Protein AF-A0A076LL28-F1 (afdb_monomer)

Nearest PDB structures (foldseek):
  5x74-assembly1_A  TM=3.830E-01  e=8.415E-02  Homo sapiens
  5yaw-assembly1_B  TM=4.268E-01  e=1.462E-01  Homo sapiens
  4jv8-assembly1_B  TM=4.088E-01  e=2.785E-01  Homo sapiens
  8c50-assembly1_A  TM=2.098E-01  e=6.088E+00  Pontibacter korlensis

Secondary structure (DSSP, 8-state):
-----------HHHHHHHHHHHHHHHHHHHHHHHS--S---SSHHHHHHHHHHTT-TT------PPP-----------------------------EEEEEEEEEETTBSSS---EEE--B----S--TT--S---B---EE--SEEEEEEEEEEE-SSS-B-SEEEEEEETTEEEEEEEES-B-TT-EEEEEEEEEE-SSS-----------SS-------------PPPPEEEEEEESTT--S--S-TTSSEEEEEE--EEE---TT-----PPEEEEEEEEEEESS-EEEEESSPPTTPEEEEEEEEEEE-SSS-EEEEEEEEEEEEEEEEESS-EEEEESEEEEEEEEEEEESS-EEEEE-SEEEEEEE--B-TT-EEEEES-EEEEEEEEEEEEET-EEEEES-EEEEEEEEEEEET-EEEEES-EEEEEEEEEEESS-EEEEES-EEEEEEEEEEEESS-EEEEESS-EEEEEEES-EETT-EEEEES-EEEEEEEEEEE-TT-EEEEES-EEEEEEEEEE-TT-EEEEES-EEEEEEEEEPPPTT-EEEE-TT-EEEEEEEPPP-

InterPro domains:
  IPR007166 Class III signal peptide motif [PF04021] (6-28)
  IPR011635 CARDB domain [PF07705] (141-256)
  IPR013783 Immunoglobulin-like fold [G3DSA:2.60.40.10] (131-269)

Organism: NCBI:txid1301915

Radius of gyration: 33.59 Å; Cα contacts (8 Å, |Δi|>4): 1473; chains: 1; bounding box: 75×82×111 Å

Foldseek 3Di:
DDDDDDDDDPDPVNVVVVVVVVVVVVVLVVVVVVPPPPDPDPDPVSVCCVSVCVVDVDDDPDDPDDDDDDDDDDDDDDDDDDDPDPPPPPPPFFWDKFFPDKDKAQPVDNAQAQWEKEWDFDDDPCPPVPDPDDRPRDPIDIPFFGKIKMKIKMFTQTRAKWAKAKKFKDKVNHTDDIDIDGIHGHGGMDMDMDIDTHGQFPDPPDPDPDDDDDDDDPDPDDPPDPPTHRDKIKMKMFIRPVCPGPGPDPPRRMDIDIHDYDYDYDDPDDPPPQGQEEEAAEEEEAEALEEEEAELAQDVPADEDEEEDDAEADEDAEEHHHEYRYYYHYYYYHYHHYYYYYYSYAEYAYYEYEYYHQYEYEYYHAEYAEYEYAEFEANYHYEYENYEYAEYHHPAEQEDQGEYEYENYEYEEYEHAEYEAQGEYYYYAYEYAEYHHQYYEHQYEYEHELYEYAEYEHNHAQEHNYEHAHEHEYEYAEYEGQEYYHLYEYEHYLYEYEEYEHNDEHDNLYEYHYYNYEYAEYEHAEYEANYEYAHYLYEYAEYAYNEDYYPHYYYHHDPNYHYNYYHHHYDD

Sequence (572 aa):
MILTKRKGQLSLEFILLILGVMVAGTFVTLKLVEKSPKFLGNESSEIKKEVLGVFVTEAKFEPETGITTSENISEQDNSTENSDSQTNESEEKLPDLVPISLNVVDSNDTNKTIAYCYRKQIQNNGNEKGLKNQFRHQNGKCKNNTKVKIYAVIKNEGNAPAGQFVVVVYDNDELIYSKTIDSLNVNETADIAFDYIISTSKGCKNQYQYQNQGANSQQRHQHQGCGGGIYEHTIKIVVDEYNSVNESNENNNEKSVEINITKGHGHGNANKEINSGIASNLKIYIGGYAFGEITKDVISGGRYISGNIDEKINGGGIVGKYNVNGTISGKIKVNGNSKLYLGNLYSINALTLTPEGNAEVHIKIPEIGTLEIKAIKGYDWLELKGSKVSTIKVTQNIEGYGYFMCQEDIIGDMSISSIKGNAILDIIKNKIDNLYINRVEGNAYMYITSSDINKLEISDSLKGYSKLNIWDGCKISEIYIKGMQSDSTLSIGASEIETVTIDGDMGNNAVIYINNANITTLHVKRMNWGSRIEIANSNVENIIIDEKNKNGAKIIIDEDSKVENIEIKKEI

Structure (mmCIF, N/CA/C/O backbone):
data_AF-A0A076LL28-F1
#
_entry.id   AF-A0A076LL28-F1
#
loop_
_atom_site.group_PDB
_atom_site.id
_atom_site.type_symbol
_atom_site.label_atom_id
_atom_site.label_alt_id
_atom_site.label_comp_id
_atom_site.label_asym_id
_atom_site.label_entity_id
_atom_site.label_seq_id
_atom_site.pdbx_PDB_ins_code
_atom_site.Cartn_x
_atom_site.Cartn_y
_atom_site.Cartn_z
_atom_site.occupancy
_atom_site.B_iso_or_equiv
_atom_site.auth_seq_id
_atom_site.auth_comp_id
_atom_site.auth_asym_id
_atom_site.auth_atom_id
_atom_site.pdbx_PDB_model_num
ATOM 1 N N . MET A 1 1 ? -43.756 14.199 -58.872 1.00 39.72 1 MET A N 1
ATOM 2 C CA . MET A 1 1 ? -43.573 12.872 -58.246 1.00 39.72 1 MET A CA 1
ATOM 3 C C . MET A 1 1 ? -42.872 13.092 -56.912 1.00 39.72 1 MET A C 1
ATOM 5 O O . MET A 1 1 ? -41.677 13.341 -56.899 1.00 39.72 1 MET A O 1
ATOM 9 N N . ILE A 1 2 ? -43.631 13.160 -55.815 1.00 35.28 2 ILE A N 1
ATOM 10 C CA . ILE A 1 2 ? -43.111 13.446 -54.469 1.00 35.28 2 ILE A CA 1
ATOM 11 C C . ILE A 1 2 ? -43.182 12.138 -53.680 1.00 35.28 2 ILE A C 1
ATOM 13 O O . ILE A 1 2 ? -44.268 11.662 -53.363 1.00 35.28 2 ILE A O 1
ATOM 17 N N . LEU A 1 3 ? -42.020 11.536 -53.427 1.00 43.84 3 LEU A N 1
ATOM 18 C CA . LEU A 1 3 ? -41.854 10.348 -52.592 1.00 43.84 3 LEU A CA 1
ATOM 19 C C . LEU A 1 3 ? -41.657 10.800 -51.140 1.00 43.84 3 LEU A C 1
ATOM 21 O O . LEU A 1 3 ? -40.579 11.247 -50.752 1.00 43.84 3 LEU A O 1
ATOM 25 N N . THR A 1 4 ? -42.708 10.696 -50.332 1.00 42.28 4 THR A N 1
ATOM 26 C CA . THR A 1 4 ? -42.642 10.898 -48.883 1.00 42.28 4 THR A CA 1
ATOM 27 C C . THR A 1 4 ? -42.082 9.639 -48.212 1.00 42.28 4 THR A C 1
ATOM 29 O O . THR A 1 4 ? -42.730 8.598 -48.138 1.00 42.28 4 THR A O 1
ATOM 32 N N . LYS A 1 5 ? -40.842 9.727 -47.713 1.00 50.81 5 LYS A N 1
ATOM 33 C CA . LYS A 1 5 ? -40.214 8.700 -46.864 1.00 50.81 5 LYS A CA 1
ATOM 34 C C . LYS A 1 5 ? -40.986 8.579 -45.543 1.00 50.81 5 LYS A C 1
ATOM 36 O O . LYS A 1 5 ? -40.918 9.480 -44.709 1.00 50.81 5 LYS A O 1
ATOM 41 N N . ARG A 1 6 ? -41.666 7.449 -45.318 1.00 45.72 6 ARG A N 1
ATOM 42 C CA . ARG A 1 6 ? -42.133 7.052 -43.979 1.00 45.72 6 ARG A CA 1
ATOM 43 C C . ARG A 1 6 ? -40.917 6.658 -43.139 1.00 45.72 6 ARG A C 1
ATOM 45 O O . ARG A 1 6 ? -40.249 5.674 -43.440 1.00 45.72 6 ARG A O 1
ATOM 52 N N . LYS A 1 7 ? -40.614 7.444 -42.104 1.00 49.41 7 LYS A N 1
ATOM 53 C CA . LYS A 1 7 ? -39.679 7.045 -41.046 1.00 49.41 7 LYS A CA 1
ATOM 54 C C . LYS A 1 7 ? -40.330 5.897 -40.270 1.00 49.41 7 LYS A C 1
ATOM 56 O O . LYS A 1 7 ? -41.431 6.072 -39.756 1.00 49.41 7 LYS A O 1
ATOM 61 N N . GLY A 1 8 ? -39.678 4.737 -40.227 1.00 53.69 8 GLY A N 1
ATOM 62 C CA . GLY A 1 8 ? -40.110 3.621 -39.391 1.00 53.69 8 GLY A CA 1
ATOM 63 C C . GLY A 1 8 ? -39.944 4.000 -37.925 1.00 53.69 8 GLY A C 1
ATOM 64 O O . GLY A 1 8 ? -38.819 4.094 -37.441 1.00 53.69 8 GLY A O 1
ATOM 65 N N . GLN A 1 9 ? -41.050 4.269 -37.235 1.00 60.59 9 GLN A N 1
ATOM 66 C CA . GLN A 1 9 ? -41.062 4.248 -35.778 1.00 60.59 9 GLN A CA 1
ATOM 67 C C . GLN A 1 9 ? -40.935 2.784 -35.361 1.00 60.59 9 GLN A C 1
ATOM 69 O O . GLN A 1 9 ? -41.822 1.982 -35.648 1.00 60.59 9 GLN A O 1
ATOM 74 N N . LEU A 1 10 ? -39.816 2.437 -34.724 1.00 62.78 10 LEU A N 1
ATOM 75 C CA . LEU A 1 10 ? -39.740 1.238 -33.896 1.00 62.78 10 LEU A CA 1
ATOM 76 C C . LEU A 1 10 ? -40.868 1.342 -32.870 1.00 62.78 10 LEU A C 1
ATOM 78 O O . LEU A 1 10 ? -40.941 2.334 -32.140 1.00 62.78 10 LEU A O 1
ATOM 82 N N . SER A 1 11 ? -41.793 0.382 -32.884 1.00 82.88 11 SER A N 1
ATOM 83 C CA . SER A 1 11 ? -42.899 0.383 -31.935 1.00 82.88 11 SER A CA 1
ATOM 84 C C . SER A 1 11 ? -42.331 0.263 -30.524 1.00 82.88 11 SER A C 1
ATOM 86 O O . SER A 1 11 ? -41.364 -0.461 -30.280 1.00 82.88 11 SER A O 1
ATOM 88 N N . LEU A 1 12 ? -42.9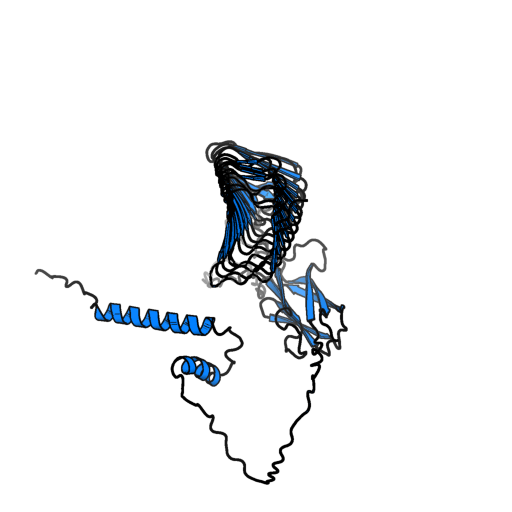32 0.993 -29.587 1.00 73.69 12 LEU A N 1
ATOM 89 C CA . LEU A 1 12 ? -42.597 0.931 -28.164 1.00 73.69 12 LEU A CA 1
ATOM 90 C C . LEU A 1 12 ? -42.577 -0.522 -27.654 1.00 73.69 12 LEU A C 1
ATOM 92 O O . LEU A 1 12 ? -41.734 -0.885 -26.843 1.00 73.69 12 LEU A O 1
ATOM 96 N N . GLU A 1 13 ? -43.452 -1.364 -28.201 1.00 74.44 13 GLU A N 1
ATOM 97 C CA . GLU A 1 13 ? -43.532 -2.802 -27.936 1.00 74.44 13 GLU A CA 1
ATOM 98 C C . GLU A 1 13 ? -42.225 -3.539 -28.260 1.00 74.44 13 GLU A C 1
ATOM 100 O O . GLU A 1 13 ? -41.788 -4.379 -27.480 1.00 74.44 13 GLU A O 1
ATOM 105 N N . PHE A 1 14 ? -41.551 -3.196 -29.361 1.00 82.69 14 PHE A N 1
ATOM 106 C CA . PHE A 1 14 ? -40.277 -3.818 -29.725 1.00 82.69 14 PHE A CA 1
ATOM 107 C C . PHE A 1 14 ? -39.139 -3.381 -28.794 1.00 82.69 14 PHE A C 1
ATOM 109 O O . PHE A 1 14 ? -38.276 -4.183 -28.444 1.00 82.69 14 PHE A O 1
ATOM 116 N N . ILE A 1 15 ? -39.162 -2.124 -28.340 1.00 82.06 15 ILE A N 1
ATOM 117 C CA . ILE A 1 15 ? -38.195 -1.612 -27.358 1.00 82.06 15 ILE A CA 1
ATOM 118 C C . ILE A 1 15 ? -38.400 -2.303 -26.001 1.00 82.06 15 ILE A C 1
ATOM 120 O O . ILE A 1 15 ? -37.426 -2.734 -25.385 1.00 82.06 15 ILE A O 1
ATOM 124 N N . LEU A 1 16 ? -39.652 -2.466 -25.562 1.00 83.69 16 LEU A N 1
ATOM 125 C CA . LEU A 1 16 ? -39.987 -3.171 -24.322 1.00 83.69 16 LEU A CA 1
ATOM 126 C C . LEU A 1 16 ? -39.618 -4.658 -24.384 1.00 83.69 16 LEU A C 1
ATOM 128 O O . LEU A 1 16 ? -39.122 -5.199 -23.399 1.00 83.69 16 LEU A O 1
ATOM 132 N N . LEU A 1 17 ? -39.784 -5.304 -25.541 1.00 89.62 17 LEU A N 1
ATOM 133 C CA . LEU A 1 17 ? -39.374 -6.694 -25.745 1.00 89.62 17 LEU A CA 1
ATOM 134 C C . LEU A 1 17 ? -37.850 -6.861 -25.629 1.00 89.62 17 LEU A C 1
ATOM 136 O O . LEU A 1 17 ? -37.386 -7.766 -24.939 1.00 89.62 17 LEU A O 1
ATOM 140 N N . ILE A 1 18 ? -37.068 -5.965 -26.241 1.00 86.75 18 ILE A N 1
ATOM 141 C CA . ILE A 1 18 ? -35.600 -5.979 -26.127 1.00 86.75 18 ILE A CA 1
ATOM 142 C C . ILE A 1 18 ? -35.162 -5.776 -24.670 1.00 86.75 18 ILE A C 1
ATOM 144 O O . ILE A 1 18 ? -34.298 -6.506 -24.186 1.00 86.75 18 ILE A O 1
ATOM 148 N N . LEU A 1 19 ? -35.779 -4.827 -23.960 1.00 84.81 19 LEU A N 1
ATOM 149 C CA . LEU A 1 19 ? -35.509 -4.582 -22.539 1.00 84.81 19 LEU A CA 1
ATOM 150 C C . LEU A 1 19 ? -35.833 -5.807 -21.677 1.00 84.81 19 LEU A C 1
ATOM 152 O O . LEU A 1 19 ? -35.025 -6.180 -20.830 1.00 84.81 19 LEU A O 1
ATOM 156 N N . GLY A 1 20 ? -36.960 -6.478 -21.930 1.00 91.75 20 GLY A N 1
ATOM 157 C CA . GLY A 1 20 ? -37.324 -7.713 -21.233 1.00 91.75 20 GLY A CA 1
ATOM 158 C C . GLY A 1 20 ? -36.297 -8.832 -21.430 1.00 91.75 20 GLY A C 1
ATOM 159 O O . GLY A 1 20 ? -35.898 -9.478 -20.463 1.00 91.75 20 GLY A O 1
ATOM 160 N N . VAL A 1 21 ? -35.802 -9.014 -22.660 1.00 86.12 21 VAL A N 1
ATOM 161 C CA . VAL A 1 21 ? -34.764 -10.014 -22.967 1.00 86.12 21 VAL A CA 1
ATOM 162 C C . VAL A 1 21 ? -33.435 -9.676 -22.281 1.00 86.12 21 VAL A C 1
ATOM 164 O O . VAL A 1 21 ? -32.791 -10.570 -21.734 1.00 86.12 21 VAL A O 1
ATOM 167 N N . MET A 1 22 ? -33.033 -8.399 -22.250 1.00 84.31 22 MET A N 1
ATOM 168 C CA . MET A 1 22 ? -31.803 -7.972 -21.567 1.00 84.31 22 MET A CA 1
ATOM 169 C C . MET A 1 22 ? -31.873 -8.183 -20.051 1.00 84.31 22 MET A C 1
ATOM 171 O O . MET A 1 22 ? -30.911 -8.674 -19.459 1.00 84.31 22 MET A O 1
ATOM 175 N N . VAL A 1 23 ? -33.005 -7.857 -19.419 1.00 83.62 23 VAL A N 1
ATOM 176 C CA . VAL A 1 23 ? -33.191 -8.049 -17.971 1.00 83.62 23 VAL A CA 1
ATOM 177 C C . VAL A 1 23 ? -33.182 -9.538 -17.622 1.00 83.62 23 VAL A C 1
ATOM 179 O O . VAL A 1 23 ? -32.480 -9.939 -16.695 1.00 83.62 23 VAL A O 1
ATOM 182 N N . ALA A 1 24 ? -33.875 -10.370 -18.405 1.00 81.00 24 ALA A N 1
ATOM 183 C CA . ALA A 1 24 ? -33.874 -11.819 -18.211 1.00 81.00 24 ALA A CA 1
ATOM 184 C C . ALA A 1 24 ? -32.465 -12.421 -18.370 1.00 81.00 24 ALA A C 1
ATOM 186 O O . ALA A 1 24 ? -32.033 -13.200 -17.522 1.00 81.00 24 ALA A O 1
ATOM 187 N N . GLY A 1 25 ? -31.713 -12.018 -19.403 1.00 84.00 25 GLY A N 1
ATOM 188 C CA . GLY A 1 25 ? -30.332 -12.473 -19.599 1.00 84.00 25 GLY A CA 1
ATOM 189 C C . GLY A 1 25 ? -29.395 -12.052 -18.462 1.00 84.00 25 GLY A C 1
ATOM 190 O O . GLY A 1 25 ? -28.571 -12.847 -18.009 1.00 84.00 25 GLY A O 1
ATOM 191 N N . THR A 1 26 ? -29.561 -10.831 -17.945 1.00 79.88 26 THR A N 1
ATOM 192 C CA . THR A 1 26 ? -28.763 -10.322 -16.816 1.00 79.88 26 THR A CA 1
ATOM 193 C C . THR A 1 26 ? -29.045 -11.113 -15.537 1.00 79.88 26 THR A C 1
ATOM 195 O O . THR A 1 26 ? -28.111 -11.495 -14.838 1.00 79.88 26 THR A O 1
ATOM 198 N N . PHE A 1 27 ? -30.315 -11.427 -15.259 1.00 76.00 27 PHE A N 1
ATOM 199 C CA . PHE A 1 27 ? -30.705 -12.203 -14.078 1.00 76.00 27 PHE A CA 1
ATOM 200 C C . PHE A 1 27 ? -30.150 -13.634 -14.111 1.00 76.00 27 PHE A C 1
ATOM 202 O O . PHE A 1 27 ? -29.602 -14.106 -13.117 1.00 76.00 27 PHE A O 1
ATOM 209 N N . VAL A 1 28 ? -30.221 -14.302 -15.269 1.00 72.44 28 VAL A N 1
ATOM 210 C CA . VAL A 1 28 ? -29.639 -15.643 -15.466 1.00 72.44 28 VAL A CA 1
ATOM 211 C C . VAL A 1 28 ? -28.127 -15.615 -15.256 1.00 72.44 28 VAL A C 1
ATOM 213 O O . VAL A 1 28 ? -27.590 -16.467 -14.554 1.00 72.44 28 VAL A O 1
ATOM 216 N N . THR A 1 29 ? -27.447 -14.610 -15.811 1.00 71.44 29 THR A N 1
ATOM 217 C CA . THR A 1 29 ? -25.992 -14.462 -15.665 1.00 71.44 29 THR A CA 1
ATOM 218 C C . THR A 1 29 ? -25.602 -14.234 -14.204 1.00 71.44 29 THR A C 1
ATOM 220 O O . THR A 1 29 ? -24.694 -14.895 -13.717 1.00 71.44 29 THR A O 1
ATOM 223 N N . LEU A 1 30 ? -26.318 -13.373 -13.470 1.00 71.75 30 LEU A N 1
ATOM 224 C CA . LEU A 1 30 ? -26.067 -13.146 -12.041 1.00 71.75 30 LEU A CA 1
ATOM 225 C C . LEU A 1 30 ? -26.267 -14.422 -11.215 1.00 71.75 30 LEU A C 1
ATOM 227 O O . LEU A 1 30 ? -25.425 -14.738 -10.382 1.00 71.75 30 LEU A O 1
ATOM 231 N N . LYS A 1 31 ? -27.322 -15.201 -11.487 1.00 71.00 31 LYS A N 1
ATOM 232 C CA . LYS A 1 31 ? -27.568 -16.468 -10.779 1.00 71.00 31 LYS A CA 1
ATOM 233 C C . LYS A 1 31 ? -26.524 -17.545 -11.081 1.00 71.00 31 LYS A C 1
ATOM 235 O O . LYS A 1 31 ? -26.172 -18.302 -10.180 1.00 71.00 31 LYS A O 1
ATOM 240 N N . LEU A 1 32 ? -26.012 -17.589 -12.311 1.00 65.94 32 LEU A N 1
ATOM 241 C CA . LEU A 1 32 ? -24.909 -18.474 -12.703 1.00 65.94 32 LEU A CA 1
ATOM 242 C C . LEU A 1 32 ? -23.549 -18.027 -12.146 1.00 65.94 32 LEU A C 1
ATOM 244 O O . LEU A 1 32 ? -22.657 -18.853 -12.038 1.00 65.94 32 LEU A O 1
ATOM 248 N N . VAL A 1 33 ? -23.376 -16.745 -11.810 1.00 69.75 33 VAL A N 1
ATOM 249 C CA . VAL A 1 33 ? -22.148 -16.221 -11.185 1.00 69.75 33 VAL A CA 1
ATOM 250 C C . VAL A 1 33 ? -22.184 -16.376 -9.659 1.00 69.75 33 VAL A C 1
ATOM 252 O O . VAL A 1 33 ? -21.158 -16.684 -9.060 1.00 69.75 33 VAL A O 1
ATOM 255 N N . GLU A 1 34 ? -23.351 -16.206 -9.025 1.00 64.38 34 GLU A N 1
ATOM 256 C CA . GLU A 1 34 ? -23.544 -16.424 -7.579 1.00 64.38 34 GLU A CA 1
ATOM 257 C C . GLU A 1 34 ? -23.313 -17.887 -7.178 1.00 64.38 34 GLU A C 1
ATOM 259 O O . GLU A 1 34 ? -22.724 -18.166 -6.133 1.00 64.38 34 GLU A O 1
ATOM 264 N N . LYS A 1 35 ? -23.733 -18.836 -8.021 1.00 55.16 35 LYS A N 1
ATOM 265 C CA . LYS A 1 35 ? -23.306 -20.231 -7.909 1.00 55.16 35 LYS A CA 1
ATOM 266 C C . LYS A 1 35 ? -21.927 -20.359 -8.562 1.00 55.16 35 LYS A C 1
ATOM 268 O O . LYS A 1 35 ? -21.842 -20.502 -9.772 1.00 55.16 35 LYS A O 1
ATOM 273 N N . SER A 1 36 ? -20.859 -20.265 -7.767 1.00 45.50 36 SER A N 1
ATOM 274 C CA . SER A 1 36 ? -19.458 -20.459 -8.191 1.00 45.50 36 SER A CA 1
ATOM 275 C C . SER A 1 36 ? -19.313 -21.530 -9.295 1.00 45.50 36 SER A C 1
ATOM 277 O O . SER A 1 36 ? -19.950 -22.580 -9.174 1.00 45.50 36 SER A O 1
ATOM 279 N N . PRO A 1 37 ? -18.484 -21.331 -10.343 1.00 47.78 37 PRO A N 1
ATOM 280 C CA . PRO A 1 37 ? -18.325 -22.275 -11.447 1.00 47.78 37 PRO A CA 1
ATOM 281 C C . PRO A 1 37 ? -17.488 -23.491 -11.017 1.00 47.78 37 PRO A C 1
ATOM 283 O O . PRO A 1 37 ? -16.446 -23.788 -11.591 1.00 47.78 37 PRO A O 1
ATOM 286 N N . LYS A 1 38 ? -17.938 -24.221 -9.997 1.00 50.53 38 LYS A N 1
ATOM 287 C CA . LYS A 1 38 ? -17.508 -25.595 -9.765 1.00 50.53 38 LYS A CA 1
ATOM 288 C C . LYS A 1 38 ? -18.351 -26.481 -10.678 1.00 50.53 38 LYS A C 1
ATOM 290 O O . LYS A 1 38 ? -19.478 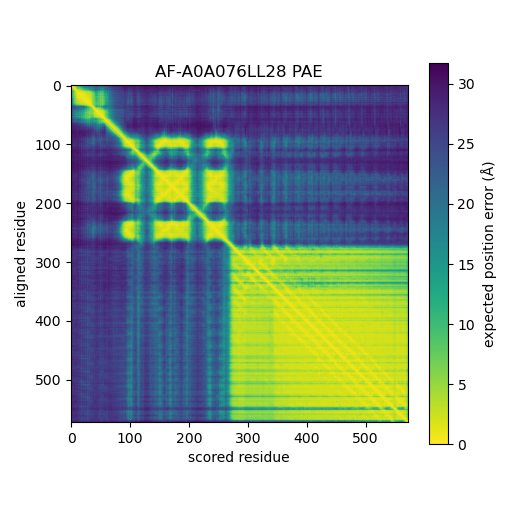-26.824 -10.351 1.00 50.53 38 LYS A O 1
ATOM 295 N N . PHE A 1 39 ? -17.778 -26.778 -11.845 1.00 56.66 39 PHE A N 1
ATOM 296 C CA . PHE A 1 39 ? -18.174 -27.841 -12.772 1.00 56.66 39 PHE A CA 1
ATOM 297 C C . PHE A 1 39 ? -19.654 -27.855 -13.205 1.00 56.66 39 PHE A C 1
ATOM 299 O O . PHE A 1 39 ? -20.485 -28.602 -12.696 1.00 56.66 39 PHE A O 1
ATOM 306 N N . LEU A 1 40 ? -19.961 -27.117 -14.276 1.00 56.41 40 LEU A N 1
ATOM 307 C CA . LEU A 1 40 ? -20.965 -27.594 -15.228 1.00 56.41 40 LEU A CA 1
ATOM 308 C C . LEU A 1 40 ? -20.323 -28.799 -15.924 1.00 56.41 40 LEU A C 1
ATOM 310 O O . LEU A 1 40 ? -19.439 -28.605 -16.755 1.00 56.41 40 LEU A O 1
ATOM 314 N N . GLY A 1 41 ? -20.662 -30.018 -15.504 1.00 59.03 41 GLY A N 1
ATOM 315 C CA . GLY A 1 41 ? -20.023 -31.229 -16.017 1.00 59.03 41 GLY A CA 1
ATOM 316 C C . GLY A 1 41 ? -20.083 -31.356 -17.544 1.00 59.03 41 GLY A C 1
ATOM 317 O O . GLY A 1 41 ? -20.823 -30.658 -18.240 1.00 59.03 41 GLY A O 1
ATOM 318 N N . ASN A 1 42 ? -19.241 -32.234 -18.088 1.00 63.69 42 ASN A N 1
ATOM 319 C CA . ASN A 1 42 ? -18.910 -32.259 -19.519 1.00 63.69 42 ASN A CA 1
ATOM 320 C C . ASN A 1 42 ? -20.045 -32.818 -20.398 1.00 63.69 42 ASN A C 1
ATOM 322 O O . ASN A 1 42 ? -19.934 -32.831 -21.627 1.00 63.69 42 ASN A O 1
ATOM 326 N N . GLU A 1 43 ? -21.130 -33.300 -19.790 1.00 71.31 43 GLU A N 1
ATOM 327 C CA . GLU A 1 43 ? -22.263 -33.876 -20.495 1.00 71.31 43 GLU A CA 1
ATOM 328 C C . GLU A 1 43 ? -23.396 -32.864 -20.712 1.00 71.31 43 GLU A C 1
ATOM 330 O O . GLU A 1 43 ? -23.835 -32.137 -19.819 1.00 71.31 43 GLU A O 1
ATOM 335 N N . SER A 1 44 ? -23.951 -32.868 -21.928 1.00 62.53 44 SER A N 1
ATOM 336 C CA . SER A 1 44 ? -25.086 -32.019 -22.317 1.00 62.53 44 SER A CA 1
ATOM 337 C C . SER A 1 44 ? -26.312 -32.170 -21.402 1.00 62.53 44 SER A C 1
ATOM 339 O O . SER A 1 44 ? -27.142 -31.261 -21.361 1.00 62.53 44 SER A O 1
ATOM 341 N N . SER A 1 45 ? -26.472 -33.311 -20.733 1.00 64.50 45 SER A N 1
ATOM 342 C CA . SER A 1 45 ? -27.562 -33.618 -19.801 1.00 64.50 45 SER A CA 1
ATOM 343 C C . SER A 1 45 ? -27.442 -32.822 -18.495 1.00 64.50 45 SER A C 1
ATOM 345 O O . SER A 1 45 ? -28.439 -32.273 -18.023 1.00 64.50 45 SER A O 1
ATOM 347 N N . GLU A 1 46 ? -26.232 -32.693 -17.952 1.00 67.81 46 GLU A N 1
ATOM 348 C CA . GLU A 1 46 ? -25.943 -32.008 -16.687 1.00 67.81 46 GLU A CA 1
ATOM 349 C C . GLU A 1 46 ? -26.037 -30.489 -16.836 1.00 67.81 46 GLU A C 1
ATOM 351 O O . GLU A 1 46 ? -26.720 -29.828 -16.049 1.00 67.81 46 GLU A O 1
ATOM 356 N N . ILE A 1 47 ? -25.481 -29.948 -17.928 1.00 67.25 47 ILE A N 1
ATOM 357 C CA . ILE A 1 47 ? -25.617 -28.528 -18.292 1.00 67.25 47 ILE A CA 1
ATOM 358 C C . ILE A 1 47 ? -27.098 -28.165 -18.441 1.00 67.25 47 ILE A C 1
ATOM 360 O O . ILE A 1 47 ? -27.559 -27.136 -17.949 1.00 67.25 47 ILE A O 1
ATOM 364 N N . LYS A 1 48 ? -27.878 -29.032 -19.096 1.00 67.75 48 LYS A N 1
ATOM 365 C CA . LYS A 1 48 ? -29.310 -28.806 -19.307 1.00 67.75 48 LYS A CA 1
ATOM 366 C C . LYS A 1 48 ? -30.100 -28.848 -17.995 1.00 67.75 48 LYS A C 1
ATOM 368 O O . LYS A 1 48 ? -31.060 -28.091 -17.865 1.00 67.75 48 LYS A O 1
ATOM 373 N N . LYS A 1 49 ? -29.699 -29.680 -17.028 1.00 69.94 49 LYS A N 1
ATOM 374 C CA . LYS A 1 49 ? -30.334 -29.787 -15.705 1.00 69.94 49 LYS A CA 1
ATOM 375 C C . LYS A 1 49 ? -30.091 -28.544 -14.844 1.00 69.94 49 LYS A C 1
ATOM 377 O O . LYS A 1 49 ? -31.055 -28.019 -14.295 1.00 69.94 49 LYS A O 1
ATOM 382 N N . GLU A 1 50 ? -28.857 -28.041 -14.768 1.00 70.25 50 GLU A N 1
ATOM 383 C CA . GLU A 1 50 ? -28.553 -26.802 -14.023 1.00 70.25 50 GLU A CA 1
ATOM 384 C C . GLU A 1 50 ? -29.210 -25.579 -14.683 1.00 70.25 50 GLU A C 1
ATOM 386 O O . GLU A 1 50 ? -29.919 -24.824 -14.021 1.00 70.25 50 GLU A O 1
ATOM 391 N N . VAL A 1 51 ? -29.100 -25.436 -16.012 1.00 66.19 51 VAL A N 1
ATOM 392 C CA . VAL A 1 51 ? -29.683 -24.289 -16.732 1.00 66.19 51 VAL A CA 1
ATOM 393 C C . VAL A 1 51 ? -31.212 -24.263 -16.637 1.00 66.19 51 VAL A C 1
ATOM 395 O O . VAL A 1 51 ? -31.786 -23.192 -16.459 1.00 66.19 51 VAL A O 1
ATOM 398 N N . LEU A 1 52 ? -31.896 -25.412 -16.728 1.00 65.62 52 LEU A N 1
ATOM 399 C CA . LEU A 1 52 ? -33.359 -25.466 -16.580 1.00 65.62 52 LEU A CA 1
ATOM 400 C C . LEU A 1 52 ? -33.817 -25.381 -15.118 1.00 65.62 52 LEU A C 1
ATOM 402 O O . LEU A 1 52 ? -34.903 -24.858 -14.864 1.00 65.62 52 LEU A O 1
ATOM 406 N N . GLY A 1 53 ? -32.998 -25.833 -14.164 1.00 63.44 53 GLY A N 1
ATOM 407 C CA . GLY A 1 53 ? -33.282 -25.744 -12.729 1.00 63.44 53 GLY A CA 1
ATOM 408 C C . GLY A 1 53 ? -33.410 -24.305 -12.219 1.00 63.44 53 GLY A C 1
ATOM 409 O O . GLY A 1 53 ? -34.153 -24.056 -11.275 1.00 63.44 53 GLY A O 1
ATOM 410 N N . VAL A 1 54 ? -32.775 -23.336 -12.891 1.00 62.78 54 VAL A N 1
ATOM 411 C CA . VAL A 1 54 ? -32.941 -21.898 -12.601 1.00 62.78 54 VAL A CA 1
ATOM 412 C C . VAL A 1 54 ? -34.356 -21.395 -12.929 1.00 62.78 54 VAL A C 1
ATOM 414 O O . VAL A 1 54 ? -34.827 -20.445 -12.306 1.00 62.78 54 VAL A O 1
ATOM 417 N N . PHE A 1 55 ? -35.055 -22.023 -13.880 1.00 58.38 55 PHE A N 1
ATOM 418 C CA . PHE A 1 55 ? -36.380 -21.579 -14.335 1.00 58.38 55 PHE A CA 1
ATOM 419 C C . PHE A 1 55 ? -37.545 -22.359 -13.724 1.00 58.38 55 PHE A C 1
ATOM 421 O O . PHE A 1 55 ? -38.679 -21.884 -13.770 1.00 58.38 55 PHE A O 1
ATOM 428 N N . VAL A 1 56 ? -37.294 -23.553 -13.182 1.00 64.06 56 VAL A N 1
ATOM 429 C CA . VAL A 1 56 ? -38.342 -24.447 -12.681 1.00 64.06 56 VAL A CA 1
ATOM 430 C C . VAL A 1 56 ? -37.969 -24.913 -11.279 1.00 64.06 56 VAL A C 1
ATOM 432 O O . VAL A 1 56 ? -37.303 -25.927 -11.103 1.00 64.06 56 VAL A O 1
ATOM 435 N N . THR A 1 57 ? -38.413 -24.168 -10.270 1.00 47.94 57 THR A N 1
ATOM 436 C CA . THR A 1 57 ? -38.052 -24.380 -8.860 1.00 47.94 57 THR A CA 1
ATOM 437 C C . THR A 1 57 ? -38.614 -25.662 -8.227 1.00 47.94 57 THR A C 1
ATOM 439 O O . THR A 1 57 ? -38.259 -25.955 -7.092 1.00 47.94 57 THR A O 1
ATOM 442 N N . GLU A 1 58 ? -39.436 -26.461 -8.924 1.00 45.12 58 GLU A N 1
ATOM 443 C CA . GLU A 1 58 ? -40.103 -27.636 -8.322 1.00 45.12 58 GLU A CA 1
ATOM 444 C C . GLU A 1 58 ? -40.231 -28.885 -9.223 1.00 45.12 58 GLU A C 1
ATOM 446 O O . GLU A 1 58 ? -40.890 -29.855 -8.846 1.00 45.12 58 GLU A O 1
ATOM 451 N N . ALA A 1 59 ? -39.593 -28.943 -10.398 1.00 42.38 59 ALA A N 1
ATOM 452 C CA . ALA A 1 59 ? -39.676 -30.146 -11.237 1.00 42.38 59 ALA A CA 1
ATOM 453 C C . ALA A 1 59 ? -38.601 -31.178 -10.853 1.00 42.38 59 ALA A C 1
ATOM 455 O O . ALA A 1 59 ? -37.429 -31.043 -11.209 1.00 42.38 59 ALA A O 1
ATOM 456 N N . LYS A 1 60 ? -39.009 -32.247 -10.157 1.00 41.66 60 LYS A N 1
ATOM 457 C CA . LYS A 1 60 ? -38.183 -33.449 -9.969 1.00 41.66 60 LYS A CA 1
ATOM 458 C C . LYS A 1 60 ? -37.966 -34.136 -11.320 1.00 41.66 60 LYS A C 1
ATOM 460 O O . LYS A 1 60 ? -38.850 -34.821 -11.824 1.00 41.66 60 LYS A O 1
ATOM 465 N N . PHE A 1 61 ? -36.785 -33.956 -11.902 1.00 44.66 61 PHE A N 1
ATOM 466 C CA . PHE A 1 61 ? -36.314 -34.786 -13.008 1.00 44.66 61 PHE A CA 1
ATOM 467 C C . PHE A 1 61 ? -35.680 -36.049 -12.421 1.00 44.66 61 PHE A C 1
ATOM 469 O O . PHE A 1 61 ? -34.495 -36.049 -12.084 1.00 44.66 61 PHE A O 1
ATOM 476 N N . GLU A 1 62 ? -36.479 -37.102 -12.248 1.00 45.28 62 GLU A N 1
ATOM 477 C CA . GLU A 1 62 ? -35.938 -38.430 -11.959 1.00 45.28 62 GLU A CA 1
ATOM 478 C C . GLU A 1 62 ? -35.425 -39.062 -13.262 1.00 45.28 62 GLU A C 1
ATOM 480 O O . GLU A 1 62 ? -36.151 -39.076 -14.261 1.00 45.28 62 GLU A O 1
ATOM 485 N N . PRO A 1 63 ? -34.172 -39.544 -13.299 1.00 42.12 63 PRO A N 1
ATOM 486 C CA . PRO A 1 63 ? -33.695 -40.338 -14.419 1.00 42.12 63 PRO A CA 1
ATOM 487 C C . PRO A 1 63 ? -34.408 -41.696 -14.400 1.00 42.12 63 PRO A C 1
ATOM 489 O O . PRO A 1 63 ? -34.442 -42.357 -13.365 1.00 42.12 63 PRO A O 1
ATOM 492 N N . GLU A 1 64 ? -34.962 -42.122 -15.540 1.00 38.28 64 GLU A N 1
ATOM 493 C CA . GLU A 1 64 ? -35.468 -43.488 -15.720 1.00 38.28 64 GLU A CA 1
ATOM 494 C C . GLU A 1 64 ? -34.321 -44.484 -15.495 1.00 38.28 64 GLU A C 1
ATOM 496 O O . GLU A 1 64 ? -33.482 -44.707 -16.370 1.00 38.28 64 GLU A O 1
ATOM 501 N N . THR A 1 65 ? -34.264 -45.081 -14.306 1.00 38.22 65 THR A N 1
ATOM 502 C CA . THR A 1 65 ? -33.387 -46.211 -14.020 1.00 38.22 65 THR A CA 1
ATOM 503 C C . THR A 1 65 ? -34.077 -47.500 -14.439 1.00 38.22 65 THR A C 1
ATOM 505 O O . THR A 1 65 ? -35.179 -47.843 -14.010 1.00 38.22 65 THR A O 1
ATOM 508 N N . GLY A 1 66 ? -33.400 -48.212 -15.337 1.00 35.78 66 GLY A N 1
ATOM 509 C CA . GLY A 1 66 ? -33.784 -49.532 -15.796 1.00 35.78 66 GLY A CA 1
ATOM 510 C C . GLY A 1 66 ? -33.890 -50.534 -14.648 1.00 35.78 66 GLY A C 1
ATOM 511 O O . GLY A 1 66 ? -33.060 -50.600 -13.745 1.00 35.78 66 GLY A O 1
ATOM 512 N N . ILE A 1 67 ? -34.943 -51.332 -14.754 1.00 39.59 67 ILE A N 1
ATOM 513 C CA . ILE A 1 67 ? -35.329 -52.472 -13.932 1.00 39.59 67 ILE A CA 1
ATOM 514 C C . ILE A 1 67 ? -34.143 -53.417 -13.681 1.00 39.59 67 ILE A C 1
ATOM 516 O O . ILE A 1 67 ? -33.603 -54.000 -14.618 1.00 39.59 67 ILE A O 1
ATOM 520 N N . THR A 1 68 ? -33.819 -53.670 -12.410 1.00 31.86 68 THR A N 1
ATOM 521 C CA . THR A 1 68 ? -33.325 -54.988 -11.980 1.00 31.86 68 THR A CA 1
ATOM 522 C C . THR A 1 68 ? -33.917 -55.370 -10.621 1.00 31.86 68 THR A C 1
ATOM 524 O O . THR A 1 68 ? -33.968 -54.582 -9.684 1.00 31.86 68 THR A O 1
ATOM 527 N N . THR A 1 69 ? -34.452 -56.582 -10.598 1.00 32.62 69 THR A N 1
ATOM 528 C CA . THR A 1 69 ? -35.291 -57.258 -9.603 1.00 32.62 69 THR A CA 1
ATOM 529 C C . THR A 1 69 ? -34.554 -57.763 -8.355 1.00 32.62 69 THR A C 1
ATOM 531 O O . THR A 1 69 ? -33.444 -58.268 -8.493 1.00 32.62 69 THR A O 1
ATOM 534 N N . SER A 1 70 ? -35.298 -57.776 -7.227 1.00 34.41 70 SER A N 1
ATOM 535 C CA . SER A 1 70 ? -35.323 -58.755 -6.098 1.00 34.41 70 SER A CA 1
ATOM 536 C C . SER A 1 70 ? -34.039 -58.938 -5.261 1.00 34.41 70 SER A C 1
ATOM 538 O O . SER A 1 70 ? -32.966 -59.064 -5.824 1.00 34.41 70 SER A O 1
ATOM 540 N N . GLU A 1 71 ? -34.021 -59.069 -3.929 1.00 33.97 71 GLU A N 1
ATOM 541 C CA . GLU A 1 71 ? -35.035 -59.359 -2.902 1.00 33.97 71 GLU A CA 1
ATOM 542 C C . GLU A 1 71 ? -34.392 -59.224 -1.491 1.00 33.97 71 GLU A C 1
ATOM 544 O O . GLU A 1 71 ? -33.172 -59.308 -1.366 1.00 33.97 71 GLU A O 1
ATOM 549 N N . ASN A 1 72 ? -35.247 -59.163 -0.456 1.00 34.16 72 ASN A N 1
ATOM 550 C CA . ASN A 1 72 ? -35.036 -59.487 0.976 1.00 34.16 72 ASN A CA 1
ATOM 551 C C . ASN A 1 72 ? -34.648 -58.397 2.000 1.00 34.16 72 ASN A C 1
ATOM 553 O O . ASN A 1 72 ? -33.494 -58.219 2.371 1.00 34.16 72 ASN A O 1
ATOM 557 N N . ILE A 1 73 ? -35.699 -57.746 2.523 1.00 39.91 73 ILE A N 1
ATOM 558 C CA . ILE A 1 73 ? -36.236 -57.869 3.903 1.00 39.91 73 ILE A CA 1
ATOM 559 C C . ILE A 1 73 ? -35.215 -58.077 5.042 1.00 39.91 73 ILE A C 1
ATOM 561 O O . ILE A 1 73 ? -34.726 -59.187 5.231 1.00 39.91 73 ILE A O 1
ATOM 565 N N . SER A 1 74 ? -35.097 -57.077 5.925 1.00 33.19 74 SER A N 1
ATOM 566 C CA . SER A 1 74 ? -35.538 -57.204 7.329 1.00 33.19 74 SER A CA 1
ATOM 567 C C . SER A 1 74 ? -35.574 -55.842 8.028 1.00 33.19 74 SER A C 1
ATOM 569 O O . SER A 1 74 ? -34.539 -55.209 8.233 1.00 33.19 74 SER A O 1
ATOM 571 N N . GLU A 1 75 ? -36.780 -55.428 8.411 1.00 43.38 75 GLU A N 1
ATOM 572 C CA . GLU A 1 75 ? -37.039 -54.417 9.433 1.00 43.38 75 GLU A CA 1
ATOM 573 C C . GLU A 1 75 ? -36.515 -54.903 10.788 1.00 43.38 75 GLU A C 1
ATOM 575 O O . GLU A 1 75 ? -36.791 -56.037 11.189 1.00 43.38 75 GLU A O 1
ATOM 580 N N . GLN A 1 76 ? -35.839 -54.027 11.530 1.00 33.88 76 GLN A N 1
ATOM 581 C CA . GLN A 1 76 ? -35.890 -54.090 12.984 1.00 33.88 76 GLN A CA 1
ATOM 582 C C . GLN A 1 76 ? -35.712 -52.693 13.581 1.00 33.88 76 GLN A C 1
ATOM 584 O O . GLN A 1 76 ? -34.606 -52.164 13.675 1.00 33.88 76 GLN A O 1
ATOM 589 N N . ASP A 1 77 ? -36.846 -52.119 13.982 1.00 45.44 77 ASP A N 1
ATOM 590 C CA . ASP A 1 77 ? -36.936 -51.052 14.971 1.00 45.44 77 ASP A CA 1
ATOM 591 C C . ASP A 1 77 ? -36.247 -51.478 16.273 1.00 45.44 77 ASP A C 1
ATOM 593 O O . ASP A 1 77 ? -36.509 -52.563 16.799 1.00 45.44 77 ASP A O 1
ATOM 597 N N . ASN A 1 78 ? -35.422 -50.590 16.831 1.00 35.06 78 ASN A N 1
ATOM 598 C CA . ASN A 1 78 ? -35.306 -50.440 18.277 1.00 35.06 78 ASN A CA 1
ATOM 599 C C . ASN A 1 78 ? -34.716 -49.073 18.641 1.00 35.06 78 ASN A C 1
ATOM 601 O O . ASN A 1 78 ? -33.540 -48.782 18.436 1.00 35.06 78 ASN A O 1
ATOM 605 N N . SER A 1 79 ? -35.578 -48.264 19.246 1.00 48.31 79 SER A N 1
ATOM 606 C CA . SER A 1 79 ? -35.266 -47.131 20.108 1.00 48.31 79 SER A CA 1
ATOM 607 C C . SER A 1 79 ? -34.272 -47.500 21.211 1.00 48.31 79 SER A C 1
ATOM 609 O O . SER A 1 79 ? -34.504 -48.498 21.890 1.00 48.31 79 SER A O 1
ATOM 611 N N . THR A 1 80 ? -33.272 -46.659 21.499 1.00 36.56 80 THR A N 1
ATOM 612 C CA . THR A 1 80 ? -32.840 -46.344 22.879 1.00 36.56 80 THR A CA 1
ATOM 613 C C . THR A 1 80 ? -32.072 -45.018 22.905 1.00 36.56 80 THR A C 1
ATOM 615 O O . THR A 1 80 ? -31.256 -44.731 22.036 1.00 36.56 80 THR A O 1
ATOM 618 N N . GLU A 1 81 ? -32.400 -44.224 23.918 1.00 37.25 81 GLU A N 1
ATOM 619 C CA . GLU A 1 81 ? -31.827 -42.948 24.331 1.00 37.25 81 GLU A CA 1
ATOM 620 C C . GLU A 1 81 ? -30.327 -43.005 24.684 1.00 37.25 81 GLU A C 1
ATOM 622 O O . GLU A 1 81 ? -29.809 -44.034 25.111 1.00 37.25 81 GLU A O 1
ATOM 627 N N . ASN A 1 82 ? -29.710 -41.818 24.660 1.00 41.19 82 ASN A N 1
ATOM 628 C CA . ASN A 1 82 ? -28.526 -41.405 25.424 1.00 41.19 82 ASN A CA 1
ATOM 629 C C . ASN A 1 82 ? -27.170 -42.070 25.119 1.00 41.19 82 ASN A C 1
ATOM 631 O O . ASN A 1 82 ? -26.778 -43.056 25.737 1.00 41.19 82 ASN A O 1
ATOM 635 N N . SER A 1 83 ? -26.342 -41.352 24.352 1.00 37.47 83 SER A N 1
ATOM 636 C CA . SER A 1 83 ? -24.982 -41.039 24.807 1.00 37.47 83 SER A CA 1
ATOM 637 C C . SER A 1 83 ? -24.480 -39.761 24.137 1.00 37.47 83 SER A C 1
ATOM 639 O O . SER A 1 83 ? -24.377 -39.718 22.911 1.00 37.47 83 SER A O 1
ATOM 641 N N . ASP A 1 84 ? -24.120 -38.760 24.941 1.00 48.16 84 ASP A N 1
ATOM 642 C CA . ASP A 1 84 ? -23.180 -37.707 24.558 1.00 48.16 84 ASP A CA 1
ATOM 643 C C . ASP A 1 84 ? -21.857 -38.366 24.147 1.00 48.16 84 ASP A C 1
ATOM 645 O O . ASP A 1 84 ? -20.987 -38.659 24.967 1.00 48.16 84 ASP A O 1
ATOM 649 N N . SER A 1 85 ? -21.724 -38.651 22.857 1.00 40.16 85 SER A N 1
ATOM 650 C CA . SER A 1 85 ? -20.444 -38.911 22.226 1.00 40.16 85 SER A CA 1
ATOM 651 C C . SER A 1 85 ? -20.036 -37.601 21.575 1.00 40.16 85 SER A C 1
ATOM 653 O O . SER A 1 85 ? -20.484 -37.273 20.481 1.00 40.16 85 SER A O 1
ATOM 655 N N . GLN A 1 86 ? -19.200 -36.827 22.270 1.00 47.53 86 GLN A N 1
ATOM 656 C CA . GLN A 1 86 ? -18.297 -35.911 21.585 1.00 47.53 86 GLN A CA 1
ATOM 657 C C . GLN A 1 86 ? -17.397 -36.780 20.705 1.00 47.53 86 GLN A C 1
ATOM 659 O O . GLN A 1 86 ? -16.341 -37.255 21.128 1.00 47.53 86 GLN A O 1
ATOM 664 N N . THR A 1 87 ? -17.856 -37.044 19.486 1.00 44.22 87 THR A N 1
ATOM 665 C CA . THR A 1 87 ? -16.994 -37.420 18.382 1.00 44.22 87 THR A CA 1
ATOM 666 C C . THR A 1 87 ? -16.047 -36.248 18.201 1.00 44.22 87 THR A C 1
ATOM 668 O O . THR A 1 87 ? -16.391 -35.241 17.590 1.00 44.22 87 THR A O 1
ATOM 671 N N . ASN A 1 88 ? -14.866 -36.357 18.809 1.00 49.69 88 ASN A N 1
ATOM 672 C CA . ASN A 1 88 ? -13.685 -35.658 18.335 1.00 49.69 88 ASN A CA 1
ATOM 673 C C . ASN A 1 88 ? -13.515 -36.108 16.883 1.00 49.69 88 ASN A C 1
ATOM 675 O O . ASN A 1 88 ? -12.886 -37.138 16.632 1.00 49.69 88 ASN A O 1
ATOM 679 N N . GLU A 1 89 ? -14.164 -35.404 15.955 1.00 51.47 89 GLU A N 1
ATOM 680 C CA . GLU A 1 89 ? -13.854 -35.473 14.537 1.00 51.47 89 GLU A CA 1
ATOM 681 C C . GLU A 1 89 ? -12.377 -35.116 14.454 1.00 51.47 89 GLU A C 1
ATOM 683 O O . GLU A 1 89 ? -11.974 -33.965 14.611 1.00 51.47 89 GLU A O 1
ATOM 688 N N . SER A 1 90 ? -11.540 -36.150 14.377 1.00 69.44 90 SER A N 1
ATOM 689 C CA . SER A 1 90 ? -10.126 -35.973 14.132 1.00 69.44 90 SER A CA 1
ATOM 690 C C . SER A 1 90 ? -10.045 -35.292 12.780 1.00 69.44 90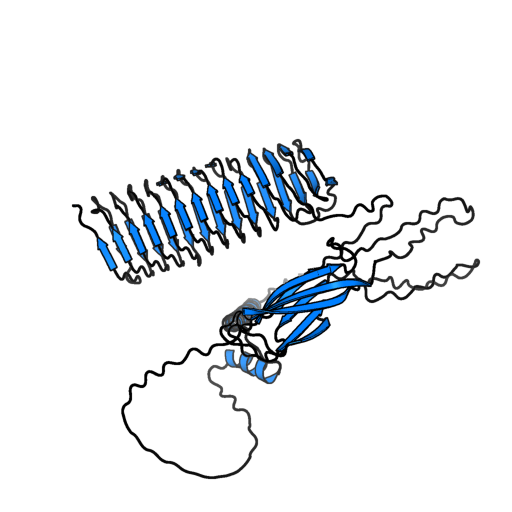 SER A C 1
ATOM 692 O O . SER A 1 90 ? -10.337 -35.947 11.779 1.00 69.44 90 SER A O 1
ATOM 694 N N . GLU A 1 91 ? -9.728 -33.997 12.773 1.00 82.81 91 GLU A N 1
ATOM 695 C CA . GLU A 1 91 ? -9.497 -33.231 11.553 1.00 82.81 91 GLU A CA 1
ATOM 696 C C . GLU A 1 91 ? -8.641 -34.083 10.619 1.00 82.81 91 GLU A C 1
ATOM 698 O O . GLU A 1 91 ? -7.513 -34.470 10.956 1.00 82.81 91 GLU A O 1
ATOM 703 N N . GLU A 1 92 ? -9.238 -34.477 9.497 1.00 88.50 92 GLU A N 1
ATOM 704 C CA . GLU A 1 92 ? -8.589 -35.331 8.523 1.00 88.50 92 GLU A CA 1
ATOM 705 C C . GLU A 1 92 ? -7.361 -34.580 8.011 1.00 88.50 92 GLU A C 1
ATOM 707 O O . GLU A 1 92 ? -7.456 -33.510 7.409 1.00 88.50 92 GLU A O 1
ATOM 712 N N . LYS A 1 93 ? -6.175 -35.098 8.331 1.00 95.31 93 LYS A N 1
ATOM 713 C CA . LYS A 1 93 ? -4.929 -34.508 7.856 1.00 95.31 93 LYS A CA 1
ATOM 714 C C . LYS A 1 93 ? -4.784 -34.871 6.388 1.00 95.31 93 LYS A C 1
ATOM 716 O O . LYS A 1 93 ? -4.597 -36.043 6.074 1.00 95.31 93 LYS A O 1
ATOM 721 N N . LEU A 1 94 ? -4.841 -33.865 5.525 1.00 97.00 94 LEU A N 1
ATOM 722 C CA . LEU A 1 94 ? -4.655 -34.012 4.086 1.00 97.00 94 LEU A CA 1
ATOM 723 C C . LEU A 1 94 ? -3.277 -33.460 3.654 1.00 97.00 94 LEU A C 1
ATOM 725 O O . LEU A 1 94 ? -2.724 -32.586 4.340 1.00 97.00 94 LEU A O 1
ATOM 729 N N . PRO A 1 95 ? -2.672 -34.005 2.583 1.00 97.62 95 PRO A N 1
ATOM 730 C CA . PRO A 1 95 ? -1.523 -33.400 1.900 1.00 97.62 95 PRO A CA 1
ATOM 731 C C . PRO A 1 95 ? -1.900 -32.079 1.195 1.00 97.62 95 PRO A C 1
ATOM 733 O O . PRO A 1 95 ? -3.079 -31.757 1.082 1.00 97.62 95 PRO A O 1
ATOM 736 N N . ASP A 1 96 ? -0.894 -31.311 0.761 1.00 97.94 96 ASP A N 1
ATOM 737 C CA . ASP A 1 96 ? -1.053 -30.071 -0.029 1.00 97.94 96 ASP A CA 1
ATOM 738 C C . ASP A 1 96 ? 0.156 -29.881 -0.966 1.00 97.94 96 ASP A C 1
ATOM 740 O O . ASP A 1 96 ? 1.242 -29.500 -0.527 1.00 97.94 96 ASP A O 1
ATOM 744 N N . LEU A 1 97 ? 0.023 -30.224 -2.239 1.00 97.69 97 LEU A N 1
ATOM 745 C CA . LEU A 1 97 ? 1.085 -30.376 -3.222 1.00 97.69 97 LEU A CA 1
ATOM 746 C C . LEU A 1 97 ? 1.226 -29.117 -4.075 1.00 97.69 97 LEU A C 1
ATOM 748 O O . LEU A 1 97 ? 0.551 -28.906 -5.078 1.00 97.69 97 LEU A O 1
ATOM 752 N N . VAL A 1 98 ? 2.232 -28.311 -3.748 1.00 95.62 98 VAL A N 1
ATOM 753 C CA . VAL A 1 98 ? 2.422 -26.997 -4.365 1.00 95.62 98 VAL A CA 1
ATOM 754 C C . VAL A 1 98 ? 3.703 -26.951 -5.203 1.00 95.62 98 VAL A C 1
ATOM 756 O O . VAL A 1 98 ? 4.797 -27.228 -4.691 1.00 95.62 98 VAL A O 1
ATOM 759 N N . PRO A 1 99 ? 3.650 -26.528 -6.481 1.00 96.00 99 PRO A N 1
ATOM 760 C CA . PRO A 1 99 ? 4.837 -26.166 -7.245 1.00 96.00 99 PRO A CA 1
ATOM 761 C C . PRO A 1 99 ? 5.429 -24.844 -6.723 1.00 96.00 99 PRO A C 1
ATOM 763 O O . PRO A 1 99 ? 5.123 -23.744 -7.191 1.00 96.00 99 PRO A O 1
ATOM 766 N N . ILE A 1 100 ? 6.347 -24.922 -5.761 1.00 91.81 100 ILE A N 1
ATOM 767 C CA . ILE A 1 100 ? 6.963 -23.733 -5.155 1.00 91.81 100 ILE A CA 1
ATOM 768 C C . ILE A 1 100 ? 7.925 -23.006 -6.109 1.00 91.81 100 ILE A C 1
ATOM 770 O O . ILE A 1 100 ? 8.090 -21.786 -6.010 1.00 91.81 100 ILE A O 1
ATOM 774 N N . SER A 1 101 ? 8.494 -23.682 -7.116 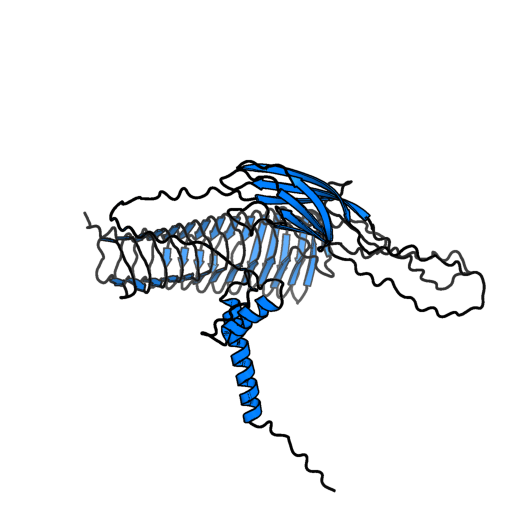1.00 87.88 101 SER A N 1
ATOM 775 C CA . SER A 1 101 ? 9.289 -23.022 -8.166 1.00 87.88 101 SER A CA 1
ATOM 776 C C . SER A 1 101 ? 9.127 -23.658 -9.548 1.00 87.88 101 SER A C 1
ATOM 778 O O . SER A 1 101 ? 8.943 -24.865 -9.663 1.00 87.88 101 SER A O 1
ATOM 780 N N . LEU A 1 102 ? 9.227 -22.825 -10.589 1.00 92.94 102 LEU A N 1
ATOM 781 C CA . LEU A 1 102 ? 9.300 -23.219 -11.996 1.00 92.94 102 LEU A CA 1
ATOM 782 C C . LEU A 1 102 ? 10.252 -22.253 -12.708 1.00 92.94 102 LEU A C 1
ATOM 784 O O . LEU A 1 102 ? 10.011 -21.048 -12.737 1.00 92.94 102 LEU A O 1
ATOM 788 N N . ASN A 1 103 ? 11.345 -22.775 -13.255 1.00 83.12 103 ASN A N 1
ATOM 789 C CA . ASN A 1 103 ? 12.393 -22.008 -13.915 1.00 83.12 103 ASN A CA 1
ATOM 790 C C . ASN A 1 103 ? 12.724 -22.622 -15.275 1.00 83.12 103 ASN A C 1
ATOM 792 O O . ASN A 1 103 ? 12.856 -23.838 -15.404 1.00 83.12 103 ASN A O 1
ATOM 796 N N . VAL A 1 104 ? 12.940 -21.770 -16.275 1.00 84.62 104 VAL A N 1
ATOM 797 C CA . VAL A 1 104 ? 13.408 -22.172 -17.606 1.00 84.62 104 VAL A CA 1
ATOM 798 C C . VAL A 1 104 ? 14.721 -21.452 -17.873 1.00 84.62 104 VAL A C 1
ATOM 800 O O . VAL A 1 104 ? 14.780 -20.226 -17.801 1.00 84.62 104 VAL A O 1
ATOM 803 N N . VAL A 1 105 ? 15.786 -22.203 -18.146 1.00 79.75 105 VAL A N 1
ATOM 804 C CA . VAL A 1 105 ? 17.128 -21.652 -18.403 1.00 79.75 105 VAL A CA 1
ATOM 805 C C . VAL A 1 105 ? 17.684 -22.194 -19.717 1.00 79.75 105 VAL A C 1
ATOM 807 O O . VAL A 1 105 ? 17.352 -23.311 -20.107 1.00 79.75 105 VAL A O 1
ATOM 810 N N . ASP A 1 106 ? 18.525 -21.428 -20.414 1.00 77.88 106 ASP A N 1
ATOM 811 C CA . ASP A 1 106 ? 19.215 -21.929 -21.611 1.00 77.88 106 ASP A CA 1
ATOM 812 C C . ASP A 1 106 ? 20.193 -23.043 -21.197 1.00 77.88 106 ASP A C 1
ATOM 814 O O . ASP A 1 106 ? 20.962 -22.900 -20.246 1.00 77.88 106 ASP A O 1
ATOM 818 N N . SER A 1 107 ? 20.160 -24.181 -21.896 1.00 70.25 107 SER A N 1
ATOM 819 C CA . SER A 1 107 ? 21.032 -25.322 -21.589 1.00 70.25 107 SER A CA 1
ATOM 820 C C . SER A 1 107 ? 22.524 -25.012 -21.797 1.00 70.25 107 SER A C 1
ATOM 822 O O . SER A 1 107 ? 23.364 -25.777 -21.329 1.00 70.25 107 SER A O 1
ATOM 824 N N . ASN A 1 108 ? 22.869 -23.936 -22.518 1.00 65.44 108 ASN A N 1
ATOM 825 C CA . ASN A 1 108 ? 24.248 -23.562 -22.851 1.00 65.44 108 ASN A CA 1
ATOM 826 C C . ASN A 1 108 ? 24.714 -22.239 -22.222 1.00 65.44 108 ASN A C 1
ATOM 828 O O . ASN A 1 108 ? 25.890 -21.904 -22.367 1.00 65.44 108 ASN A O 1
ATOM 832 N N . ASP A 1 109 ? 23.833 -21.480 -21.566 1.00 54.78 109 ASP A N 1
ATOM 833 C CA . ASP A 1 109 ? 24.160 -20.167 -21.003 1.00 54.78 109 ASP A CA 1
ATOM 834 C C . ASP A 1 109 ? 23.286 -19.865 -19.775 1.00 54.78 109 ASP A C 1
ATOM 836 O O . ASP A 1 109 ? 22.069 -20.026 -19.790 1.00 54.78 109 ASP A O 1
ATOM 840 N N . THR A 1 110 ? 23.895 -19.400 -18.687 1.00 48.69 110 THR A N 1
ATOM 841 C CA . THR A 1 110 ? 23.166 -18.975 -17.482 1.00 48.69 110 THR A CA 1
ATOM 842 C C . THR A 1 110 ? 22.463 -17.620 -17.656 1.00 48.69 110 THR A C 1
ATOM 844 O O . THR A 1 110 ? 21.727 -17.195 -16.766 1.00 48.69 110 THR A O 1
ATOM 847 N N . ASN A 1 111 ? 22.670 -16.926 -18.783 1.00 47.53 111 ASN A N 1
ATOM 848 C CA . ASN A 1 111 ? 22.046 -15.638 -19.083 1.00 47.53 111 ASN A CA 1
ATOM 849 C C . ASN A 1 111 ? 20.717 -15.795 -19.857 1.00 47.53 111 ASN A C 1
ATOM 851 O O . ASN A 1 111 ? 20.644 -16.419 -20.909 1.00 47.53 111 ASN A O 1
ATOM 855 N N . LYS A 1 112 ? 19.654 -15.179 -19.320 1.00 53.69 112 LYS A N 1
ATOM 856 C CA . LYS A 1 112 ? 18.202 -15.393 -19.548 1.00 53.69 112 LYS A CA 1
ATOM 857 C C . LYS A 1 112 ? 17.614 -15.236 -20.977 1.00 53.69 112 LYS A C 1
ATOM 859 O O . LYS A 1 112 ? 16.397 -15.109 -21.098 1.00 53.69 112 LYS A O 1
ATOM 864 N N . THR A 1 113 ? 18.381 -15.234 -22.070 1.00 53.19 113 THR A N 1
ATOM 865 C CA . THR A 1 113 ? 17.802 -14.993 -23.416 1.00 53.19 113 THR A CA 1
ATOM 866 C C . THR A 1 113 ? 17.587 -16.286 -24.204 1.00 53.19 113 THR A C 1
ATOM 868 O O . THR A 1 113 ? 18.483 -16.772 -24.883 1.00 53.19 113 THR A O 1
ATOM 871 N N . ILE A 1 114 ? 16.363 -16.814 -24.162 1.00 54.41 114 ILE A N 1
ATOM 872 C CA . ILE A 1 114 ? 16.042 -18.179 -24.611 1.00 54.41 114 ILE A CA 1
ATOM 873 C C . ILE A 1 114 ? 15.695 -18.289 -26.116 1.00 54.41 114 ILE A C 1
ATOM 875 O O . ILE A 1 114 ? 15.756 -19.371 -26.694 1.00 54.41 114 ILE A O 1
ATOM 879 N N . ALA A 1 115 ? 15.392 -17.204 -26.838 1.00 53.56 115 ALA A N 1
ATOM 880 C CA . ALA A 1 115 ? 15.173 -17.287 -28.290 1.00 53.56 115 ALA A CA 1
ATOM 881 C C . ALA A 1 115 ? 15.375 -15.951 -29.016 1.00 53.56 115 ALA A C 1
ATOM 883 O O . ALA A 1 115 ? 14.918 -14.905 -28.562 1.00 53.56 115 ALA A O 1
ATOM 884 N N . TYR A 1 116 ? 16.025 -15.990 -30.187 1.00 52.28 116 TYR A N 1
ATOM 885 C CA . TYR A 1 116 ? 16.260 -14.806 -31.019 1.00 52.28 116 TYR A CA 1
ATOM 886 C C . TYR A 1 116 ? 16.045 -15.098 -32.507 1.00 52.28 116 TYR A C 1
ATOM 888 O O . TYR A 1 116 ? 16.611 -16.038 -33.078 1.00 52.28 116 TYR A O 1
ATOM 896 N N . CYS A 1 117 ? 15.258 -14.243 -33.157 1.00 49.19 117 CYS A N 1
ATOM 897 C CA . CYS A 1 117 ? 15.074 -14.238 -34.604 1.00 49.19 117 CYS A CA 1
ATOM 898 C C . CYS A 1 117 ? 15.687 -12.988 -35.221 1.00 49.19 117 CYS A C 1
ATOM 900 O O . CYS A 1 117 ? 15.318 -11.884 -34.833 1.00 49.19 117 CYS A O 1
ATOM 902 N N . TYR A 1 118 ? 16.548 -13.143 -36.235 1.00 49.12 118 TYR A N 1
ATOM 903 C CA . TYR A 1 118 ? 17.036 -12.010 -37.028 1.00 49.12 118 TYR A CA 1
ATOM 904 C C . TYR A 1 118 ? 16.792 -12.193 -38.520 1.00 49.12 118 TYR A C 1
ATOM 906 O O . TYR A 1 118 ? 16.898 -13.287 -39.079 1.00 49.12 118 TYR A O 1
ATOM 914 N N . ARG A 1 119 ? 16.523 -11.079 -39.203 1.00 43.69 119 ARG A N 1
ATOM 915 C CA . ARG A 1 119 ? 16.596 -10.990 -40.665 1.00 43.69 119 ARG A CA 1
ATOM 916 C C . ARG A 1 119 ? 17.989 -10.520 -41.062 1.00 43.69 119 ARG A C 1
ATOM 918 O O . ARG A 1 119 ? 18.403 -9.435 -40.666 1.00 43.69 119 ARG A O 1
ATOM 925 N N . LYS A 1 120 ? 18.707 -11.309 -41.864 1.00 43.44 120 LYS A N 1
ATOM 926 C CA . LYS A 1 120 ? 19.969 -10.868 -42.468 1.00 43.44 120 LYS A CA 1
ATOM 927 C C . LYS A 1 120 ? 19.650 -10.107 -43.751 1.00 43.44 120 LYS A C 1
ATOM 929 O O . LYS A 1 120 ? 19.217 -10.710 -44.730 1.00 43.44 120 LYS A O 1
ATOM 934 N N . GLN A 1 121 ? 19.862 -8.795 -43.766 1.00 43.38 121 GLN A N 1
ATOM 935 C CA . GLN A 1 121 ? 19.933 -8.069 -45.032 1.00 43.38 121 GLN A CA 1
ATOM 936 C C . GLN A 1 121 ? 21.314 -8.317 -45.641 1.00 43.38 121 GLN A C 1
ATOM 938 O O . GLN A 1 121 ? 22.328 -7.938 -45.062 1.00 43.38 121 GLN A O 1
ATOM 943 N N . ILE A 1 122 ? 21.365 -9.000 -46.785 1.00 45.78 122 ILE A N 1
ATOM 944 C CA . ILE A 1 122 ? 22.588 -9.081 -47.584 1.00 45.78 122 ILE A CA 1
ATOM 945 C C . ILE A 1 122 ? 22.495 -7.980 -48.628 1.00 45.78 122 ILE A C 1
ATOM 947 O O . ILE A 1 122 ? 21.701 -8.064 -49.564 1.00 45.78 122 ILE A O 1
ATOM 951 N N . GLN A 1 123 ? 23.296 -6.937 -48.447 1.00 43.44 123 GLN A N 1
ATOM 952 C CA . GLN A 1 123 ? 23.493 -5.927 -49.469 1.00 43.44 123 GLN A CA 1
ATOM 953 C C . GLN A 1 123 ? 24.510 -6.484 -50.472 1.00 43.44 123 GLN A C 1
ATOM 955 O O . GLN A 1 123 ? 25.617 -6.872 -50.102 1.00 43.44 123 GLN A O 1
ATOM 960 N N . ASN A 1 124 ? 24.105 -6.615 -51.735 1.00 45.16 124 ASN A N 1
ATOM 961 C CA . ASN A 1 124 ? 25.010 -7.028 -52.802 1.00 45.16 124 ASN A CA 1
ATOM 962 C C . ASN A 1 124 ? 26.007 -5.884 -53.057 1.00 45.16 124 ASN A C 1
ATOM 964 O O . ASN A 1 124 ? 25.599 -4.812 -53.497 1.00 45.16 124 ASN A O 1
ATOM 968 N N . ASN A 1 125 ? 27.296 -6.107 -52.792 1.00 46.09 125 ASN A N 1
ATOM 969 C CA . ASN A 1 125 ? 28.364 -5.101 -52.901 1.00 46.09 125 ASN A CA 1
ATOM 970 C C . ASN A 1 125 ? 28.765 -4.742 -54.351 1.00 46.09 125 ASN A C 1
ATOM 972 O O . ASN A 1 125 ? 29.877 -4.291 -54.595 1.00 46.09 125 ASN A O 1
ATOM 976 N N . GLY A 1 126 ? 27.881 -4.919 -55.336 1.00 48.41 126 GLY A N 1
ATOM 977 C CA . GLY A 1 126 ? 28.016 -4.291 -56.657 1.00 48.41 126 GLY A CA 1
ATOM 978 C C . GLY A 1 126 ? 29.167 -4.764 -57.559 1.00 48.41 126 GLY A C 1
ATOM 979 O O . GLY A 1 126 ? 29.306 -4.230 -58.657 1.00 48.41 126 GLY A O 1
ATOM 980 N N . ASN A 1 127 ? 29.960 -5.768 -57.170 1.00 50.16 127 ASN A N 1
ATOM 981 C CA . ASN A 1 127 ? 31.093 -6.231 -57.986 1.00 50.16 127 ASN A CA 1
ATOM 982 C C . ASN A 1 127 ? 30.698 -7.158 -59.151 1.00 50.16 127 ASN A C 1
ATOM 984 O O . ASN A 1 127 ? 31.479 -7.327 -60.085 1.00 50.16 127 ASN A O 1
ATOM 988 N N . GLU A 1 128 ? 29.475 -7.693 -59.168 1.00 51.34 128 GLU A N 1
ATOM 989 C CA . GLU A 1 128 ? 28.943 -8.432 -60.317 1.00 51.34 128 GLU A CA 1
ATOM 990 C C . GLU A 1 128 ? 27.995 -7.545 -61.131 1.00 51.34 128 GLU A C 1
ATOM 992 O O . GLU A 1 128 ? 26.801 -7.425 -60.845 1.00 51.34 128 GLU A O 1
ATOM 997 N N . LYS A 1 129 ? 28.534 -6.924 -62.190 1.00 49.53 129 LYS A N 1
ATOM 998 C CA . LYS A 1 129 ? 27.823 -5.990 -63.089 1.00 49.53 129 LYS A CA 1
ATOM 999 C C . LYS A 1 129 ? 26.582 -6.582 -63.794 1.00 49.53 129 LYS A C 1
ATOM 1001 O O . LYS A 1 129 ? 25.859 -5.835 -64.449 1.00 49.53 129 LYS A O 1
ATOM 1006 N N . GLY A 1 130 ? 26.315 -7.884 -63.652 1.00 51.56 130 GLY A N 1
ATOM 1007 C CA . GLY A 1 130 ? 25.157 -8.577 -64.229 1.00 51.56 130 GLY A CA 1
ATOM 1008 C C . GLY A 1 130 ? 23.904 -8.647 -63.343 1.00 51.56 130 GLY A C 1
ATOM 1009 O O . GLY A 1 130 ? 22.839 -8.985 -63.851 1.00 51.56 130 GLY A O 1
ATOM 1010 N N . LEU A 1 131 ? 23.979 -8.313 -62.048 1.00 43.56 131 LEU A N 1
ATOM 1011 C CA . LEU A 1 131 ? 22.853 -8.463 -61.111 1.00 43.56 131 LEU A CA 1
ATOM 1012 C C . LEU A 1 131 ? 22.321 -7.103 -60.638 1.00 43.56 131 LEU A C 1
ATOM 1014 O O . LEU A 1 131 ? 22.397 -6.752 -59.461 1.00 43.56 131 LEU A O 1
ATOM 1018 N N . LYS A 1 132 ? 21.761 -6.317 -61.566 1.00 41.50 132 LYS A N 1
ATOM 1019 C CA . LYS A 1 132 ? 20.992 -5.116 -61.209 1.00 41.50 132 LYS A CA 1
ATOM 1020 C C . LYS A 1 132 ? 19.668 -5.534 -60.550 1.00 41.50 132 LYS A C 1
ATOM 1022 O O . LYS A 1 132 ? 18.855 -6.217 -61.161 1.00 41.50 132 LYS A O 1
ATOM 1027 N N . ASN A 1 133 ? 19.456 -5.069 -59.320 1.00 39.38 133 ASN A N 1
ATOM 1028 C CA . ASN A 1 133 ? 18.177 -5.047 -58.597 1.00 39.38 133 ASN A CA 1
ATOM 1029 C C . ASN A 1 133 ? 17.539 -6.399 -58.242 1.00 39.38 133 ASN A C 1
ATOM 1031 O O . ASN A 1 133 ? 16.388 -6.662 -58.584 1.00 39.38 133 ASN A O 1
ATOM 1035 N N . GLN A 1 134 ? 18.224 -7.221 -57.447 1.00 41.62 134 GLN A N 1
ATOM 1036 C CA . GLN A 1 134 ? 17.537 -8.245 -56.654 1.00 41.62 134 GLN A CA 1
ATOM 1037 C C . GLN A 1 134 ? 17.889 -8.069 -55.177 1.00 41.62 134 GLN A C 1
ATOM 1039 O O . GLN A 1 134 ? 18.927 -8.540 -54.715 1.00 41.62 134 GLN A O 1
ATOM 1044 N N . PHE A 1 135 ? 17.009 -7.402 -54.423 1.00 39.09 135 PHE A N 1
ATOM 1045 C CA . PHE A 1 135 ? 16.973 -7.532 -52.968 1.00 39.09 135 PHE A CA 1
ATOM 1046 C C . PHE A 1 135 ? 16.584 -8.976 -52.652 1.00 39.09 135 PHE A C 1
ATOM 1048 O O . PHE A 1 135 ? 15.408 -9.325 -52.584 1.00 39.09 135 PHE A O 1
ATOM 1055 N N . ARG A 1 136 ? 17.572 -9.861 -52.525 1.00 41.00 136 ARG A N 1
ATOM 1056 C CA . ARG A 1 136 ? 17.321 -11.210 -52.024 1.00 41.00 136 ARG A CA 1
ATOM 1057 C C . ARG A 1 136 ? 17.210 -11.118 -50.510 1.00 41.00 136 ARG A C 1
ATOM 1059 O O . ARG A 1 136 ? 18.215 -11.078 -49.806 1.00 41.00 136 ARG A O 1
ATOM 1066 N N . HIS A 1 137 ? 15.981 -11.074 -50.008 1.00 36.91 137 HIS A N 1
ATOM 1067 C CA . HIS A 1 137 ? 15.718 -11.353 -48.603 1.00 36.91 137 HIS A CA 1
ATOM 1068 C C . HIS A 1 137 ? 16.076 -12.823 -48.362 1.00 36.91 137 HIS A C 1
ATOM 1070 O O . HIS A 1 137 ? 15.316 -13.716 -48.725 1.00 36.91 137 HIS A O 1
ATOM 1076 N N . GLN A 1 138 ? 17.256 -13.104 -47.804 1.00 44.56 138 GLN A N 1
ATOM 1077 C CA . GLN A 1 138 ? 17.455 -14.415 -47.200 1.00 44.56 138 GLN A CA 1
ATOM 1078 C C . GLN A 1 138 ? 16.499 -14.499 -46.012 1.00 44.56 138 GLN A C 1
ATOM 1080 O O . GLN A 1 138 ? 16.476 -13.596 -45.170 1.00 44.56 138 GLN A O 1
ATOM 1085 N N . ASN A 1 139 ? 15.681 -15.553 -45.994 1.00 46.28 139 ASN A N 1
ATOM 1086 C CA . ASN A 1 139 ? 14.775 -15.866 -44.897 1.00 46.28 139 ASN A CA 1
ATOM 1087 C C . ASN A 1 139 ? 15.513 -15.663 -43.570 1.00 46.28 139 ASN A C 1
ATOM 1089 O O . ASN A 1 139 ? 16.639 -16.141 -43.400 1.00 46.28 139 ASN A O 1
ATOM 1093 N N . GLY A 1 140 ? 14.911 -14.879 -42.673 1.00 42.94 140 GLY A N 1
ATOM 1094 C CA . GLY A 1 140 ? 15.495 -14.631 -41.364 1.00 42.94 140 GLY A CA 1
ATOM 1095 C C . GLY A 1 140 ? 15.796 -15.957 -40.679 1.00 42.94 140 GLY A C 1
ATOM 1096 O O . GLY A 1 140 ? 14.972 -16.870 -40.705 1.00 42.94 140 GLY A O 1
ATOM 1097 N N . LYS A 1 141 ? 16.993 -16.084 -40.106 1.00 46.09 141 LYS A N 1
ATOM 1098 C CA . LYS A 1 141 ? 17.312 -17.232 -39.267 1.00 46.09 141 LYS A CA 1
ATOM 1099 C C . LYS A 1 141 ? 16.756 -16.915 -37.888 1.00 46.09 141 LYS A C 1
ATOM 1101 O O . LYS A 1 141 ? 17.345 -16.146 -37.132 1.00 46.09 141 LYS A O 1
ATOM 1106 N N . CYS A 1 142 ? 15.603 -17.486 -37.575 1.00 46.44 142 CYS A N 1
ATOM 1107 C CA . CYS A 1 142 ? 15.300 -17.774 -36.186 1.00 46.44 142 CYS A CA 1
ATOM 1108 C C . CYS A 1 142 ? 16.302 -18.820 -35.702 1.00 46.44 142 CYS A C 1
ATOM 1110 O O . CYS A 1 142 ? 16.514 -19.817 -36.401 1.00 46.44 142 CYS A O 1
ATOM 1112 N N . LYS A 1 143 ? 16.921 -18.616 -34.530 1.00 56.56 143 LYS A N 1
ATOM 1113 C CA . LYS A 1 143 ? 17.366 -19.762 -33.729 1.00 56.56 143 LYS A CA 1
ATOM 1114 C C . LYS A 1 143 ? 16.079 -20.494 -33.346 1.00 56.56 143 LYS A C 1
ATOM 1116 O O . LYS A 1 143 ? 15.425 -20.164 -32.369 1.00 56.56 143 LYS A O 1
ATOM 1121 N N . ASN A 1 144 ? 15.624 -21.357 -34.244 1.00 59.75 144 ASN A N 1
ATOM 1122 C CA . ASN A 1 144 ? 14.595 -22.328 -33.944 1.00 59.75 144 ASN A CA 1
ATOM 1123 C C . ASN A 1 144 ? 15.276 -23.469 -33.189 1.00 59.75 144 ASN A C 1
ATOM 1125 O O . ASN A 1 144 ? 16.456 -23.737 -33.439 1.00 59.75 144 ASN A O 1
ATOM 1129 N N . ASN A 1 145 ? 14.535 -24.138 -32.317 1.00 71.00 145 ASN A N 1
ATOM 1130 C CA . ASN A 1 145 ? 15.019 -25.246 -31.509 1.00 71.00 145 ASN A CA 1
ATOM 1131 C C . ASN A 1 145 ? 16.058 -24.834 -30.452 1.00 71.00 145 ASN A C 1
ATOM 1133 O O . ASN A 1 145 ? 17.117 -25.464 -30.351 1.00 71.00 145 ASN A O 1
ATOM 1137 N N . THR A 1 146 ? 15.787 -23.778 -29.675 1.00 76.56 146 THR A N 1
ATOM 1138 C CA . THR A 1 146 ? 16.647 -23.485 -28.520 1.00 76.56 146 THR A CA 1
ATOM 1139 C C . THR A 1 146 ? 16.484 -24.591 -27.491 1.00 76.56 146 THR A C 1
ATOM 1141 O O . THR A 1 146 ? 15.367 -24.895 -27.078 1.00 76.56 146 THR A O 1
ATOM 1144 N N . LYS A 1 147 ? 17.606 -25.185 -27.083 1.00 83.62 147 LYS A N 1
ATOM 1145 C CA . LYS A 1 147 ? 17.641 -26.137 -25.978 1.00 83.62 147 LYS A CA 1
ATOM 1146 C C . LYS A 1 147 ? 17.573 -25.365 -24.668 1.00 83.62 147 LYS A C 1
ATOM 1148 O O . LYS A 1 147 ? 18.432 -24.525 -24.409 1.00 83.62 147 LYS A O 1
ATOM 1153 N N . VAL A 1 148 ? 16.554 -25.653 -23.881 1.00 85.88 148 VAL A N 1
ATOM 1154 C CA . VAL A 1 148 ? 16.393 -25.159 -22.521 1.00 85.88 148 VAL A CA 1
ATOM 1155 C C . VAL A 1 148 ? 16.396 -26.322 -21.555 1.00 85.88 148 VAL A C 1
ATOM 1157 O O . VAL A 1 148 ? 16.100 -27.456 -21.929 1.00 85.88 148 VAL A O 1
ATOM 1160 N N . LYS A 1 149 ? 16.681 -26.027 -20.296 1.00 89.12 149 LYS A N 1
ATOM 1161 C CA . LYS A 1 149 ? 16.439 -26.938 -19.193 1.00 89.12 149 LYS A CA 1
ATOM 1162 C C . LYS A 1 149 ? 15.359 -26.346 -18.301 1.00 89.12 149 LYS A C 1
ATOM 1164 O O . LYS A 1 149 ? 15.464 -25.196 -17.870 1.00 89.12 149 LYS A O 1
ATOM 1169 N N . ILE A 1 150 ? 14.305 -27.120 -18.082 1.00 90.94 150 ILE A N 1
ATOM 1170 C CA . ILE A 1 150 ? 13.185 -26.753 -17.219 1.00 90.94 150 ILE A CA 1
ATOM 1171 C C . ILE A 1 150 ? 13.449 -27.378 -15.856 1.00 90.94 150 ILE A C 1
ATOM 1173 O O . ILE A 1 150 ? 13.765 -28.565 -15.782 1.00 90.94 150 ILE A O 1
ATOM 1177 N N . TYR A 1 151 ? 13.348 -26.572 -14.802 1.00 91.44 151 TYR A N 1
ATOM 1178 C CA . TYR A 1 151 ? 13.500 -26.984 -13.411 1.00 91.44 151 TYR A CA 1
ATOM 1179 C C . TYR A 1 151 ? 12.251 -26.610 -12.630 1.00 91.44 151 TYR A C 1
ATOM 1181 O O . TYR A 1 151 ? 11.804 -25.466 -12.704 1.00 91.44 151 TYR A O 1
ATOM 1189 N N . ALA A 1 152 ? 11.732 -27.536 -11.840 1.00 93.62 152 ALA A N 1
ATOM 1190 C CA . ALA A 1 152 ? 10.659 -27.258 -10.905 1.00 93.62 152 ALA A CA 1
ATOM 1191 C C . ALA A 1 152 ? 10.921 -27.939 -9.567 1.00 93.62 152 ALA A C 1
ATOM 1193 O O . ALA A 1 152 ? 11.552 -28.996 -9.517 1.00 93.62 152 ALA A O 1
ATOM 1194 N N . VAL A 1 153 ? 10.421 -27.315 -8.505 1.00 93.75 153 VAL A N 1
ATOM 1195 C CA . VAL A 1 153 ? 10.444 -27.866 -7.148 1.00 93.75 153 VAL A CA 1
ATOM 1196 C C . VAL A 1 153 ? 9.010 -27.924 -6.662 1.00 93.75 153 VAL A C 1
ATOM 1198 O O . VAL A 1 153 ? 8.317 -26.904 -6.677 1.00 93.75 153 VAL A O 1
ATOM 1201 N N . ILE A 1 154 ? 8.590 -29.110 -6.249 1.00 97.75 154 ILE A N 1
ATOM 1202 C CA . ILE A 1 154 ? 7.267 -29.385 -5.688 1.00 97.75 154 ILE A CA 1
ATOM 1203 C C . ILE A 1 154 ? 7.447 -29.624 -4.205 1.00 97.75 154 ILE A C 1
ATOM 1205 O O . ILE A 1 154 ? 8.418 -30.271 -3.819 1.00 97.75 154 ILE A O 1
ATOM 1209 N N . LYS A 1 155 ? 6.533 -29.120 -3.387 1.00 97.56 155 LYS A N 1
ATOM 1210 C CA . LYS A 1 155 ? 6.553 -29.296 -1.940 1.00 97.56 155 LYS A CA 1
ATOM 1211 C C . LYS A 1 155 ? 5.199 -29.799 -1.469 1.00 97.56 155 LYS A C 1
ATOM 1213 O O . LYS A 1 155 ? 4.187 -29.318 -1.957 1.00 97.56 155 LYS A O 1
ATOM 1218 N N . ASN A 1 156 ? 5.199 -30.716 -0.507 1.00 98.12 156 ASN A N 1
ATOM 1219 C CA . ASN A 1 156 ? 3.996 -31.035 0.253 1.00 98.12 156 ASN A CA 1
ATOM 1220 C C . ASN A 1 156 ? 3.921 -30.107 1.479 1.00 98.12 156 ASN A C 1
ATOM 1222 O O . ASN A 1 156 ? 4.671 -30.287 2.440 1.00 98.12 156 ASN A O 1
ATOM 1226 N N . GLU A 1 157 ? 3.082 -29.078 1.426 1.00 97.38 157 GLU A N 1
ATOM 1227 C CA . GLU A 1 157 ? 2.830 -28.121 2.513 1.00 97.38 157 GLU A CA 1
ATOM 1228 C C . GLU A 1 157 ? 1.735 -28.588 3.485 1.00 97.38 157 GLU A C 1
ATOM 1230 O O . GLU A 1 157 ? 1.495 -27.933 4.499 1.00 97.38 157 GLU A O 1
ATOM 1235 N N . GLY A 1 158 ? 1.109 -29.732 3.197 1.00 96.56 158 GLY A N 1
ATOM 1236 C CA . GLY A 1 158 ? -0.003 -30.268 3.965 1.00 96.56 158 GLY A CA 1
ATOM 1237 C C . GLY A 1 158 ? 0.436 -30.972 5.241 1.00 96.56 158 GLY A C 1
ATOM 1238 O O . GLY A 1 158 ? 1.615 -31.061 5.585 1.00 96.56 158 GLY A O 1
ATOM 1239 N N . ASN A 1 159 ? -0.544 -31.524 5.952 1.00 96.19 159 ASN A N 1
ATOM 1240 C CA . ASN A 1 159 ? -0.339 -32.160 7.254 1.00 96.19 159 ASN A CA 1
ATOM 1241 C C . ASN A 1 159 ? -0.295 -33.695 7.190 1.00 96.19 159 ASN A C 1
ATOM 1243 O O . ASN A 1 159 ? -0.169 -34.345 8.234 1.00 96.19 159 ASN A O 1
ATOM 1247 N N . ALA A 1 160 ? -0.373 -34.278 5.991 1.00 97.88 160 ALA A N 1
ATOM 1248 C CA . ALA A 1 160 ? -0.208 -35.708 5.754 1.00 97.88 160 ALA A CA 1
ATOM 1249 C C . ALA A 1 160 ? 0.718 -36.001 4.559 1.00 97.88 160 ALA A C 1
ATOM 1251 O O . ALA A 1 160 ? 0.872 -35.159 3.674 1.00 97.88 160 ALA A O 1
ATOM 1252 N N . PRO A 1 161 ? 1.372 -37.178 4.521 1.00 98.00 161 PRO A N 1
ATOM 1253 C CA . PRO A 1 161 ? 2.129 -37.618 3.353 1.00 98.00 161 PRO A CA 1
ATOM 1254 C C . PRO A 1 161 ? 1.224 -37.771 2.128 1.00 98.00 161 PRO A C 1
ATOM 1256 O O . PRO A 1 161 ? 0.124 -38.310 2.235 1.00 98.00 161 PRO A O 1
ATOM 1259 N N . ALA A 1 162 ? 1.715 -37.359 0.963 1.00 98.19 162 ALA A N 1
ATOM 1260 C CA . ALA A 1 162 ? 1.064 -37.632 -0.309 1.00 98.19 162 ALA A CA 1
ATOM 1261 C C . ALA A 1 162 ? 1.475 -39.019 -0.823 1.00 98.19 162 ALA A C 1
ATOM 1263 O O . ALA A 1 162 ? 2.650 -39.399 -0.737 1.00 98.19 162 ALA A O 1
ATOM 1264 N N . GLY A 1 163 ? 0.500 -39.760 -1.356 1.00 97.38 163 GLY A N 1
ATOM 1265 C CA . GLY A 1 163 ? 0.727 -41.012 -2.076 1.00 97.38 163 GLY A CA 1
ATOM 1266 C C . GLY A 1 163 ? 1.365 -40.783 -3.449 1.00 97.38 163 GLY A C 1
ATOM 1267 O O . GLY A 1 163 ? 2.035 -39.778 -3.675 1.00 97.38 163 GLY A O 1
ATOM 1268 N N . GLN A 1 164 ? 1.155 -41.716 -4.375 1.00 98.25 164 GLN A N 1
ATOM 1269 C CA . GLN A 1 164 ? 1.646 -41.562 -5.742 1.00 98.25 164 GLN A CA 1
ATOM 1270 C C . GLN A 1 164 ? 0.832 -40.496 -6.485 1.00 98.25 164 GLN A C 1
ATOM 1272 O O . GLN A 1 164 ? -0.391 -40.568 -6.483 1.00 98.25 164 GLN A O 1
ATOM 1277 N N . PHE A 1 165 ? 1.504 -39.566 -7.164 1.00 98.31 165 PHE A N 1
ATOM 1278 C CA . PHE A 1 165 ? 0.870 -38.544 -8.005 1.00 98.31 165 PHE A CA 1
ATOM 1279 C C . PHE A 1 165 ? 1.669 -38.297 -9.289 1.00 98.31 165 PHE A C 1
ATOM 1281 O O . PHE A 1 165 ? 2.834 -38.691 -9.423 1.00 98.31 165 PHE A O 1
ATOM 1288 N N . VAL A 1 166 ? 1.037 -37.650 -10.270 1.00 98.19 166 VAL A N 1
ATOM 1289 C CA . VAL A 1 166 ? 1.653 -37.341 -11.567 1.00 98.19 166 VAL A CA 1
ATOM 1290 C C . VAL A 1 166 ? 1.880 -35.848 -11.693 1.00 98.19 166 VAL A C 1
ATOM 1292 O O . VAL A 1 166 ? 0.985 -35.049 -11.456 1.00 98.19 166 VAL A O 1
ATOM 1295 N N . VAL A 1 167 ? 3.076 -35.475 -12.136 1.00 98.06 167 VAL A N 1
ATOM 1296 C CA . VAL A 1 167 ? 3.401 -34.100 -12.496 1.00 98.06 167 VAL A CA 1
ATOM 1297 C C . VAL A 1 167 ? 3.518 -34.002 -14.001 1.00 98.06 167 VAL A C 1
ATOM 1299 O O . VAL A 1 167 ? 4.233 -34.792 -14.626 1.00 98.06 167 VAL A O 1
ATOM 1302 N N . VAL A 1 168 ? 2.848 -33.015 -14.579 1.00 97.88 168 VAL A N 1
ATOM 1303 C CA . VAL A 1 168 ? 2.868 -32.737 -16.014 1.00 97.88 168 VAL A CA 1
ATOM 1304 C C . VAL A 1 168 ? 3.379 -31.329 -16.278 1.00 97.88 168 VAL A C 1
ATOM 1306 O O . VAL A 1 168 ? 3.189 -30.415 -15.476 1.00 97.88 168 VAL A O 1
ATOM 1309 N N . VAL A 1 169 ? 4.053 -31.152 -17.412 1.00 97.00 169 VAL A N 1
ATOM 1310 C CA . VAL A 1 169 ? 4.463 -29.835 -17.901 1.00 97.00 169 VAL A CA 1
ATOM 1311 C C . VAL A 1 169 ? 3.929 -29.640 -19.309 1.00 97.00 169 VAL A C 1
ATOM 1313 O O . VAL A 1 169 ? 4.109 -30.502 -20.173 1.00 97.00 169 VAL A O 1
ATOM 1316 N N . TYR A 1 170 ? 3.310 -28.486 -19.525 1.00 95.81 170 TYR A N 1
ATOM 1317 C CA . TYR A 1 170 ? 2.742 -28.039 -20.785 1.00 95.81 170 TYR A CA 1
ATOM 1318 C C . TYR A 1 170 ? 3.533 -26.861 -21.363 1.00 95.81 170 TYR A C 1
ATOM 1320 O O . TYR A 1 170 ? 4.055 -26.033 -20.617 1.00 95.81 170 TYR A O 1
ATOM 1328 N N . ASP A 1 171 ? 3.570 -26.762 -22.689 1.00 93.00 171 ASP A N 1
ATOM 1329 C CA . ASP A 1 171 ? 3.993 -25.588 -23.458 1.00 93.00 171 ASP A CA 1
ATOM 1330 C C . ASP A 1 171 ? 2.821 -25.144 -24.340 1.00 93.00 171 ASP A C 1
ATOM 1332 O O . ASP A 1 171 ? 2.462 -25.856 -25.277 1.00 93.00 171 ASP A O 1
ATOM 1336 N N . ASN A 1 172 ? 2.195 -24.002 -24.029 1.00 87.62 172 ASN A N 1
ATOM 1337 C CA . ASN A 1 172 ? 0.989 -23.524 -24.726 1.00 87.62 172 ASN A CA 1
ATOM 1338 C C . ASN A 1 172 ? -0.096 -24.617 -24.859 1.00 87.62 172 ASN A C 1
ATOM 1340 O O . ASN A 1 172 ? -0.610 -24.866 -25.950 1.00 87.62 172 ASN A O 1
ATOM 1344 N N . ASP A 1 173 ? -0.388 -25.295 -23.748 1.00 88.69 173 ASP A N 1
ATOM 1345 C CA . ASP A 1 173 ? -1.346 -26.408 -23.631 1.00 88.69 173 ASP A CA 1
ATOM 1346 C C . ASP A 1 173 ? -0.930 -27.732 -24.308 1.00 88.69 173 ASP A C 1
ATOM 1348 O O . ASP A 1 173 ? -1.655 -28.723 -24.223 1.00 88.69 173 ASP A O 1
ATOM 1352 N N . GLU A 1 174 ? 0.251 -27.814 -24.931 1.00 91.81 174 GLU A N 1
ATOM 1353 C CA . GLU A 1 174 ? 0.807 -29.078 -25.428 1.00 91.81 174 GLU A CA 1
ATOM 1354 C C . GLU A 1 174 ? 1.609 -29.775 -24.323 1.00 91.81 174 GLU A C 1
ATOM 1356 O O . GLU A 1 174 ? 2.526 -29.188 -23.756 1.00 91.81 174 GLU A O 1
ATOM 1361 N N . LEU A 1 175 ? 1.276 -31.029 -24.002 1.00 94.44 175 LEU A N 1
ATOM 1362 C CA . LEU A 1 175 ? 2.004 -31.818 -23.004 1.00 94.44 175 LEU A CA 1
ATOM 1363 C C . LEU A 1 175 ? 3.427 -32.116 -23.502 1.00 94.44 175 LEU A C 1
ATOM 1365 O O . LEU A 1 175 ? 3.604 -32.834 -24.487 1.00 94.44 175 LEU A O 1
ATOM 1369 N N . ILE A 1 176 ? 4.439 -31.616 -22.792 1.00 95.44 176 ILE A N 1
ATOM 1370 C CA . ILE A 1 176 ? 5.857 -31.768 -23.166 1.00 95.44 176 ILE A CA 1
ATOM 1371 C C . ILE A 1 176 ? 6.644 -32.676 -22.222 1.00 95.44 176 ILE A C 1
ATOM 1373 O O . ILE A 1 176 ? 7.709 -33.172 -22.594 1.00 95.44 176 ILE A O 1
ATOM 1377 N N . TYR A 1 177 ? 6.142 -32.903 -21.007 1.00 97.44 177 TYR A N 1
ATOM 1378 C CA . TYR A 1 177 ? 6.784 -33.762 -20.018 1.00 97.44 177 TYR A CA 1
ATOM 1379 C C . TYR A 1 177 ? 5.773 -34.310 -19.014 1.00 97.44 177 TYR A C 1
ATOM 1381 O O . TYR A 1 177 ? 4.809 -33.636 -18.663 1.00 97.44 177 TYR A O 1
ATOM 1389 N N . SER A 1 178 ? 6.025 -35.523 -18.525 1.00 97.12 178 SER A N 1
ATOM 1390 C CA . SER A 1 178 ? 5.279 -36.130 -17.427 1.00 97.12 178 SER A CA 1
ATOM 1391 C C . SER A 1 178 ? 6.209 -36.996 -16.580 1.00 97.12 178 SER A C 1
ATOM 1393 O O . SER A 1 178 ? 7.078 -37.690 -17.118 1.00 97.12 178 SER A O 1
ATOM 1395 N N . LYS A 1 179 ? 6.042 -36.944 -15.258 1.00 97.81 179 LYS A N 1
ATOM 1396 C CA . LYS A 1 179 ? 6.776 -37.766 -14.294 1.00 97.81 179 LYS A CA 1
ATOM 1397 C C . LYS A 1 179 ? 5.860 -38.163 -13.144 1.00 97.81 179 LYS A C 1
ATOM 1399 O O . LYS A 1 179 ? 5.238 -37.308 -12.524 1.00 97.81 179 LYS A O 1
ATOM 1404 N N . THR A 1 180 ? 5.833 -39.452 -12.835 1.00 98.12 180 THR A N 1
ATOM 1405 C CA . THR A 1 180 ? 5.199 -39.978 -11.623 1.00 98.12 180 THR A CA 1
ATOM 1406 C C . THR A 1 180 ? 6.148 -39.823 -10.435 1.00 98.12 180 THR A C 1
ATOM 1408 O O . THR A 1 180 ? 7.341 -40.119 -10.550 1.00 98.12 180 THR A O 1
ATOM 1411 N N . ILE A 1 181 ? 5.623 -39.347 -9.309 1.00 97.75 181 ILE A N 1
ATOM 1412 C CA . ILE A 1 181 ? 6.301 -39.297 -8.012 1.00 97.75 181 ILE A CA 1
ATOM 1413 C C . ILE A 1 181 ? 5.594 -40.305 -7.110 1.00 97.75 181 ILE A C 1
ATOM 1415 O O . ILE A 1 181 ? 4.380 -40.236 -6.961 1.00 97.75 181 ILE A O 1
ATOM 1419 N N . ASP A 1 182 ? 6.339 -41.258 -6.547 1.00 97.94 182 ASP A N 1
ATOM 1420 C CA . ASP A 1 182 ? 5.750 -42.381 -5.801 1.00 97.94 182 ASP A CA 1
ATOM 1421 C C . ASP A 1 182 ? 5.146 -41.969 -4.453 1.00 97.94 182 ASP A C 1
ATOM 1423 O O . ASP A 1 182 ? 4.167 -42.565 -4.012 1.00 97.94 182 ASP A O 1
ATOM 1427 N N . SER A 1 183 ? 5.735 -40.968 -3.798 1.00 97.94 183 SER A N 1
ATOM 1428 C CA . SER A 1 183 ? 5.252 -40.388 -2.542 1.00 97.94 183 SER A CA 1
ATOM 1429 C C . SER A 1 183 ? 5.987 -39.084 -2.236 1.00 97.94 183 SER A C 1
ATOM 1431 O O . SER A 1 183 ? 7.139 -38.931 -2.652 1.00 97.94 183 SER A O 1
ATOM 1433 N N . LEU A 1 184 ? 5.377 -38.195 -1.448 1.00 98.06 184 LEU A N 1
ATOM 1434 C CA . LEU A 1 184 ? 6.043 -36.998 -0.919 1.00 98.06 184 LEU A CA 1
ATOM 1435 C C . LEU A 1 184 ? 5.622 -36.736 0.535 1.00 98.06 184 LEU A C 1
ATOM 1437 O O . LEU A 1 184 ? 4.454 -36.447 0.809 1.00 98.06 184 LEU A O 1
ATOM 1441 N N . ASN A 1 185 ? 6.554 -36.853 1.488 1.00 98.50 185 ASN A N 1
ATOM 1442 C CA . ASN A 1 185 ? 6.239 -36.663 2.907 1.00 98.50 185 ASN A CA 1
ATOM 1443 C C . ASN A 1 185 ? 5.939 -35.193 3.238 1.00 98.50 185 ASN A C 1
ATOM 1445 O O . ASN A 1 185 ? 6.284 -34.285 2.488 1.00 98.50 185 ASN A O 1
ATOM 1449 N N . VAL A 1 186 ? 5.325 -34.957 4.400 1.00 97.88 186 VAL A N 1
ATOM 1450 C CA . VAL A 1 186 ? 5.048 -33.610 4.927 1.00 97.88 186 VAL A CA 1
ATOM 1451 C C . VAL A 1 186 ? 6.325 -32.764 4.953 1.00 97.88 186 VAL A C 1
ATOM 1453 O O . VAL A 1 186 ? 7.333 -33.180 5.526 1.00 97.88 186 VAL A O 1
ATOM 1456 N N . ASN A 1 187 ? 6.269 -31.566 4.367 1.00 94.56 187 ASN A N 1
ATOM 1457 C CA . ASN A 1 187 ? 7.377 -30.621 4.183 1.00 94.56 187 ASN A CA 1
ATOM 1458 C C . ASN A 1 187 ? 8.549 -31.110 3.312 1.00 94.56 187 ASN A C 1
ATOM 1460 O O . ASN A 1 187 ? 9.562 -30.412 3.214 1.00 94.56 187 ASN A O 1
ATOM 1464 N N . GLU A 1 188 ? 8.437 -32.272 2.670 1.00 98.06 188 GLU A N 1
ATOM 1465 C CA . GLU A 1 188 ? 9.436 -32.758 1.722 1.00 98.06 188 GLU A CA 1
ATOM 1466 C C . GLU A 1 188 ? 9.281 -32.066 0.362 1.00 98.06 188 GLU A C 1
ATOM 1468 O O . GLU A 1 188 ? 8.203 -31.585 -0.001 1.00 98.06 188 GLU A O 1
ATOM 1473 N N . THR A 1 189 ? 10.378 -32.018 -0.396 1.00 97.50 189 THR A N 1
ATOM 1474 C CA . THR A 1 189 ? 10.406 -31.466 -1.750 1.00 97.50 189 THR A CA 1
ATOM 1475 C C . THR A 1 189 ? 10.851 -32.493 -2.779 1.00 97.50 189 THR A C 1
ATOM 1477 O O . THR A 1 189 ? 11.787 -33.252 -2.532 1.00 97.50 189 THR A O 1
ATOM 1480 N N . ALA A 1 190 ? 10.248 -32.453 -3.965 1.00 97.69 190 ALA A N 1
ATOM 1481 C CA . ALA A 1 190 ? 10.674 -33.225 -5.125 1.00 97.69 190 ALA A CA 1
ATOM 1482 C C . ALA A 1 190 ? 11.161 -32.307 -6.251 1.00 97.69 190 ALA A C 1
ATOM 1484 O O . ALA A 1 190 ? 10.452 -31.393 -6.680 1.00 97.69 190 ALA A O 1
ATOM 1485 N N . ASP A 1 191 ? 12.354 -32.605 -6.767 1.00 94.25 191 ASP A N 1
ATOM 1486 C CA . ASP A 1 191 ? 12.947 -31.887 -7.891 1.00 94.25 191 ASP A CA 1
ATOM 1487 C C . ASP A 1 191 ? 12.597 -32.551 -9.230 1.00 94.25 191 ASP A C 1
ATOM 1489 O O . ASP A 1 191 ? 12.733 -33.769 -9.435 1.00 94.25 191 ASP A O 1
ATOM 1493 N N . ILE A 1 192 ? 12.206 -31.720 -10.191 1.00 95.31 192 ILE A N 1
ATOM 1494 C CA . ILE A 1 192 ? 12.000 -32.107 -11.584 1.00 95.31 192 ILE A CA 1
ATOM 1495 C C . ILE A 1 192 ? 12.942 -31.296 -12.454 1.00 95.31 192 ILE A C 1
ATOM 1497 O O . ILE A 1 192 ? 12.985 -30.072 -12.373 1.00 95.31 192 ILE A O 1
ATOM 1501 N N . ALA A 1 193 ? 13.688 -31.991 -13.310 1.00 92.62 193 ALA A N 1
ATOM 1502 C CA . ALA A 1 193 ? 14.550 -31.364 -14.293 1.00 92.62 193 ALA A CA 1
ATOM 1503 C C . ALA A 1 193 ? 14.557 -32.170 -15.594 1.00 92.62 193 ALA A C 1
ATOM 1505 O O . ALA A 1 193 ? 14.800 -33.377 -15.569 1.00 92.62 193 ALA A O 1
ATOM 1506 N N . PHE A 1 194 ? 14.334 -31.506 -16.727 1.00 94.00 194 PHE A N 1
ATOM 1507 C CA . PHE A 1 194 ? 14.442 -32.123 -18.050 1.00 94.00 194 PHE A CA 1
ATOM 1508 C C . PHE A 1 194 ? 14.855 -31.101 -19.111 1.00 94.00 194 PHE A C 1
ATOM 1510 O O . PHE A 1 194 ? 14.607 -29.900 -18.977 1.00 94.00 194 PHE A O 1
ATOM 1517 N N . ASP A 1 195 ? 15.515 -31.588 -20.160 1.00 92.38 195 ASP A N 1
ATOM 1518 C CA . ASP A 1 195 ? 15.856 -30.777 -21.324 1.00 92.38 195 ASP A CA 1
ATOM 1519 C C . ASP A 1 195 ? 14.655 -30.698 -22.272 1.00 92.38 195 ASP A C 1
ATOM 1521 O O . ASP A 1 195 ? 14.010 -31.705 -22.567 1.00 92.38 195 ASP A O 1
ATOM 1525 N N . TYR A 1 196 ? 14.382 -29.505 -22.789 1.00 92.56 196 TYR A N 1
ATOM 1526 C CA . TYR A 1 196 ? 13.299 -29.238 -23.726 1.00 92.56 196 TYR A CA 1
ATOM 1527 C C . TYR A 1 196 ? 13.784 -28.355 -24.877 1.00 92.56 196 TYR A C 1
ATOM 1529 O O . TYR A 1 196 ? 14.782 -27.643 -24.771 1.00 92.56 196 TYR A O 1
ATOM 1537 N N . ILE A 1 197 ? 13.103 -28.429 -26.018 1.00 87.44 197 ILE A N 1
ATOM 1538 C CA . ILE A 1 197 ? 13.450 -27.666 -27.213 1.00 87.44 197 ILE A CA 1
ATOM 1539 C C . ILE A 1 197 ? 12.299 -26.722 -27.532 1.00 87.44 197 ILE A C 1
ATOM 1541 O O . ILE A 1 197 ? 11.276 -27.147 -28.058 1.00 87.44 197 ILE A O 1
ATOM 1545 N N . ILE A 1 198 ? 12.500 -25.429 -27.288 1.00 81.06 198 ILE A N 1
ATOM 1546 C CA . ILE A 1 198 ? 11.516 -24.403 -27.637 1.00 81.06 198 ILE A CA 1
ATOM 1547 C C . ILE A 1 198 ? 11.602 -24.127 -29.137 1.00 81.06 198 ILE A C 1
ATOM 1549 O O . ILE A 1 198 ? 12.665 -23.769 -29.671 1.00 81.06 198 ILE A O 1
ATOM 1553 N N . SER A 1 199 ? 10.474 -24.300 -29.830 1.00 73.81 199 SER A N 1
ATOM 1554 C CA . SER A 1 199 ? 10.374 -24.082 -31.272 1.00 73.81 199 SER A CA 1
ATOM 1555 C C . SER A 1 199 ? 9.632 -22.782 -31.593 1.00 73.81 199 SER A C 1
ATOM 1557 O O . SER A 1 199 ? 8.468 -22.604 -31.271 1.00 73.81 199 SER A O 1
ATOM 1559 N N . THR A 1 200 ? 10.308 -21.859 -32.278 1.00 63.84 200 THR A N 1
ATOM 1560 C CA . THR A 1 200 ? 9.815 -20.492 -32.542 1.00 63.84 200 THR A CA 1
ATOM 1561 C C . THR A 1 200 ? 8.910 -20.392 -33.775 1.00 63.84 200 THR A C 1
ATOM 1563 O O . THR A 1 200 ? 8.417 -19.319 -34.119 1.00 63.84 200 THR A O 1
ATOM 1566 N N . SER A 1 201 ? 8.724 -21.511 -34.482 1.00 58.97 201 SER A N 1
ATOM 1567 C CA . SER A 1 201 ? 7.769 -21.686 -35.579 1.00 58.97 201 SER A CA 1
ATOM 1568 C C . SER A 1 201 ? 7.607 -23.179 -35.880 1.00 58.97 201 SER A C 1
ATOM 1570 O O . SER A 1 201 ? 8.611 -23.898 -35.970 1.00 58.97 201 SER A O 1
ATOM 1572 N N . LYS A 1 202 ? 6.369 -23.648 -36.119 1.00 49.00 202 LYS A N 1
ATOM 1573 C CA . LYS A 1 202 ? 6.130 -24.956 -36.757 1.00 49.00 202 LYS A CA 1
ATOM 1574 C C . LYS A 1 202 ? 6.888 -24.955 -38.089 1.00 49.00 202 LYS A C 1
ATOM 1576 O O . LYS A 1 202 ? 6.599 -24.156 -38.977 1.00 49.00 202 LYS A O 1
ATOM 1581 N N . GLY A 1 203 ? 7.943 -25.765 -38.157 1.00 44.72 203 GLY A N 1
ATOM 1582 C CA . GLY A 1 203 ? 9.077 -25.578 -39.058 1.00 44.72 203 GLY A CA 1
ATOM 1583 C C . GLY A 1 203 ? 8.719 -25.238 -40.506 1.00 44.72 203 GLY A C 1
ATOM 1584 O O . GLY A 1 203 ? 8.123 -26.037 -41.227 1.00 44.72 203 GLY A O 1
ATOM 1585 N N . CYS A 1 204 ? 9.196 -24.086 -40.978 1.00 45.00 204 CYS A N 1
ATOM 1586 C CA . CYS A 1 204 ? 9.290 -23.815 -42.408 1.00 45.00 204 CYS A CA 1
ATOM 1587 C C . CYS A 1 204 ? 10.418 -24.683 -42.982 1.00 45.00 204 CYS A C 1
ATOM 1589 O O . CYS A 1 204 ? 11.574 -24.259 -43.046 1.00 45.00 204 CYS A O 1
ATOM 1591 N N . LYS A 1 205 ? 10.104 -25.933 -43.341 1.00 39.03 205 LYS A N 1
ATOM 1592 C CA . LYS A 1 205 ? 11.038 -26.826 -44.033 1.00 39.03 205 LYS A CA 1
ATOM 1593 C C . LYS A 1 205 ? 11.495 -26.146 -45.327 1.00 39.03 205 LYS A C 1
ATOM 1595 O O . LYS A 1 205 ? 10.682 -25.881 -46.203 1.00 39.03 205 LYS A O 1
ATOM 1600 N N . ASN A 1 206 ? 12.791 -25.839 -45.387 1.00 42.78 206 ASN A N 1
ATOM 1601 C CA . ASN A 1 206 ? 13.608 -25.550 -46.566 1.00 42.78 206 ASN A CA 1
ATOM 1602 C C . ASN A 1 206 ? 12.825 -25.183 -47.839 1.00 42.78 206 ASN A C 1
ATOM 1604 O O . ASN A 1 206 ? 12.541 -26.039 -48.675 1.00 42.78 206 ASN A O 1
ATOM 1608 N N . GLN A 1 207 ? 12.558 -23.890 -48.040 1.00 41.56 207 GLN A N 1
ATOM 1609 C CA . GLN A 1 207 ? 12.307 -23.399 -49.392 1.00 41.56 207 GLN A CA 1
ATOM 1610 C C . GLN A 1 207 ? 13.587 -23.609 -50.205 1.00 41.56 207 GLN A C 1
ATOM 1612 O O . GLN A 1 207 ? 14.593 -22.931 -49.983 1.00 41.56 207 GLN A O 1
ATOM 1617 N N . TYR A 1 208 ? 13.553 -24.585 -51.113 1.00 41.78 208 TYR A N 1
ATOM 1618 C CA . TYR A 1 208 ? 14.585 -24.804 -52.117 1.00 41.78 208 TYR A CA 1
ATOM 1619 C C . TYR A 1 208 ? 14.882 -23.475 -52.820 1.00 41.78 208 TYR A C 1
ATOM 1621 O O . TYR A 1 208 ? 14.012 -22.873 -53.451 1.00 41.78 208 TYR A O 1
ATOM 1629 N N . GLN A 1 209 ? 16.117 -22.993 -52.677 1.00 41.47 209 GLN A N 1
ATOM 1630 C CA . GLN A 1 209 ? 16.605 -21.858 -53.447 1.00 41.47 209 GLN A CA 1
ATOM 1631 C C . GLN A 1 209 ? 16.720 -22.295 -54.904 1.00 41.47 209 GLN A C 1
ATOM 1633 O O . GLN A 1 209 ? 17.687 -22.949 -55.288 1.00 41.47 209 GLN A O 1
ATOM 1638 N N . TYR A 1 210 ? 15.744 -21.922 -55.726 1.00 43.06 210 TYR A N 1
ATOM 1639 C CA . TYR A 1 210 ? 15.893 -22.031 -57.168 1.00 43.06 210 TYR A CA 1
ATOM 1640 C C . TYR A 1 210 ? 16.951 -21.026 -57.631 1.00 43.06 210 TYR A C 1
ATOM 1642 O O . TYR A 1 210 ? 16.781 -19.806 -57.539 1.00 43.06 210 TYR A O 1
ATOM 1650 N N . GLN A 1 211 ? 18.075 -21.548 -58.119 1.00 41.94 211 GLN A N 1
ATOM 1651 C CA . GLN A 1 211 ? 18.992 -20.787 -58.953 1.00 41.94 211 GLN A CA 1
ATOM 1652 C C . GLN A 1 211 ? 18.284 -20.522 -60.284 1.00 41.94 211 GLN A C 1
ATOM 1654 O O . GLN A 1 211 ? 18.063 -21.439 -61.069 1.00 41.94 211 GLN A O 1
ATOM 1659 N N . ASN A 1 212 ? 17.913 -19.264 -60.529 1.00 40.22 212 ASN A N 1
ATOM 1660 C CA . ASN A 1 212 ? 17.486 -18.815 -61.852 1.00 40.22 212 ASN A CA 1
ATOM 1661 C C . ASN A 1 212 ? 18.626 -19.057 -62.851 1.00 40.22 212 ASN A C 1
ATOM 1663 O O . ASN A 1 212 ? 19.597 -18.299 -62.870 1.00 40.22 212 ASN A O 1
ATOM 1667 N N . GLN A 1 213 ? 18.496 -20.089 -63.683 1.00 41.38 213 GLN A N 1
ATOM 1668 C CA . GLN A 1 213 ? 19.206 -20.175 -64.951 1.00 41.38 213 GLN A CA 1
ATOM 1669 C C . GLN A 1 213 ? 18.302 -19.625 -66.054 1.00 41.38 213 GLN A C 1
ATOM 1671 O O . GLN A 1 213 ? 17.254 -20.195 -66.327 1.00 41.38 213 GLN A O 1
ATOM 1676 N N . GLY A 1 214 ? 18.754 -18.552 -66.704 1.00 45.19 214 GLY A N 1
ATOM 1677 C CA . GLY A 1 214 ? 18.366 -18.230 -68.077 1.00 45.19 214 GLY A CA 1
ATOM 1678 C C . GLY A 1 214 ? 16.978 -17.620 -68.287 1.00 45.19 214 GLY A C 1
ATOM 1679 O O . GLY A 1 214 ? 16.000 -17.933 -67.623 1.00 45.19 214 GLY A O 1
ATOM 1680 N N . ALA A 1 215 ? 16.919 -16.694 -69.238 1.00 51.03 215 ALA A N 1
ATOM 1681 C CA . ALA A 1 215 ? 15.736 -15.941 -69.617 1.00 51.03 215 ALA A CA 1
ATOM 1682 C C . ALA A 1 215 ? 14.582 -16.830 -70.126 1.00 51.03 215 ALA A C 1
ATOM 1684 O O . ALA A 1 215 ? 14.808 -17.823 -70.811 1.00 51.03 215 ALA A O 1
ATOM 1685 N N . ASN A 1 216 ? 13.355 -16.363 -69.871 1.00 49.53 216 ASN A N 1
ATOM 1686 C CA . ASN A 1 216 ? 12.067 -16.831 -70.404 1.00 49.53 216 ASN A CA 1
ATOM 1687 C C . ASN A 1 216 ? 11.387 -18.025 -69.712 1.00 49.53 216 ASN A C 1
ATOM 1689 O O . ASN A 1 216 ? 11.111 -19.044 -70.331 1.00 49.53 216 ASN A O 1
ATOM 1693 N N . SER A 1 217 ? 10.925 -17.827 -68.475 1.00 45.34 217 SER A N 1
ATOM 1694 C CA . SER A 1 217 ? 9.563 -18.258 -68.113 1.00 45.34 217 SER A CA 1
ATOM 1695 C C . SER A 1 217 ? 9.025 -17.441 -66.933 1.00 45.34 217 SER A C 1
ATOM 1697 O O . SER A 1 217 ? 9.523 -17.503 -65.813 1.00 45.34 217 SER A O 1
ATOM 1699 N N . GLN A 1 218 ? 8.000 -16.622 -67.182 1.00 47.53 218 GLN A N 1
ATOM 1700 C CA . GLN A 1 218 ? 7.212 -16.004 -66.116 1.00 47.53 218 GLN A CA 1
ATOM 1701 C C . GLN A 1 218 ? 6.130 -16.991 -65.673 1.00 47.53 218 GLN A C 1
ATOM 1703 O O . GLN A 1 218 ? 4.990 -16.912 -66.124 1.00 47.53 218 GLN A O 1
ATOM 1708 N N . GLN A 1 219 ? 6.468 -17.922 -64.782 1.00 44.34 219 GLN A N 1
ATOM 1709 C CA . GLN A 1 219 ? 5.444 -18.600 -63.989 1.00 44.34 219 GLN A CA 1
ATOM 1710 C C . GLN A 1 219 ? 5.204 -17.802 -62.706 1.00 44.34 219 GLN A C 1
ATOM 1712 O O . GLN A 1 219 ? 6.038 -17.763 -61.804 1.00 44.34 219 GLN A O 1
ATOM 1717 N N . ARG A 1 220 ? 4.052 -17.123 -62.644 1.00 43.62 220 ARG A N 1
ATOM 1718 C CA . ARG A 1 220 ? 3.541 -16.4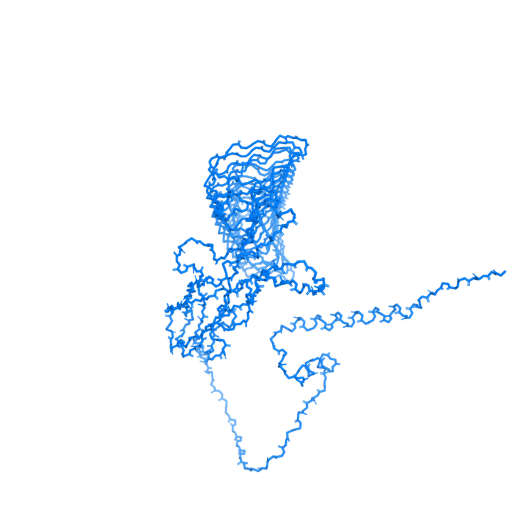90 -61.425 1.00 43.62 220 ARG A CA 1
ATOM 1719 C C . ARG A 1 220 ? 3.045 -17.579 -60.477 1.00 43.62 220 ARG A C 1
ATOM 1721 O O . ARG A 1 220 ? 1.864 -17.907 -60.489 1.00 43.62 220 ARG A O 1
ATOM 1728 N N . HIS A 1 221 ? 3.932 -18.120 -59.653 1.00 44.09 221 HIS A N 1
ATOM 1729 C CA . HIS A 1 221 ? 3.508 -18.916 -58.505 1.00 44.09 221 HIS A CA 1
ATOM 1730 C C . HIS A 1 221 ? 3.292 -17.997 -57.310 1.00 44.09 221 HIS A C 1
ATOM 1732 O O . HIS A 1 221 ? 4.155 -17.191 -56.959 1.00 44.09 221 HIS A O 1
ATOM 1738 N N . GLN A 1 222 ? 2.094 -18.078 -56.732 1.00 41.88 222 GLN A N 1
ATOM 1739 C CA . GLN A 1 222 ? 1.715 -17.335 -55.540 1.00 41.88 222 GLN A CA 1
ATOM 1740 C C . GLN A 1 222 ? 2.677 -17.706 -54.410 1.00 41.88 222 GLN A C 1
ATOM 1742 O O . GLN A 1 222 ? 2.743 -18.859 -53.985 1.00 41.88 222 GLN A O 1
ATOM 1747 N N . HIS A 1 223 ? 3.431 -16.724 -53.920 1.00 42.28 223 HIS A N 1
ATOM 1748 C CA . HIS A 1 223 ? 4.149 -16.857 -52.664 1.00 42.28 223 HIS A CA 1
ATOM 1749 C C . HIS A 1 223 ? 3.116 -17.055 -51.549 1.00 42.28 223 HIS A C 1
ATOM 1751 O O . HIS A 1 223 ? 2.568 -16.086 -51.027 1.00 42.28 223 HIS A O 1
ATOM 1757 N N . GLN A 1 224 ? 2.869 -18.305 -51.157 1.00 45.53 224 GLN A N 1
ATOM 1758 C CA . GLN A 1 224 ? 2.411 -18.609 -49.805 1.00 45.53 224 GLN A CA 1
ATOM 1759 C C . GLN A 1 224 ? 3.561 -18.224 -48.871 1.00 45.53 224 GLN A C 1
ATOM 1761 O O . GLN A 1 224 ? 4.468 -19.007 -48.587 1.00 45.53 224 GLN A O 1
ATOM 1766 N N . GLY A 1 225 ? 3.600 -16.940 -48.514 1.00 46.06 225 GLY A N 1
ATOM 1767 C CA . GLY A 1 225 ? 4.537 -16.414 -47.540 1.00 46.06 225 GLY A CA 1
ATOM 1768 C C . GLY A 1 225 ? 4.348 -17.163 -46.230 1.00 46.06 225 GLY A C 1
ATOM 1769 O O . GLY A 1 225 ? 3.221 -17.381 -45.792 1.00 46.06 225 GLY A O 1
ATOM 1770 N N . CYS A 1 226 ? 5.457 -17.563 -45.615 1.00 48.19 226 CYS A N 1
ATOM 1771 C CA . CYS A 1 226 ? 5.484 -18.112 -44.269 1.00 48.19 226 CYS A CA 1
ATOM 1772 C C . CYS A 1 226 ? 5.003 -17.037 -43.280 1.00 48.19 226 CYS A C 1
ATOM 1774 O O . CYS A 1 226 ? 5.802 -16.311 -42.696 1.00 48.19 226 CYS A O 1
ATOM 1776 N N . GLY A 1 227 ? 3.685 -16.913 -43.136 1.00 45.34 227 GLY A N 1
ATOM 1777 C CA . GLY A 1 227 ? 3.004 -16.095 -42.137 1.00 45.34 227 GLY A CA 1
ATOM 1778 C C . GLY A 1 227 ? 2.887 -16.800 -40.786 1.00 45.34 227 GLY A C 1
ATOM 1779 O O . GLY A 1 227 ? 1.964 -16.506 -40.039 1.00 45.34 227 GLY A O 1
ATOM 1780 N N . GLY A 1 228 ? 3.777 -17.753 -40.485 1.00 48.88 228 GLY A N 1
ATOM 1781 C CA . GLY A 1 228 ? 3.847 -18.352 -39.158 1.00 48.88 228 GLY A CA 1
ATOM 1782 C C . GLY A 1 228 ? 4.272 -17.277 -38.169 1.00 48.88 228 GLY A C 1
ATOM 1783 O O . GLY A 1 228 ? 5.382 -16.749 -38.276 1.00 48.88 228 GLY A O 1
ATOM 1784 N N . GLY A 1 229 ? 3.364 -16.904 -37.268 1.00 53.00 229 GLY A N 1
ATOM 1785 C CA . GLY A 1 229 ? 3.663 -16.002 -36.166 1.00 53.00 229 GLY A CA 1
ATOM 1786 C C . GLY A 1 229 ? 4.853 -16.522 -35.362 1.00 53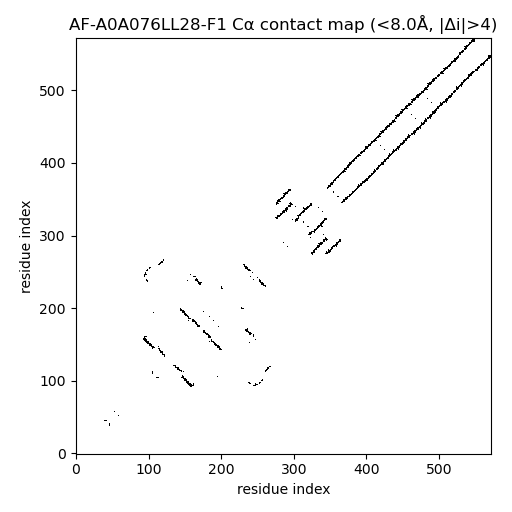.00 229 GLY A C 1
ATOM 1787 O O . GLY A 1 229 ? 5.115 -17.720 -35.315 1.00 53.00 229 GLY A O 1
ATOM 1788 N N . ILE A 1 230 ? 5.600 -15.603 -34.762 1.00 57.78 230 ILE A N 1
ATOM 1789 C CA . ILE A 1 230 ? 6.462 -15.968 -33.640 1.00 57.78 230 ILE A CA 1
ATOM 1790 C C . ILE A 1 230 ? 5.500 -16.121 -32.468 1.00 57.78 230 ILE A C 1
ATOM 1792 O O . ILE A 1 230 ? 4.761 -15.174 -32.200 1.00 57.78 230 ILE A O 1
ATOM 1796 N N . TYR A 1 231 ? 5.458 -17.308 -31.874 1.00 65.56 231 TYR A N 1
ATOM 1797 C CA . TYR A 1 231 ? 4.572 -17.621 -30.759 1.00 65.56 231 TYR A CA 1
ATOM 1798 C C . TYR A 1 231 ? 5.326 -17.376 -29.453 1.00 65.56 231 TYR A C 1
ATOM 1800 O O . TYR A 1 231 ? 6.473 -17.796 -29.317 1.00 65.56 231 TYR A O 1
ATOM 1808 N N . GLU A 1 232 ? 4.713 -16.642 -28.532 1.00 74.31 232 GLU A N 1
ATOM 1809 C CA . GLU A 1 232 ? 5.139 -16.641 -27.130 1.00 74.31 232 GLU A CA 1
ATOM 1810 C C . GLU A 1 232 ? 4.867 -18.036 -26.547 1.00 74.31 232 GLU A C 1
ATOM 1812 O O . GLU A 1 232 ? 4.004 -18.758 -27.052 1.00 74.31 232 GLU A O 1
ATOM 1817 N N . HIS A 1 233 ? 5.655 -18.449 -25.554 1.00 83.69 233 HIS A N 1
ATOM 1818 C CA . HIS A 1 233 ? 5.501 -19.755 -24.911 1.00 83.69 233 HIS A CA 1
ATOM 1819 C C . HIS A 1 233 ? 5.123 -19.566 -23.452 1.00 83.69 233 HIS A C 1
ATOM 1821 O O . HIS A 1 233 ? 5.844 -18.887 -22.723 1.00 83.69 233 HIS A O 1
ATOM 1827 N N . THR A 1 234 ? 4.046 -20.205 -23.017 1.00 89.25 234 THR A N 1
ATOM 1828 C CA . THR A 1 234 ? 3.693 -20.317 -21.603 1.00 89.25 234 THR A CA 1
ATOM 1829 C C . THR A 1 234 ? 4.003 -21.730 -21.146 1.00 89.25 234 THR A C 1
ATOM 1831 O O . THR A 1 234 ? 3.339 -22.681 -21.560 1.00 89.25 234 THR A O 1
ATOM 1834 N N . ILE A 1 235 ? 5.022 -21.864 -20.295 1.00 93.31 235 ILE A N 1
ATOM 1835 C CA . ILE A 1 235 ? 5.345 -23.138 -19.658 1.00 93.31 235 ILE A CA 1
ATOM 1836 C C . ILE A 1 235 ? 4.523 -23.241 -18.382 1.00 93.31 235 ILE A C 1
ATOM 1838 O O . ILE A 1 235 ? 4.699 -22.423 -17.480 1.00 93.31 235 ILE A O 1
ATOM 1842 N N . LYS A 1 236 ? 3.648 -24.241 -18.308 1.00 96.69 236 LYS A N 1
ATOM 1843 C CA . LYS A 1 236 ? 2.787 -24.514 -17.153 1.00 96.69 236 LYS A CA 1
ATOM 1844 C C . LYS A 1 236 ? 3.158 -25.857 -16.546 1.00 96.69 236 LYS A C 1
ATOM 1846 O O . LYS A 1 236 ? 3.242 -26.841 -17.272 1.00 96.69 236 LYS A O 1
ATOM 1851 N N . ILE A 1 237 ? 3.368 -25.905 -15.237 1.00 97.06 237 ILE A N 1
ATOM 1852 C CA . ILE A 1 237 ? 3.456 -27.149 -14.471 1.00 97.06 237 ILE A CA 1
ATOM 1853 C C . ILE A 1 237 ? 2.149 -27.353 -13.717 1.00 97.06 237 ILE A C 1
ATOM 1855 O O . ILE A 1 237 ? 1.631 -26.396 -13.140 1.00 97.06 237 ILE A O 1
ATOM 1859 N N . VAL A 1 238 ? 1.644 -28.583 -13.730 1.00 97.12 238 VAL A N 1
ATOM 1860 C CA . VAL A 1 238 ? 0.498 -28.998 -12.919 1.00 97.12 238 VAL A CA 1
ATOM 1861 C C . VAL A 1 238 ? 0.893 -30.236 -12.128 1.00 97.12 238 VAL A C 1
ATOM 1863 O O . VAL A 1 238 ? 1.438 -31.203 -12.676 1.00 97.12 238 VAL A O 1
ATOM 1866 N N . VAL A 1 239 ? 0.689 -30.157 -10.821 1.00 97.56 239 VAL A N 1
ATOM 1867 C CA . VAL A 1 239 ? 0.932 -31.227 -9.863 1.00 97.56 239 VAL A CA 1
ATOM 1868 C C . VAL A 1 239 ? -0.380 -31.957 -9.626 1.00 97.56 239 VAL A C 1
ATOM 1870 O O . VAL A 1 239 ? -1.422 -31.332 -9.514 1.00 97.56 239 VAL A O 1
ATOM 1873 N N . ASP A 1 240 ? -0.324 -33.282 -9.624 1.00 97.12 240 ASP A N 1
ATOM 1874 C CA . ASP A 1 240 ? -1.508 -34.128 -9.517 1.00 97.12 240 ASP A CA 1
ATOM 1875 C C . ASP A 1 240 ? -2.619 -33.770 -10.525 1.00 97.12 240 ASP A C 1
ATOM 1877 O O . ASP A 1 240 ? -3.782 -33.602 -10.187 1.00 97.12 240 ASP A O 1
ATOM 1881 N N . GLU A 1 241 ? -2.255 -33.674 -11.808 1.00 95.12 241 GLU A N 1
ATOM 1882 C CA . GLU A 1 241 ? -3.170 -33.319 -12.916 1.00 95.12 241 GLU A CA 1
ATOM 1883 C C . GLU A 1 241 ? -4.480 -34.130 -12.934 1.00 95.12 241 GLU A C 1
ATOM 1885 O O . GLU A 1 241 ? -5.504 -33.665 -13.430 1.00 95.12 241 GLU A O 1
ATOM 1890 N N . TYR A 1 242 ? -4.443 -35.364 -12.429 1.00 96.12 242 TYR A N 1
ATOM 1891 C CA . TYR A 1 242 ? -5.589 -36.270 -12.418 1.00 96.12 242 TYR A CA 1
ATOM 1892 C C . TYR A 1 242 ? -6.395 -36.224 -11.118 1.00 96.12 242 TYR A C 1
ATOM 1894 O O . TYR A 1 242 ? -7.343 -37.001 -11.005 1.00 96.12 242 TYR A O 1
ATOM 1902 N N . ASN A 1 243 ? -6.021 -35.352 -10.174 1.00 95.31 243 ASN A N 1
ATOM 1903 C CA . ASN A 1 243 ? -6.594 -35.262 -8.834 1.00 95.31 243 ASN A CA 1
ATOM 1904 C C . ASN A 1 243 ? -6.696 -36.659 -8.184 1.00 95.31 243 ASN A C 1
ATOM 1906 O O . ASN A 1 243 ? -7.774 -37.178 -7.884 1.00 95.31 243 ASN A O 1
ATOM 1910 N N . SER A 1 244 ? -5.552 -37.349 -8.139 1.00 96.81 244 SER A N 1
ATOM 1911 C CA . SER A 1 244 ? -5.421 -38.711 -7.616 1.00 96.81 244 SER A CA 1
ATOM 1912 C C . SER A 1 244 ? -5.116 -38.749 -6.117 1.00 96.81 244 SER A C 1
ATOM 1914 O O . SER A 1 244 ? -5.320 -39.785 -5.477 1.00 96.81 244 SER A O 1
ATOM 1916 N N . VAL A 1 245 ? -4.663 -37.629 -5.555 1.00 96.81 245 VAL A N 1
ATOM 1917 C CA . VAL A 1 245 ? -4.424 -37.406 -4.135 1.00 96.81 245 VAL A CA 1
ATOM 1918 C C . VAL A 1 245 ? -5.425 -36.352 -3.667 1.00 96.81 245 VAL A C 1
ATOM 1920 O O . VAL A 1 245 ? -5.415 -35.247 -4.169 1.00 96.81 245 VAL A O 1
ATOM 1923 N N . ASN A 1 246 ? -6.283 -36.680 -2.697 1.00 97.19 246 ASN A N 1
ATOM 1924 C CA . ASN A 1 246 ? -7.193 -35.695 -2.105 1.00 97.19 246 ASN A CA 1
ATOM 1925 C C . ASN A 1 246 ? -6.403 -34.732 -1.211 1.00 97.19 246 ASN A C 1
ATOM 1927 O O . ASN A 1 246 ? -5.782 -35.175 -0.238 1.00 97.19 246 ASN A O 1
ATOM 1931 N N . GLU A 1 247 ? -6.442 -33.442 -1.521 1.00 97.19 247 GLU A N 1
ATOM 1932 C CA . GLU A 1 247 ? -5.595 -32.429 -0.896 1.00 97.19 247 GLU A CA 1
ATOM 1933 C C . GLU A 1 247 ? -6.399 -31.473 -0.012 1.00 97.19 247 GLU A C 1
ATOM 1935 O O . GLU A 1 247 ? -7.609 -31.296 -0.166 1.00 97.19 247 GLU A O 1
ATOM 1940 N N . SER A 1 248 ? -5.736 -30.795 0.928 1.00 96.06 248 SER A N 1
ATOM 1941 C CA . SER A 1 248 ? -6.392 -29.713 1.673 1.00 96.06 248 SER A CA 1
ATOM 1942 C C . SER A 1 248 ? -6.697 -28.498 0.792 1.00 96.06 248 SER A C 1
ATOM 1944 O O . SER A 1 248 ? -7.550 -27.683 1.149 1.00 96.06 248 SER A O 1
ATOM 1946 N N . ASN A 1 249 ? -6.010 -28.361 -0.346 1.00 94.25 249 ASN A N 1
ATOM 1947 C CA . ASN A 1 249 ? -6.241 -27.302 -1.314 1.00 94.25 249 ASN A CA 1
ATOM 1948 C C . ASN A 1 249 ? -5.983 -27.794 -2.742 1.00 94.25 249 ASN A C 1
ATOM 1950 O O . ASN A 1 249 ? -4.855 -28.008 -3.132 1.00 94.25 249 ASN A O 1
ATOM 1954 N N . GLU A 1 250 ? -7.037 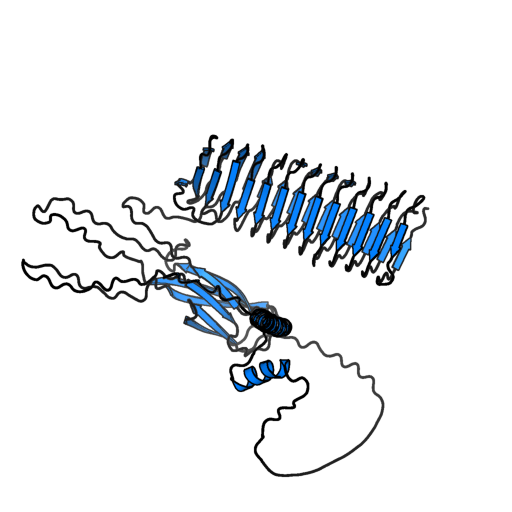-27.885 -3.545 1.00 95.31 250 GLU A N 1
ATOM 1955 C CA . GLU A 1 250 ? -6.953 -28.333 -4.945 1.00 95.31 250 GLU A CA 1
ATOM 1956 C C . GLU A 1 250 ? -6.612 -27.199 -5.936 1.00 95.31 250 GLU A C 1
ATOM 1958 O O . GLU A 1 250 ? -6.507 -27.412 -7.142 1.00 95.31 250 GLU A O 1
ATOM 1963 N N . ASN A 1 251 ? -6.521 -25.945 -5.471 1.00 92.75 251 ASN A N 1
ATOM 1964 C CA . ASN A 1 251 ? -6.417 -24.769 -6.350 1.00 92.75 251 ASN A CA 1
ATOM 1965 C C . ASN A 1 251 ? -5.003 -24.176 -6.436 1.00 92.75 251 ASN A C 1
ATOM 1967 O O . ASN A 1 251 ? -4.817 -23.133 -7.065 1.00 92.75 251 ASN A O 1
ATOM 1971 N N . ASN A 1 252 ? -4.011 -24.773 -5.779 1.00 95.38 252 ASN A N 1
ATOM 1972 C CA . ASN A 1 252 ? -2.615 -24.315 -5.773 1.00 95.38 252 ASN A CA 1
ATOM 1973 C C . ASN A 1 252 ? -1.667 -25.280 -6.505 1.00 95.38 252 ASN A C 1
ATOM 1975 O O . ASN A 1 252 ? -0.457 -25.060 -6.493 1.00 95.38 252 ASN A O 1
ATOM 1979 N N . ASN A 1 253 ? -2.211 -26.273 -7.207 1.00 96.31 253 ASN A N 1
ATOM 1980 C CA . ASN A 1 253 ? -1.464 -27.321 -7.899 1.00 96.31 253 ASN A CA 1
ATOM 1981 C C . ASN A 1 253 ? -0.786 -26.862 -9.201 1.00 96.31 253 ASN A C 1
ATOM 1983 O O . ASN A 1 253 ? -0.025 -27.617 -9.809 1.00 96.31 253 ASN A O 1
ATOM 1987 N N . GLU A 1 254 ? -1.032 -25.631 -9.656 1.00 94.56 254 GLU A N 1
ATOM 1988 C CA . GLU A 1 254 ? -0.519 -25.122 -10.928 1.00 94.56 254 GLU A CA 1
ATOM 1989 C C . GLU A 1 254 ? 0.400 -23.902 -10.792 1.00 94.56 254 GLU A C 1
ATOM 1991 O O . GLU A 1 254 ? 0.236 -23.031 -9.937 1.00 94.56 254 GLU A O 1
ATOM 1996 N N . LYS A 1 255 ? 1.390 -23.813 -11.689 1.00 92.88 255 LYS A N 1
ATOM 1997 C CA . LYS A 1 255 ? 2.260 -22.636 -11.828 1.00 92.88 255 LYS A CA 1
ATOM 1998 C C . LYS A 1 255 ? 2.696 -22.447 -13.269 1.00 92.88 255 LYS A C 1
ATOM 2000 O O . LYS A 1 255 ? 3.039 -23.406 -13.951 1.00 92.88 255 LYS A O 1
ATOM 2005 N N . SER A 1 256 ? 2.730 -21.199 -13.726 1.00 92.94 256 SER A N 1
ATOM 2006 C CA . SER A 1 256 ? 3.097 -20.863 -15.104 1.00 92.94 256 SER A CA 1
ATOM 2007 C C . SER A 1 256 ? 4.225 -19.838 -15.174 1.00 92.94 256 SER A C 1
ATOM 2009 O O . SER A 1 256 ? 4.382 -19.003 -14.282 1.00 92.94 256 SER A O 1
ATOM 2011 N N . VAL A 1 257 ? 5.006 -19.889 -16.252 1.00 85.31 257 VAL A N 1
ATOM 2012 C CA . VAL A 1 257 ? 6.008 -18.882 -16.613 1.00 85.31 257 VAL A CA 1
ATOM 2013 C C . VAL A 1 257 ? 5.931 -18.573 -18.106 1.00 85.31 257 VAL A C 1
ATOM 2015 O O . VAL A 1 257 ? 5.940 -19.471 -18.947 1.00 85.31 257 VAL A O 1
ATOM 2018 N N . GLU A 1 258 ? 5.868 -17.286 -18.437 1.00 85.06 258 GLU A N 1
ATOM 2019 C CA . GLU A 1 258 ? 5.857 -16.804 -19.818 1.00 85.06 258 GLU A CA 1
ATOM 2020 C C . GLU A 1 258 ? 7.283 -16.590 -20.341 1.00 85.06 258 GLU A C 1
ATOM 2022 O O . GLU A 1 258 ? 8.133 -15.973 -19.690 1.00 85.06 258 GLU A O 1
ATOM 2027 N N . ILE A 1 259 ? 7.540 -17.070 -21.555 1.00 79.06 259 ILE A N 1
ATOM 2028 C CA . ILE A 1 259 ? 8.796 -16.914 -22.282 1.00 79.06 259 ILE A CA 1
ATOM 2029 C C . ILE A 1 259 ? 8.548 -16.000 -23.479 1.00 79.06 259 ILE A C 1
ATOM 2031 O O . ILE A 1 259 ? 8.014 -16.399 -24.518 1.00 79.06 259 ILE A O 1
ATOM 2035 N N . ASN A 1 260 ? 9.010 -14.762 -23.340 1.00 68.50 260 ASN A N 1
ATOM 2036 C CA . ASN A 1 260 ? 8.912 -13.754 -24.386 1.00 68.50 260 ASN A CA 1
ATOM 2037 C C . ASN A 1 260 ? 9.987 -13.968 -25.460 1.00 68.50 260 ASN A C 1
ATOM 2039 O O . ASN A 1 260 ? 11.188 -13.925 -25.178 1.00 68.50 260 ASN A O 1
ATOM 2043 N N . ILE A 1 261 ? 9.568 -14.154 -26.717 1.00 67.12 261 ILE A N 1
ATOM 2044 C CA . ILE A 1 261 ? 10.491 -14.255 -27.856 1.00 67.12 261 ILE A CA 1
ATOM 2045 C C . ILE A 1 261 ? 10.717 -12.876 -28.477 1.00 67.12 261 ILE A C 1
ATOM 2047 O O . ILE A 1 261 ? 9.887 -12.348 -29.222 1.00 67.12 261 ILE A O 1
ATOM 2051 N N . THR A 1 262 ? 11.905 -12.313 -28.265 1.00 56.50 262 THR A N 1
ATOM 2052 C CA . THR A 1 262 ? 12.253 -11.003 -28.821 1.00 56.50 262 THR A CA 1
ATOM 2053 C C . THR A 1 262 ? 12.589 -11.095 -30.316 1.00 56.50 262 THR A C 1
ATOM 2055 O O . THR A 1 262 ? 13.545 -11.756 -30.739 1.00 56.50 262 THR A O 1
ATOM 2058 N N . LYS A 1 263 ? 11.834 -10.369 -31.156 1.00 54.69 263 LYS A N 1
ATOM 2059 C CA . LYS A 1 263 ? 12.159 -10.178 -32.581 1.00 54.69 263 LYS A CA 1
ATOM 2060 C C . LYS A 1 263 ? 13.330 -9.208 -32.733 1.00 54.69 263 LYS A C 1
ATOM 2062 O O . LYS A 1 263 ? 13.189 -8.008 -32.520 1.00 54.69 263 LYS A O 1
ATOM 2067 N N . GLY A 1 264 ? 14.470 -9.704 -33.196 1.00 50.06 264 GLY A N 1
ATOM 2068 C CA . GLY A 1 264 ? 15.593 -8.874 -33.608 1.00 50.06 264 GLY A CA 1
ATOM 2069 C C . GLY A 1 264 ? 15.349 -8.197 -34.955 1.00 50.06 264 GLY A C 1
ATOM 2070 O O . GLY A 1 264 ? 15.293 -8.852 -36.002 1.00 50.06 264 GLY A O 1
ATOM 2071 N N . HIS A 1 265 ? 15.257 -6.868 -34.974 1.00 47.25 265 HIS A N 1
ATOM 2072 C CA . HIS A 1 265 ? 15.368 -6.105 -36.215 1.00 47.25 265 HIS A CA 1
ATOM 2073 C C . HIS A 1 265 ? 16.840 -5.986 -36.614 1.00 47.25 265 HIS A C 1
ATOM 2075 O O . HIS A 1 265 ? 17.606 -5.220 -36.038 1.00 47.25 265 HIS A O 1
ATOM 2081 N N . GLY A 1 266 ? 17.234 -6.785 -37.608 1.00 40.91 266 GLY A N 1
ATOM 2082 C CA . GLY A 1 266 ? 18.583 -6.789 -38.159 1.00 40.91 266 GLY A CA 1
ATOM 2083 C C . GLY A 1 266 ? 18.899 -5.502 -38.919 1.00 40.91 266 GLY A C 1
ATOM 2084 O O . GLY A 1 266 ? 18.764 -5.460 -40.139 1.00 40.91 266 GLY A O 1
ATOM 2085 N N . HIS A 1 267 ? 19.374 -4.482 -38.207 1.00 45.66 267 HIS A N 1
ATOM 2086 C CA . HIS A 1 267 ? 20.329 -3.530 -38.762 1.00 45.66 267 HIS A CA 1
ATOM 2087 C C . HIS A 1 267 ? 21.732 -4.061 -38.466 1.00 45.66 267 HIS A C 1
ATOM 2089 O O . HIS A 1 267 ? 22.117 -4.248 -37.312 1.00 45.66 267 HIS A O 1
ATOM 2095 N N . GLY A 1 268 ? 22.476 -4.368 -39.530 1.00 43.22 268 GLY A N 1
ATOM 2096 C CA . GLY A 1 268 ? 23.854 -4.836 -39.451 1.00 43.22 268 GLY A CA 1
ATOM 2097 C C . GLY A 1 268 ? 24.748 -3.771 -38.825 1.00 43.22 268 GLY A C 1
ATOM 2098 O O . GLY A 1 268 ? 25.204 -2.882 -39.531 1.00 43.22 268 GLY A O 1
ATOM 2099 N N . ASN A 1 269 ? 24.898 -3.839 -37.499 1.00 43.91 269 ASN A N 1
ATOM 2100 C CA . ASN A 1 269 ? 26.088 -3.482 -36.710 1.00 43.91 269 ASN A CA 1
ATOM 2101 C C . ASN A 1 269 ? 25.883 -3.573 -35.180 1.00 43.91 269 ASN A C 1
ATOM 2103 O O . ASN A 1 269 ? 26.732 -3.097 -34.435 1.00 43.91 269 ASN A O 1
ATOM 2107 N N . ALA A 1 270 ? 24.821 -4.207 -34.664 1.00 40.00 270 ALA A N 1
ATOM 2108 C CA . ALA A 1 270 ? 24.644 -4.336 -33.213 1.00 40.00 270 ALA A CA 1
ATOM 2109 C C . ALA A 1 270 ? 24.041 -5.688 -32.798 1.00 40.00 270 ALA A C 1
ATOM 2111 O O . ALA A 1 270 ? 22.857 -5.783 -32.497 1.00 40.00 270 ALA A O 1
ATOM 2112 N N . ASN A 1 271 ? 24.881 -6.722 -32.690 1.00 41.69 271 ASN A N 1
ATOM 2113 C CA . ASN A 1 271 ? 24.643 -7.808 -31.731 1.00 41.69 271 ASN A CA 1
ATOM 2114 C C . ASN A 1 271 ? 25.014 -7.299 -30.328 1.00 41.69 271 ASN A C 1
ATOM 2116 O O . ASN A 1 271 ? 25.967 -7.775 -29.720 1.00 41.69 271 ASN A O 1
ATOM 2120 N N . LYS A 1 272 ? 24.322 -6.266 -29.844 1.00 47.00 272 LYS A N 1
ATOM 2121 C CA . LYS A 1 272 ? 24.390 -5.910 -28.430 1.00 47.00 272 LYS A CA 1
ATOM 2122 C C . LYS A 1 272 ? 23.211 -6.628 -27.793 1.00 47.00 272 LYS A C 1
ATOM 2124 O O . LYS A 1 272 ? 22.075 -6.226 -28.033 1.00 47.00 272 LYS A O 1
ATOM 2129 N N . GLU A 1 273 ? 23.484 -7.730 -27.097 1.00 52.53 273 GLU A N 1
ATOM 2130 C CA . GLU A 1 273 ? 22.508 -8.409 -26.240 1.00 52.53 273 GLU A CA 1
ATOM 2131 C C . GLU A 1 273 ? 21.718 -7.345 -25.470 1.00 52.53 273 GLU A C 1
ATOM 2133 O O . GLU A 1 273 ? 22.296 -6.416 -24.895 1.00 52.53 273 GLU A O 1
ATOM 2138 N N . ILE A 1 274 ? 20.391 -7.396 -25.575 1.00 50.81 274 ILE A N 1
ATOM 2139 C CA . ILE A 1 274 ? 19.518 -6.511 -24.809 1.00 50.81 274 ILE A CA 1
ATOM 2140 C C . ILE A 1 274 ? 19.297 -7.239 -23.495 1.00 50.81 274 ILE A C 1
ATOM 2142 O O . ILE A 1 274 ? 18.352 -8.008 -23.349 1.00 50.81 274 ILE A O 1
ATOM 2146 N N . ASN A 1 275 ? 20.229 -7.047 -22.570 1.00 68.19 275 ASN A N 1
ATOM 2147 C CA . ASN A 1 275 ? 20.072 -7.556 -21.221 1.00 68.19 275 ASN A CA 1
ATOM 2148 C C . ASN A 1 275 ? 18.988 -6.729 -20.528 1.00 68.19 275 ASN A C 1
ATOM 2150 O O . ASN A 1 275 ? 18.934 -5.505 -20.707 1.00 68.19 275 ASN A O 1
ATOM 2154 N N . SER A 1 276 ? 18.127 -7.390 -19.749 1.00 75.12 276 SER A N 1
ATOM 2155 C CA . SER A 1 276 ? 17.168 -6.709 -18.878 1.00 75.12 276 SER A CA 1
ATOM 2156 C C . SER A 1 276 ? 17.887 -5.628 -18.079 1.00 75.12 276 SER A C 1
ATOM 2158 O O . SER A 1 276 ? 18.962 -5.860 -17.518 1.00 75.12 276 SER A O 1
ATOM 2160 N N . GLY A 1 277 ? 17.323 -4.426 -18.084 1.00 79.62 277 GLY A N 1
ATOM 2161 C CA . GLY A 1 277 ? 17.911 -3.296 -17.400 1.00 79.62 277 GLY A CA 1
ATOM 2162 C C . GLY A 1 277 ? 17.794 -3.435 -15.891 1.00 79.62 277 GLY A C 1
ATOM 2163 O O . GLY A 1 277 ? 16.750 -3.837 -15.378 1.00 79.62 277 GLY A O 1
ATOM 2164 N N . ILE A 1 278 ? 18.857 -3.059 -15.188 1.00 82.62 278 ILE A N 1
ATOM 2165 C CA . ILE A 1 278 ? 18.889 -2.942 -13.729 1.00 82.62 278 ILE A CA 1
ATOM 2166 C C . ILE A 1 278 ? 19.326 -1.516 -13.403 1.00 82.62 278 ILE A C 1
ATOM 2168 O O . ILE A 1 278 ? 20.277 -1.016 -14.000 1.00 82.62 278 ILE A O 1
ATOM 2172 N N . ALA A 1 279 ? 18.688 -0.840 -12.452 1.00 82.19 279 ALA A N 1
ATOM 2173 C CA . ALA A 1 279 ? 19.210 0.425 -11.936 1.00 82.19 279 ALA A CA 1
ATOM 2174 C C . ALA A 1 279 ? 19.810 0.223 -10.545 1.00 82.19 279 ALA A C 1
ATOM 2176 O O . ALA A 1 279 ? 19.143 -0.263 -9.640 1.00 82.19 279 ALA A O 1
ATOM 2177 N N . SER A 1 280 ? 21.069 0.608 -10.342 1.00 81.25 280 SER A N 1
ATOM 2178 C CA . SER A 1 280 ? 21.709 0.484 -9.027 1.00 81.25 280 SER A CA 1
ATOM 2179 C C . SER A 1 280 ? 21.398 1.676 -8.120 1.00 81.25 280 SER A C 1
ATOM 2181 O O . SER A 1 280 ? 21.021 1.500 -6.967 1.00 81.25 280 SER A O 1
ATOM 2183 N N . ASN A 1 281 ? 21.534 2.898 -8.631 1.00 87.94 281 ASN A N 1
ATOM 2184 C CA . ASN A 1 281 ? 21.165 4.124 -7.926 1.00 87.94 281 ASN A CA 1
ATOM 2185 C C . ASN A 1 281 ? 20.764 5.179 -8.952 1.00 87.94 281 ASN A C 1
ATOM 2187 O O . ASN A 1 281 ? 21.626 5.754 -9.625 1.00 87.94 281 ASN A O 1
ATOM 2191 N N . LEU A 1 282 ? 19.462 5.388 -9.102 1.00 92.75 282 LEU A N 1
ATOM 2192 C CA . LEU A 1 282 ? 18.901 6.298 -10.086 1.00 92.75 282 LEU A CA 1
ATOM 2193 C C . LEU A 1 282 ? 18.187 7.448 -9.383 1.00 92.75 282 LEU A C 1
ATOM 2195 O O . LEU A 1 282 ? 17.329 7.236 -8.533 1.00 92.75 282 LEU A O 1
ATOM 2199 N N . LYS A 1 283 ? 18.527 8.679 -9.760 1.00 94.81 283 LYS A N 1
ATOM 2200 C CA . LYS A 1 283 ? 17.888 9.895 -9.255 1.00 94.81 283 LYS A CA 1
ATOM 2201 C C . LYS A 1 283 ? 17.126 10.568 -10.380 1.00 94.81 283 LYS A C 1
ATOM 2203 O O . LYS A 1 283 ? 17.730 10.954 -11.379 1.00 94.81 283 LYS A O 1
ATOM 2208 N N . ILE A 1 284 ? 15.825 10.756 -10.220 1.00 93.75 284 ILE A N 1
ATOM 2209 C CA . ILE A 1 284 ? 14.987 11.404 -11.226 1.00 93.75 284 ILE A CA 1
ATOM 2210 C C . ILE A 1 284 ? 14.351 12.651 -10.619 1.00 93.75 284 ILE A C 1
ATOM 2212 O O . ILE A 1 284 ? 13.668 12.605 -9.599 1.00 93.75 284 ILE A O 1
ATOM 2216 N N . TYR A 1 285 ? 14.600 13.781 -11.267 1.00 94.50 285 TYR A N 1
ATOM 2217 C CA . TYR A 1 285 ? 14.023 15.077 -10.937 1.00 94.50 285 TYR A CA 1
ATOM 2218 C C . TYR A 1 285 ? 12.993 15.392 -12.012 1.00 94.50 285 TYR A C 1
ATOM 2220 O O . TYR A 1 285 ? 13.368 15.477 -13.183 1.00 94.50 285 TYR A O 1
ATOM 2228 N N . ILE A 1 286 ? 11.725 15.550 -11.646 1.00 91.31 286 ILE A N 1
ATOM 2229 C CA . ILE A 1 286 ? 10.640 15.822 -12.594 1.00 91.31 286 ILE A CA 1
ATOM 2230 C C . ILE A 1 286 ? 9.979 17.118 -12.156 1.00 91.31 286 ILE A C 1
ATOM 2232 O O . ILE A 1 286 ? 9.296 17.144 -11.148 1.00 91.31 286 ILE A O 1
ATOM 2236 N N . GLY A 1 287 ? 10.269 18.202 -12.872 1.00 87.19 287 GLY A N 1
ATOM 2237 C CA . GLY A 1 287 ? 9.878 19.559 -12.505 1.00 87.19 287 GLY A CA 1
ATOM 2238 C C . GLY A 1 287 ? 8.979 20.229 -13.547 1.00 87.19 287 GLY A C 1
ATOM 2239 O O . GLY A 1 287 ? 9.265 20.139 -14.741 1.00 87.19 287 GLY A O 1
ATOM 2240 N N . GLY A 1 288 ? 7.981 21.001 -13.115 1.00 81.12 288 GLY A N 1
ATOM 2241 C CA . GLY A 1 288 ? 6.986 21.655 -13.979 1.00 81.12 288 GLY A CA 1
ATOM 2242 C C . GLY A 1 288 ? 5.827 20.717 -14.329 1.00 81.12 288 GLY A C 1
ATOM 2243 O O . GLY A 1 288 ? 5.725 19.647 -13.743 1.00 81.12 288 GLY A O 1
ATOM 2244 N N . TYR A 1 289 ? 4.982 21.079 -15.306 1.00 89.50 289 TYR A N 1
ATOM 2245 C CA . TYR A 1 289 ? 3.915 20.200 -15.828 1.00 89.50 289 TYR A CA 1
ATOM 2246 C C . TYR A 1 289 ? 4.489 19.030 -16.662 1.00 89.50 289 TYR A C 1
ATOM 2248 O O . TYR A 1 289 ? 4.108 18.814 -17.817 1.00 89.50 289 TYR A O 1
ATOM 2256 N N . ALA A 1 290 ? 5.495 18.346 -16.123 1.00 93.00 290 ALA A N 1
ATOM 2257 C CA . ALA A 1 290 ? 6.216 17.254 -16.745 1.00 93.00 290 ALA A CA 1
ATOM 2258 C C . ALA A 1 290 ? 5.558 15.911 -16.418 1.00 93.00 290 ALA A C 1
ATOM 2260 O O . ALA A 1 290 ? 5.018 15.719 -15.336 1.00 93.00 290 ALA A O 1
ATOM 2261 N N . PHE A 1 291 ? 5.691 14.963 -17.339 1.00 93.81 291 PHE A N 1
ATOM 2262 C CA . PHE A 1 291 ? 5.241 13.583 -17.184 1.00 93.81 291 PHE A CA 1
ATOM 2263 C C . PHE A 1 291 ? 6.443 12.632 -17.123 1.00 93.81 291 PHE A C 1
ATOM 2265 O O . PHE A 1 291 ? 7.408 12.811 -17.872 1.00 93.81 291 PHE A O 1
ATOM 2272 N N . GLY A 1 292 ? 6.390 11.602 -16.286 1.00 93.62 292 GLY A N 1
ATOM 2273 C CA . GLY A 1 292 ? 7.376 10.530 -16.217 1.00 93.62 292 GLY A CA 1
ATOM 2274 C C . GLY A 1 292 ? 6.718 9.159 -16.142 1.00 93.62 292 GLY A C 1
ATOM 2275 O O . GLY A 1 292 ? 5.919 8.915 -15.253 1.00 93.62 292 GLY A O 1
ATOM 2276 N N . GLU A 1 293 ? 7.097 8.238 -17.019 1.00 95.38 293 GLU A N 1
ATOM 2277 C CA . GLU A 1 293 ? 6.715 6.828 -16.946 1.00 95.38 293 GLU A CA 1
ATOM 2278 C C . GLU A 1 293 ? 7.973 5.967 -16.857 1.00 95.38 293 GLU A C 1
ATOM 2280 O O . GLU A 1 293 ? 8.873 6.078 -17.695 1.00 95.38 293 GLU A O 1
ATOM 2285 N N . ILE A 1 294 ? 8.040 5.113 -15.837 1.00 94.56 294 ILE A N 1
ATOM 2286 C CA . ILE A 1 294 ? 9.117 4.145 -15.641 1.00 94.56 294 ILE A CA 1
ATOM 2287 C C . ILE A 1 294 ? 8.507 2.747 -15.667 1.00 94.56 294 ILE A C 1
ATOM 2289 O O . ILE A 1 294 ? 7.657 2.431 -14.838 1.00 94.56 294 ILE A O 1
ATOM 2293 N N . THR A 1 295 ? 8.926 1.912 -16.614 1.00 93.19 295 THR A N 1
ATOM 2294 C CA . THR A 1 295 ? 8.299 0.613 -16.882 1.00 93.19 295 THR A CA 1
ATOM 2295 C C . THR A 1 295 ? 9.325 -0.489 -17.149 1.00 93.19 295 THR A C 1
ATOM 2297 O O . THR A 1 295 ? 10.440 -0.244 -17.626 1.00 93.19 295 THR A O 1
ATOM 2300 N N . LYS A 1 296 ? 8.930 -1.737 -16.883 1.00 87.06 296 LYS A N 1
ATOM 2301 C CA . LYS A 1 296 ? 9.651 -2.930 -17.346 1.00 87.06 296 LYS A CA 1
ATOM 2302 C C . LYS A 1 296 ? 9.645 -3.095 -18.863 1.00 87.06 296 LYS A C 1
ATOM 2304 O O . LYS A 1 296 ? 10.522 -3.765 -19.399 1.00 87.06 296 LYS A O 1
ATOM 2309 N N . ASP A 1 297 ? 8.683 -2.496 -19.557 1.00 85.19 297 ASP A N 1
ATOM 2310 C CA . ASP A 1 297 ? 8.470 -2.745 -20.979 1.00 85.19 297 ASP A CA 1
ATOM 2311 C C . ASP A 1 297 ? 9.464 -1.977 -21.850 1.00 85.19 297 ASP A C 1
ATOM 2313 O O . ASP A 1 297 ? 9.899 -0.869 -21.527 1.00 85.19 297 ASP A O 1
ATOM 2317 N N . VAL A 1 298 ? 9.817 -2.549 -23.001 1.00 83.50 298 VAL A N 1
ATOM 2318 C CA . VAL A 1 298 ? 10.643 -1.855 -23.993 1.00 83.50 298 VAL A CA 1
ATOM 2319 C C . VAL A 1 298 ? 9.813 -0.759 -24.661 1.00 83.50 298 VAL A C 1
ATOM 2321 O O . VAL A 1 298 ? 8.809 -1.018 -25.323 1.00 83.50 298 VAL A O 1
ATOM 2324 N N . ILE A 1 299 ? 10.277 0.483 -24.567 1.00 86.38 299 ILE A N 1
ATOM 2325 C CA . ILE A 1 299 ? 9.638 1.630 -25.205 1.00 86.38 299 ILE A CA 1
ATOM 2326 C C . ILE A 1 299 ? 10.017 1.678 -26.681 1.00 86.38 299 ILE A C 1
ATOM 2328 O O . ILE A 1 299 ? 11.190 1.816 -27.052 1.00 86.38 299 ILE A O 1
ATOM 2332 N N . SER A 1 300 ? 9.004 1.652 -27.545 1.00 86.06 300 SER A N 1
ATOM 2333 C CA . SER A 1 300 ? 9.190 1.807 -28.987 1.00 86.06 300 SER A CA 1
ATOM 2334 C C . SER A 1 300 ? 9.842 3.152 -29.336 1.00 86.06 300 SER A C 1
ATOM 2336 O O . SER A 1 300 ? 9.392 4.226 -28.917 1.00 86.06 300 SER A O 1
ATOM 2338 N N . GLY A 1 301 ? 10.930 3.085 -30.109 1.00 84.75 301 GLY A N 1
ATOM 2339 C CA . GLY A 1 301 ? 11.746 4.242 -30.486 1.00 84.75 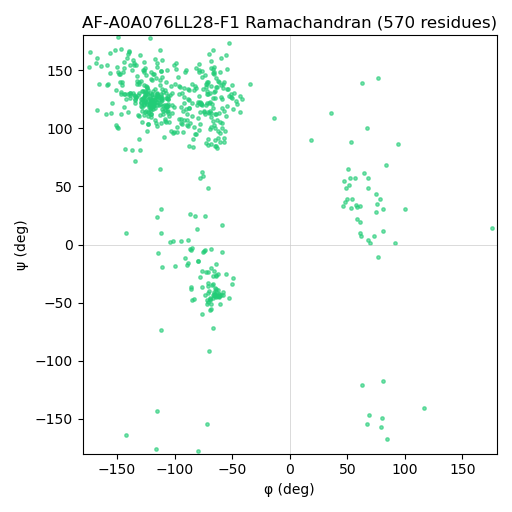301 GLY A CA 1
ATOM 2340 C C . GLY A 1 301 ? 12.622 4.807 -29.360 1.00 84.75 301 GLY A C 1
ATOM 2341 O O . GLY A 1 301 ? 13.226 5.860 -29.551 1.00 84.75 301 GLY A O 1
ATOM 2342 N N . GLY A 1 302 ? 12.697 4.144 -28.201 1.00 90.12 302 GLY A N 1
ATOM 2343 C CA . GLY A 1 302 ? 13.555 4.559 -27.093 1.00 90.12 302 GLY A CA 1
ATOM 2344 C C . GLY A 1 302 ? 15.041 4.307 -27.361 1.00 90.12 302 GLY A C 1
ATOM 2345 O O . GLY A 1 302 ? 15.429 3.233 -27.830 1.00 90.12 302 GLY A O 1
ATOM 2346 N N . ARG A 1 303 ? 15.890 5.290 -27.035 1.00 90.88 303 ARG A N 1
ATOM 2347 C CA . ARG A 1 303 ? 17.353 5.171 -27.118 1.00 90.88 303 ARG A CA 1
ATOM 2348 C C . ARG A 1 303 ? 17.856 4.235 -26.023 1.00 90.88 303 ARG A C 1
ATOM 2350 O O . ARG A 1 303 ? 17.553 4.443 -24.853 1.00 90.88 303 ARG A O 1
ATOM 2357 N N . TYR A 1 304 ? 18.679 3.252 -26.379 1.00 85.81 304 TYR A N 1
ATOM 2358 C CA . TYR A 1 304 ? 19.294 2.384 -25.378 1.00 85.81 304 TYR A CA 1
ATOM 2359 C C . TYR A 1 304 ? 20.380 3.114 -24.580 1.00 85.81 304 TYR A C 1
ATOM 2361 O O . TYR A 1 304 ? 21.281 3.718 -25.169 1.00 85.81 304 TYR A O 1
ATOM 2369 N N . ILE A 1 305 ? 20.300 3.035 -23.252 1.00 90.25 305 ILE A N 1
ATOM 2370 C CA . ILE A 1 305 ? 21.230 3.654 -22.301 1.00 90.25 305 ILE A CA 1
ATOM 2371 C C . ILE A 1 305 ? 21.782 2.615 -21.320 1.00 90.25 305 ILE A C 1
ATOM 2373 O O . ILE A 1 305 ? 21.135 1.615 -21.024 1.00 90.25 305 ILE A O 1
ATOM 2377 N N . SER A 1 306 ? 23.006 2.838 -20.847 1.00 89.56 306 SER A N 1
ATOM 2378 C CA . SER A 1 306 ? 23.737 1.940 -19.947 1.00 89.56 306 SER A CA 1
ATOM 2379 C C . SER A 1 306 ? 24.825 2.719 -19.208 1.00 89.56 306 SER A C 1
ATOM 2381 O O . SER A 1 306 ? 25.356 3.678 -19.768 1.00 89.56 306 SER A O 1
ATOM 2383 N N . GLY A 1 307 ? 25.230 2.266 -18.025 1.00 90.44 307 GLY A N 1
ATOM 2384 C CA . GLY A 1 307 ? 26.271 2.903 -17.220 1.00 90.44 307 GLY A CA 1
ATOM 2385 C C . GLY A 1 307 ? 25.769 4.121 -16.441 1.00 90.44 307 GLY A C 1
ATOM 2386 O O . GLY A 1 307 ? 24.582 4.246 -16.149 1.00 90.44 307 GLY A O 1
ATOM 2387 N N . ASN A 1 308 ? 26.687 5.016 -16.080 1.00 92.38 308 ASN A N 1
ATOM 2388 C CA . ASN A 1 308 ? 26.340 6.248 -15.378 1.00 92.38 308 ASN A CA 1
ATOM 2389 C C . ASN A 1 308 ? 25.746 7.271 -16.361 1.00 92.38 308 ASN A C 1
ATOM 2391 O O . ASN A 1 308 ? 26.410 7.642 -17.331 1.00 92.38 308 ASN A O 1
ATOM 2395 N N . ILE A 1 309 ? 24.521 7.723 -16.109 1.00 92.00 309 ILE A N 1
ATOM 2396 C CA . ILE A 1 309 ? 23.781 8.667 -16.950 1.00 92.00 309 ILE A CA 1
ATOM 2397 C C . ILE A 1 309 ? 23.631 10.022 -16.248 1.00 92.00 309 ILE A C 1
ATOM 2399 O O . ILE A 1 309 ? 23.439 10.091 -15.036 1.00 92.00 309 ILE A O 1
ATOM 2403 N N . ASP A 1 310 ? 23.693 11.102 -17.021 1.00 94.12 310 ASP A N 1
ATOM 2404 C CA . ASP A 1 310 ? 23.323 12.456 -16.590 1.00 94.12 310 ASP A CA 1
ATOM 2405 C C . ASP A 1 310 ? 22.518 13.106 -17.719 1.00 94.12 310 ASP A C 1
ATOM 2407 O O . ASP A 1 310 ? 23.046 13.794 -18.593 1.00 94.12 310 ASP A O 1
ATOM 2411 N N . GLU A 1 311 ? 21.232 12.767 -17.773 1.00 93.31 311 GLU A N 1
ATOM 2412 C CA . GLU A 1 311 ? 20.333 13.173 -18.851 1.00 93.31 311 GLU A CA 1
ATOM 2413 C C . GLU A 1 311 ? 19.490 14.374 -18.420 1.00 93.31 311 GLU A C 1
ATOM 2415 O O . GLU A 1 311 ? 18.959 14.437 -17.307 1.00 93.31 311 GLU A O 1
ATOM 2420 N N . LYS A 1 312 ? 19.317 15.335 -19.330 1.00 94.25 312 LYS A N 1
ATOM 2421 C CA . LYS A 1 312 ? 18.489 16.519 -19.098 1.00 94.25 312 LYS A CA 1
ATOM 2422 C C . LYS A 1 312 ? 17.487 16.700 -20.231 1.00 94.25 312 LYS A C 1
ATOM 2424 O O . LYS A 1 312 ? 17.865 17.025 -21.354 1.00 94.25 312 LYS A O 1
ATOM 2429 N N . ILE A 1 313 ? 16.204 16.576 -19.909 1.00 90.81 313 ILE A N 1
ATOM 2430 C CA . ILE A 1 313 ? 15.094 16.878 -20.812 1.00 90.81 313 ILE A CA 1
ATOM 2431 C C . ILE A 1 313 ? 14.640 18.307 -20.508 1.00 90.81 313 ILE A C 1
ATOM 2433 O O . ILE A 1 313 ? 14.097 18.609 -19.440 1.00 90.81 313 ILE A O 1
ATOM 2437 N N . ASN A 1 314 ? 14.952 19.219 -21.425 1.00 87.19 314 ASN A N 1
ATOM 2438 C CA . ASN A 1 314 ? 14.560 20.622 -21.314 1.00 87.19 314 ASN A CA 1
ATOM 2439 C C . ASN A 1 314 ? 13.103 20.803 -21.783 1.00 87.19 314 ASN A C 1
ATOM 2441 O O . ASN A 1 314 ? 12.637 20.033 -22.615 1.00 87.19 314 ASN A O 1
ATOM 2445 N N . GLY A 1 315 ? 12.414 21.815 -21.243 1.00 83.19 315 GLY A N 1
ATOM 2446 C CA . GLY A 1 315 ? 11.003 22.139 -21.510 1.00 83.19 315 GLY A CA 1
ATOM 2447 C C . GLY A 1 315 ? 10.609 22.285 -22.984 1.00 83.19 315 GLY A C 1
ATOM 2448 O O . GLY A 1 315 ? 11.453 22.331 -23.874 1.00 83.19 315 GLY A O 1
ATOM 2449 N N . GLY A 1 316 ? 9.304 22.449 -23.227 1.00 83.81 316 GLY A N 1
ATOM 2450 C CA . GLY A 1 316 ? 8.758 22.757 -24.557 1.00 83.81 316 GLY A CA 1
ATOM 2451 C C . GLY A 1 316 ? 8.172 21.558 -25.303 1.00 83.81 316 GLY A C 1
ATOM 2452 O O . GLY A 1 316 ? 8.225 21.526 -26.528 1.00 83.81 316 GLY A O 1
ATOM 2453 N N . GLY A 1 317 ? 7.631 20.563 -24.590 1.00 85.06 317 GLY A N 1
ATOM 2454 C CA . GLY A 1 317 ? 7.013 19.384 -25.208 1.00 85.06 317 GLY A CA 1
ATOM 2455 C C . GLY A 1 317 ? 8.006 18.310 -25.652 1.00 85.06 317 GLY A C 1
ATOM 2456 O O . GLY A 1 317 ? 7.622 17.391 -26.374 1.00 85.06 317 GLY A O 1
ATOM 2457 N N . ILE A 1 318 ? 9.276 18.406 -25.246 1.00 87.06 318 ILE A N 1
ATOM 2458 C CA . ILE A 1 318 ? 10.298 17.414 -25.592 1.00 87.06 318 ILE A CA 1
ATOM 2459 C C . ILE A 1 318 ? 9.987 16.090 -24.885 1.00 87.06 318 ILE A C 1
ATOM 2461 O O . ILE A 1 318 ? 9.646 16.057 -23.701 1.00 87.06 318 ILE A O 1
ATOM 2465 N N . VAL A 1 319 ? 10.130 14.991 -25.626 1.00 92.12 319 VAL A N 1
ATOM 2466 C CA . VAL A 1 319 ? 9.913 13.631 -25.131 1.00 92.12 319 VAL A CA 1
ATOM 2467 C C . VAL A 1 319 ? 11.244 12.884 -25.107 1.00 92.12 319 VAL A C 1
ATOM 2469 O O . VAL A 1 319 ? 11.799 12.571 -26.160 1.00 92.12 319 VAL A O 1
ATOM 2472 N N . GLY A 1 320 ? 11.749 12.573 -23.916 1.00 91.19 320 GLY A N 1
ATOM 2473 C CA . GLY A 1 320 ? 12.869 11.651 -23.744 1.00 91.19 320 GLY A CA 1
ATOM 2474 C C . GLY A 1 320 ? 12.356 10.221 -23.636 1.00 91.19 320 GLY A C 1
ATOM 2475 O O . GLY A 1 320 ? 11.615 9.906 -22.711 1.00 91.19 320 GLY A O 1
ATOM 2476 N N . LYS A 1 321 ? 12.737 9.358 -24.583 1.00 94.25 321 LYS A N 1
ATOM 2477 C CA . LYS A 1 321 ? 12.431 7.920 -24.563 1.00 94.25 321 LYS A CA 1
ATOM 2478 C C . LYS A 1 321 ? 13.725 7.134 -24.437 1.00 94.25 321 LYS A C 1
ATOM 2480 O O . LYS A 1 321 ? 14.570 7.214 -25.333 1.00 94.25 321 LYS A O 1
ATOM 2485 N N . TYR A 1 322 ? 13.859 6.347 -23.379 1.00 93.31 322 TYR A N 1
ATOM 2486 C CA . TYR A 1 322 ? 15.071 5.588 -23.095 1.00 93.31 322 TYR A CA 1
ATOM 2487 C C . TYR A 1 322 ? 14.745 4.140 -22.737 1.00 93.31 322 TYR A C 1
ATOM 2489 O O . TYR A 1 322 ? 13.792 3.887 -22.015 1.00 93.31 322 TYR A O 1
ATOM 2497 N N . ASN A 1 323 ? 15.557 3.199 -23.213 1.00 85.44 323 ASN A N 1
ATOM 2498 C CA . ASN A 1 323 ? 15.500 1.792 -22.820 1.00 85.44 323 ASN A CA 1
ATOM 2499 C C . ASN A 1 323 ? 16.788 1.429 -22.088 1.00 85.44 323 ASN A C 1
ATOM 2501 O O . ASN A 1 323 ? 17.882 1.659 -22.603 1.00 85.44 323 ASN A O 1
ATOM 2505 N N . VAL A 1 324 ? 16.690 0.857 -20.899 1.00 88.25 324 VAL A N 1
ATOM 2506 C CA . VAL A 1 324 ? 17.873 0.445 -20.143 1.00 88.25 324 VAL A CA 1
ATOM 2507 C C . VAL A 1 324 ? 18.454 -0.830 -20.761 1.00 88.25 324 VAL A C 1
ATOM 2509 O O . VAL A 1 324 ? 17.712 -1.745 -21.088 1.00 88.25 324 VAL A O 1
ATOM 2512 N N . ASN A 1 325 ? 19.769 -0.903 -20.970 1.00 81.75 325 ASN A N 1
ATOM 2513 C CA . ASN A 1 325 ? 20.455 -2.129 -21.393 1.00 81.75 325 ASN A CA 1
ATOM 2514 C C . ASN A 1 325 ? 21.640 -2.402 -20.460 1.00 81.75 325 ASN A C 1
ATOM 2516 O O . ASN A 1 325 ? 22.669 -1.727 -20.542 1.00 81.75 325 ASN A O 1
ATOM 2520 N N . GLY A 1 326 ? 21.489 -3.388 -19.576 1.00 82.88 326 GLY A N 1
ATOM 2521 C CA . GLY A 1 326 ? 22.423 -3.647 -18.480 1.00 82.88 326 GLY A CA 1
ATOM 2522 C C . GLY A 1 326 ? 22.193 -2.717 -17.285 1.00 82.88 326 GLY A C 1
ATOM 2523 O O . GLY A 1 326 ? 21.068 -2.302 -17.020 1.00 82.88 326 GLY A O 1
ATOM 2524 N N . THR A 1 327 ? 23.250 -2.392 -16.541 1.00 81.56 327 THR A N 1
ATOM 2525 C CA . THR A 1 327 ? 23.121 -1.586 -15.319 1.00 81.56 327 THR A CA 1
ATOM 2526 C C . THR A 1 327 ? 23.173 -0.088 -15.614 1.00 81.56 327 THR A C 1
ATOM 2528 O O . THR A 1 327 ? 24.091 0.360 -16.304 1.00 81.56 327 THR A O 1
ATOM 2531 N N . ILE A 1 328 ? 22.252 0.699 -15.052 1.00 90.19 328 ILE A N 1
ATOM 2532 C CA . ILE A 1 328 ? 22.332 2.168 -15.023 1.00 90.19 328 ILE A CA 1
ATOM 2533 C C . ILE A 1 328 ? 22.466 2.723 -13.605 1.00 90.19 328 ILE A C 1
ATOM 2535 O O . ILE A 1 328 ? 21.996 2.140 -12.628 1.00 90.19 328 ILE A O 1
ATOM 2539 N N . SER A 1 329 ? 23.089 3.889 -13.505 1.00 89.62 329 SER A N 1
ATOM 2540 C CA . SER A 1 329 ? 23.103 4.740 -12.314 1.00 89.62 329 SER A CA 1
ATOM 2541 C C . SER A 1 329 ? 23.131 6.205 -12.732 1.00 89.62 329 SER A C 1
ATOM 2543 O O . SER A 1 329 ? 23.369 6.497 -13.898 1.00 89.62 329 SER A O 1
ATOM 2545 N N . GLY A 1 330 ? 22.901 7.134 -11.810 1.00 92.38 330 GLY A N 1
ATOM 2546 C CA . GLY A 1 330 ? 23.102 8.560 -12.061 1.00 92.38 330 GLY A CA 1
ATOM 2547 C C . GLY A 1 330 ? 21.817 9.371 -11.974 1.00 92.38 330 GLY A C 1
ATOM 2548 O O . GLY A 1 330 ? 21.012 9.163 -11.064 1.00 92.38 330 GLY A O 1
ATOM 2549 N N . LYS A 1 331 ? 21.659 10.352 -12.864 1.00 94.38 331 LYS A N 1
ATOM 2550 C CA . LYS A 1 331 ? 20.642 11.399 -12.765 1.00 94.38 331 LYS A CA 1
ATOM 2551 C C . LYS A 1 331 ? 19.884 11.606 -14.075 1.00 94.38 331 LYS A C 1
ATOM 2553 O O . LYS A 1 331 ? 20.473 11.684 -15.146 1.00 94.38 331 LYS A O 1
ATOM 2558 N N . ILE A 1 332 ? 18.572 11.781 -13.969 1.00 92.62 332 ILE A N 1
ATOM 2559 C CA . ILE A 1 332 ? 17.724 12.293 -15.047 1.00 92.62 332 ILE A CA 1
ATOM 2560 C C . ILE A 1 332 ? 16.994 13.528 -14.523 1.00 92.62 332 ILE A C 1
ATOM 2562 O O . ILE A 1 332 ? 16.406 13.494 -13.444 1.00 92.62 332 ILE A O 1
ATOM 2566 N N . LYS A 1 333 ? 17.033 14.639 -15.259 1.00 93.69 333 LYS A N 1
ATOM 2567 C CA . LYS A 1 333 ? 16.301 15.865 -14.922 1.00 93.69 333 LYS A CA 1
ATOM 2568 C C . LYS A 1 333 ? 15.342 16.250 -16.044 1.00 93.69 333 LYS A C 1
ATOM 2570 O O . LYS A 1 333 ? 15.779 16.616 -17.132 1.00 93.69 333 LYS A O 1
ATOM 2575 N N . VAL A 1 334 ? 14.050 16.241 -15.753 1.00 89.38 334 VAL A N 1
ATOM 2576 C CA . VAL A 1 334 ? 12.949 16.637 -16.637 1.00 89.38 334 VAL A CA 1
ATOM 2577 C C . VAL A 1 334 ? 12.435 17.995 -16.171 1.00 89.38 334 VAL A C 1
ATOM 2579 O O . VAL A 1 334 ? 12.181 18.168 -14.985 1.00 89.38 334 VAL A O 1
ATOM 2582 N N . ASN A 1 335 ? 12.332 18.978 -17.067 1.00 86.62 335 ASN A N 1
ATOM 2583 C CA . ASN A 1 335 ? 11.843 20.319 -16.721 1.00 86.62 335 ASN A CA 1
ATOM 2584 C C . ASN A 1 335 ? 10.693 20.757 -17.635 1.00 86.62 335 ASN A C 1
ATOM 2586 O O . ASN A 1 335 ? 10.719 20.474 -18.836 1.00 86.62 335 ASN A O 1
ATOM 2590 N N . GLY A 1 336 ? 9.777 21.562 -17.095 1.00 83.12 336 GLY A N 1
ATOM 2591 C CA . GLY A 1 336 ? 8.685 22.203 -17.832 1.00 83.12 336 GLY A CA 1
ATOM 2592 C C . GLY A 1 336 ? 7.662 21.196 -18.356 1.00 83.12 336 GLY A C 1
ATOM 2593 O O . GLY A 1 336 ? 7.539 20.106 -17.827 1.00 83.12 336 GLY A O 1
ATOM 2594 N N . ASN A 1 337 ? 6.947 21.535 -19.427 1.00 84.69 337 ASN A N 1
ATOM 2595 C CA . ASN A 1 337 ? 5.923 20.663 -20.019 1.00 84.69 337 ASN A CA 1
ATOM 2596 C C . ASN A 1 337 ? 6.547 19.536 -20.878 1.00 84.69 337 ASN A C 1
ATOM 2598 O O . ASN A 1 337 ? 6.320 19.492 -22.086 1.00 84.69 337 ASN A O 1
ATOM 2602 N N . SER A 1 338 ? 7.417 18.700 -20.307 1.00 88.12 338 SER A N 1
ATOM 2603 C CA . SER A 1 338 ? 8.171 17.641 -21.012 1.00 88.12 338 SER A CA 1
ATOM 2604 C C . SER A 1 338 ? 7.735 16.241 -20.584 1.00 88.12 338 SER A C 1
ATOM 2606 O O . SER A 1 338 ? 7.049 16.095 -19.581 1.00 88.12 338 SER A O 1
ATOM 2608 N N . LYS A 1 339 ? 8.147 15.197 -21.315 1.00 90.12 339 LYS A N 1
ATOM 2609 C CA . LYS A 1 339 ? 7.839 13.800 -20.960 1.00 90.12 339 LYS A CA 1
ATOM 2610 C C . LYS A 1 339 ? 9.095 12.934 -20.882 1.00 90.12 339 LYS A C 1
ATOM 2612 O O . LYS A 1 339 ? 9.941 13.008 -21.772 1.00 90.12 339 LYS A O 1
ATOM 2617 N N . LEU A 1 340 ? 9.194 12.087 -19.864 1.00 92.69 340 LEU A N 1
ATOM 2618 C CA . LEU A 1 340 ? 10.180 11.017 -19.729 1.00 92.69 340 LEU A CA 1
ATOM 2619 C C . LEU A 1 340 ? 9.469 9.669 -19.843 1.00 92.69 340 LEU A C 1
ATOM 2621 O O . LEU A 1 340 ? 8.511 9.421 -19.128 1.00 92.69 340 LEU A O 1
ATOM 2625 N N . TYR A 1 341 ? 9.978 8.795 -20.699 1.00 92.38 341 TYR A N 1
ATOM 2626 C CA . TYR A 1 341 ? 9.636 7.380 -20.725 1.00 92.38 341 TYR A CA 1
ATOM 2627 C C . TYR A 1 341 ? 10.936 6.589 -20.538 1.00 92.38 341 TYR A C 1
ATOM 2629 O O . TYR A 1 341 ? 11.849 6.709 -21.363 1.00 92.38 341 TYR A O 1
ATOM 2637 N N . LEU A 1 342 ? 11.036 5.807 -19.465 1.00 90.94 342 LEU A N 1
ATOM 2638 C CA . LEU A 1 342 ? 12.184 4.964 -19.136 1.00 90.94 342 LEU A CA 1
ATOM 2639 C C . LEU A 1 342 ? 11.745 3.496 -19.046 1.00 90.94 342 LEU A C 1
ATOM 2641 O O . LEU A 1 342 ? 10.988 3.128 -18.159 1.00 90.94 342 LEU A O 1
ATOM 2645 N N . GLY A 1 343 ? 12.210 2.675 -19.981 1.00 88.00 343 GLY A N 1
ATOM 2646 C CA . GLY A 1 343 ? 11.719 1.319 -20.223 1.00 88.00 343 GLY A CA 1
ATOM 2647 C C . GLY A 1 343 ? 12.802 0.254 -20.096 1.00 88.00 343 GLY A C 1
ATOM 2648 O O . GLY A 1 343 ? 13.985 0.565 -19.927 1.00 88.00 343 GLY A O 1
ATOM 2649 N N . ASN A 1 344 ? 12.405 -1.008 -20.255 1.00 86.06 344 ASN A N 1
ATOM 2650 C CA . ASN A 1 344 ? 13.254 -2.194 -20.121 1.00 86.06 344 ASN A CA 1
ATOM 2651 C C . ASN A 1 344 ? 13.940 -2.303 -18.747 1.00 86.06 344 ASN A C 1
ATOM 2653 O O . ASN A 1 344 ? 15.086 -2.745 -18.665 1.00 86.06 344 ASN A O 1
ATOM 2657 N N . LEU A 1 345 ? 13.279 -1.852 -17.676 1.00 89.69 345 LEU A N 1
ATOM 2658 C CA . LEU A 1 345 ? 13.836 -1.826 -16.324 1.00 89.69 345 LEU A CA 1
ATOM 2659 C C . LEU A 1 345 ? 13.159 -2.887 -15.450 1.00 89.69 345 LEU A C 1
ATOM 2661 O O . LEU A 1 345 ? 12.004 -2.736 -15.072 1.00 89.69 345 LEU A O 1
ATOM 2665 N N . TYR A 1 346 ? 13.864 -3.980 -15.161 1.00 88.06 346 TYR A N 1
ATOM 2666 C CA . TYR A 1 346 ? 13.299 -5.118 -14.427 1.00 88.06 346 TYR A CA 1
ATOM 2667 C C . TYR A 1 346 ? 13.386 -4.932 -12.911 1.00 88.06 346 TYR A C 1
ATOM 2669 O O . TYR A 1 346 ? 12.463 -5.291 -12.185 1.00 88.06 346 TYR A O 1
ATOM 2677 N N . SER A 1 347 ? 14.489 -4.350 -12.440 1.00 89.50 347 SER A N 1
ATOM 2678 C CA . SER A 1 347 ? 14.680 -4.046 -11.027 1.00 89.50 347 SER A CA 1
ATOM 2679 C C . SER A 1 347 ? 15.439 -2.740 -10.809 1.00 89.50 347 SER A C 1
ATOM 2681 O O . SER A 1 347 ? 16.254 -2.311 -11.636 1.00 89.50 347 SER A O 1
ATOM 2683 N N . ILE A 1 348 ? 15.175 -2.098 -9.671 1.00 91.69 348 ILE A N 1
ATOM 2684 C CA . ILE A 1 348 ? 15.930 -0.941 -9.192 1.00 91.69 348 ILE A CA 1
ATOM 2685 C C . ILE A 1 348 ? 16.366 -1.173 -7.748 1.00 91.69 348 ILE A C 1
ATOM 2687 O O . ILE A 1 348 ? 15.528 -1.298 -6.868 1.00 91.69 348 ILE A O 1
ATOM 2691 N N . ASN A 1 349 ? 17.660 -1.130 -7.448 1.00 88.31 349 ASN A N 1
ATOM 2692 C CA . ASN A 1 349 ? 18.122 -1.226 -6.062 1.00 88.31 349 ASN A CA 1
ATOM 2693 C C . ASN A 1 349 ? 17.744 0.033 -5.262 1.00 88.31 349 ASN A C 1
ATOM 2695 O O . ASN A 1 349 ? 17.232 -0.077 -4.152 1.00 88.31 349 ASN A O 1
ATOM 2699 N N . ALA A 1 350 ? 17.980 1.226 -5.819 1.00 94.19 350 ALA A N 1
ATOM 2700 C CA . ALA A 1 350 ? 17.606 2.498 -5.204 1.00 94.19 350 ALA A CA 1
ATOM 2701 C C . ALA A 1 350 ? 17.125 3.520 -6.247 1.00 94.19 350 ALA A C 1
ATOM 2703 O O . ALA A 1 350 ? 17.848 3.842 -7.196 1.00 94.19 350 ALA A O 1
ATOM 2704 N N . LEU A 1 351 ? 15.917 4.048 -6.045 1.00 95.56 351 LEU A N 1
ATOM 2705 C CA . LEU A 1 351 ? 15.303 5.109 -6.837 1.00 95.56 351 LEU A CA 1
ATOM 2706 C C . LEU A 1 351 ? 15.036 6.318 -5.938 1.00 95.56 351 LEU A C 1
ATOM 2708 O O . LEU A 1 351 ? 14.284 6.210 -4.975 1.00 95.56 351 LEU A O 1
ATOM 2712 N N . THR A 1 352 ? 15.609 7.478 -6.261 1.00 96.94 352 THR A N 1
ATOM 2713 C CA . THR A 1 352 ? 15.239 8.752 -5.627 1.00 96.94 352 THR A CA 1
ATOM 2714 C C . THR A 1 352 ? 14.416 9.595 -6.594 1.00 96.94 352 THR A C 1
ATOM 2716 O O . THR A 1 352 ? 14.890 9.908 -7.687 1.00 96.94 352 THR A O 1
ATOM 2719 N N . LEU A 1 353 ? 13.230 10.030 -6.175 1.00 95.19 353 LEU A N 1
ATOM 2720 C CA . LEU A 1 353 ? 12.343 10.904 -6.936 1.00 95.19 353 LEU A CA 1
ATOM 2721 C C . LEU A 1 353 ? 12.212 12.278 -6.283 1.00 95.19 353 LEU A C 1
ATOM 2723 O O . LEU A 1 353 ? 12.059 12.423 -5.068 1.00 95.19 353 LEU A O 1
ATOM 2727 N N . THR A 1 354 ? 12.260 13.314 -7.110 1.00 95.75 354 THR A N 1
ATOM 2728 C CA . THR A 1 354 ? 11.954 14.693 -6.719 1.00 95.75 354 THR A CA 1
ATOM 2729 C C . THR A 1 354 ? 10.965 15.268 -7.733 1.00 95.75 354 THR A C 1
ATOM 2731 O O . THR A 1 354 ? 11.407 15.897 -8.702 1.00 95.75 3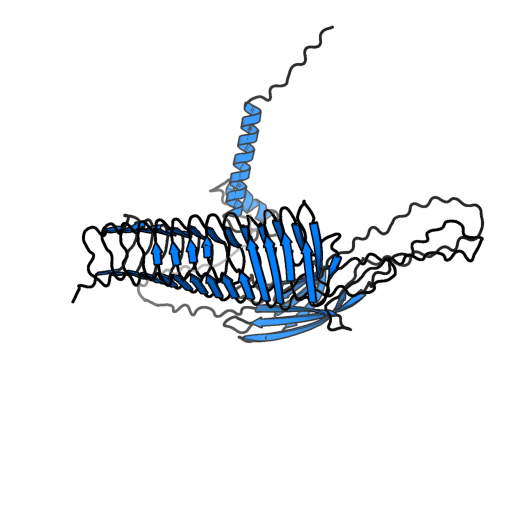54 THR A O 1
ATOM 2734 N N . PRO A 1 355 ? 9.659 14.970 -7.579 1.00 91.88 355 PRO A N 1
ATOM 2735 C CA . PRO A 1 355 ? 8.610 15.649 -8.325 1.00 91.88 355 PRO A CA 1
ATOM 2736 C C . PRO A 1 355 ? 8.458 17.084 -7.798 1.00 91.88 355 PRO A C 1
ATOM 2738 O O . PRO A 1 355 ? 8.560 17.328 -6.596 1.00 91.88 355 PRO A O 1
ATOM 2741 N N . GLU A 1 356 ? 8.295 18.039 -8.708 1.00 91.31 356 GLU A N 1
ATOM 2742 C CA . GLU A 1 356 ? 8.066 19.449 -8.411 1.00 91.31 356 GLU A CA 1
ATOM 2743 C C . GLU A 1 356 ? 7.175 20.072 -9.498 1.00 91.31 356 GLU A C 1
ATOM 2745 O O . GLU A 1 356 ? 7.329 19.794 -10.683 1.00 91.31 356 GLU A O 1
ATOM 2750 N N . GLY A 1 357 ? 6.328 21.035 -9.139 1.00 88.88 357 GLY A N 1
ATOM 2751 C CA . GLY A 1 357 ? 5.699 21.932 -10.114 1.00 88.88 357 GLY A CA 1
ATOM 2752 C C . GLY A 1 357 ? 4.555 21.335 -10.940 1.00 88.88 357 GLY A C 1
ATOM 2753 O O . GLY A 1 357 ? 4.383 21.769 -12.079 1.00 88.88 357 GLY A O 1
ATOM 2754 N N . ASN A 1 358 ? 3.752 20.445 -10.349 1.00 91.44 358 ASN A N 1
ATOM 2755 C CA . ASN A 1 358 ? 2.638 19.710 -10.966 1.00 91.44 358 ASN A CA 1
ATOM 2756 C C . ASN A 1 358 ? 3.122 18.575 -11.879 1.00 91.44 358 ASN A C 1
ATOM 2758 O O . ASN A 1 358 ? 2.644 18.413 -13.003 1.00 91.44 358 ASN A O 1
ATOM 2762 N N . ALA A 1 359 ? 4.115 17.833 -11.399 1.00 93.44 359 ALA A N 1
ATOM 2763 C CA . ALA A 1 359 ? 4.663 16.678 -12.088 1.00 93.44 359 ALA A CA 1
ATOM 2764 C C . ALA A 1 359 ? 3.734 15.463 -11.964 1.00 93.44 359 ALA A C 1
ATOM 2766 O O . ALA A 1 359 ? 3.165 15.228 -10.905 1.00 93.44 359 ALA A O 1
ATOM 2767 N N . GLU A 1 360 ? 3.646 14.654 -13.015 1.00 95.88 360 GLU A N 1
ATOM 2768 C CA . GLU A 1 360 ? 2.908 13.386 -13.037 1.00 95.88 360 GLU A CA 1
ATOM 2769 C C . GLU A 1 360 ? 3.897 12.238 -13.265 1.00 95.88 360 GLU A C 1
ATOM 2771 O O . GLU A 1 360 ? 4.660 12.256 -14.234 1.00 95.88 360 GLU A O 1
ATOM 2776 N N . VAL A 1 361 ? 3.943 11.260 -12.360 1.00 95.88 361 VAL A N 1
ATOM 2777 C CA . VAL A 1 361 ? 4.940 10.181 -12.378 1.00 95.88 361 VAL A CA 1
ATOM 2778 C C . VAL A 1 361 ? 4.277 8.827 -12.154 1.00 95.88 361 VAL A C 1
ATOM 2780 O O . VAL A 1 361 ? 3.594 8.634 -11.156 1.00 95.88 361 VAL A O 1
ATOM 2783 N N . HIS A 1 362 ? 4.526 7.878 -13.054 1.00 96.94 362 HIS A N 1
ATOM 2784 C CA . HIS A 1 362 ? 3.994 6.516 -13.013 1.00 96.94 362 HIS A CA 1
ATOM 2785 C C . HIS A 1 362 ? 5.144 5.511 -12.979 1.00 96.94 362 HIS A C 1
ATOM 2787 O O . HIS A 1 362 ? 6.055 5.569 -13.813 1.00 96.94 362 HIS A O 1
ATOM 2793 N N . ILE A 1 363 ? 5.095 4.569 -12.041 1.00 95.94 363 ILE A N 1
ATOM 2794 C CA . ILE A 1 363 ? 6.124 3.546 -11.844 1.00 95.94 363 ILE A CA 1
ATOM 2795 C C . ILE A 1 363 ? 5.477 2.164 -11.913 1.00 95.94 363 ILE A C 1
ATOM 2797 O O . ILE A 1 363 ? 4.584 1.850 -11.131 1.00 95.94 363 ILE A O 1
ATOM 2801 N N . LYS A 1 364 ? 5.951 1.342 -12.852 1.00 94.88 364 LYS A N 1
ATOM 2802 C CA . LYS A 1 364 ? 5.477 -0.024 -13.118 1.00 94.88 364 LYS A CA 1
ATOM 2803 C C . LYS A 1 364 ? 6.673 -0.959 -13.280 1.00 94.88 364 LYS A C 1
ATOM 2805 O O . LYS A 1 364 ? 7.029 -1.354 -14.395 1.00 94.88 364 LYS A O 1
ATOM 2810 N N . ILE A 1 365 ? 7.353 -1.244 -12.172 1.00 92.00 365 ILE A N 1
ATOM 2811 C CA . ILE A 1 365 ? 8.603 -2.013 -12.155 1.00 92.00 365 ILE A CA 1
ATOM 2812 C C . ILE A 1 365 ? 8.447 -3.188 -11.190 1.00 92.00 365 ILE A C 1
ATOM 2814 O O . ILE A 1 365 ? 8.078 -2.956 -10.047 1.00 92.00 365 ILE A O 1
ATOM 2818 N N . PRO A 1 366 ? 8.785 -4.425 -11.595 1.00 85.62 366 PRO A N 1
ATOM 2819 C CA . PRO A 1 366 ? 8.599 -5.604 -10.757 1.00 85.62 366 PRO A CA 1
ATOM 2820 C C . PRO A 1 366 ? 9.220 -5.491 -9.363 1.00 85.62 366 PRO A C 1
ATOM 2822 O O . PRO A 1 366 ? 8.572 -5.838 -8.381 1.00 85.62 366 PRO A O 1
ATOM 2825 N N . GLU A 1 367 ? 10.463 -5.012 -9.268 1.00 91.31 367 GLU A N 1
ATOM 2826 C CA . GLU A 1 367 ? 11.205 -4.991 -8.006 1.00 91.31 367 GLU A CA 1
ATOM 2827 C C . GLU A 1 367 ? 11.927 -3.661 -7.775 1.00 91.31 367 GLU A C 1
ATOM 2829 O O . GLU A 1 367 ? 12.708 -3.196 -8.611 1.00 91.31 367 GLU A O 1
ATOM 2834 N N . ILE A 1 368 ? 11.719 -3.071 -6.599 1.00 95.06 368 ILE A N 1
ATOM 2835 C CA . ILE A 1 368 ? 12.441 -1.890 -6.131 1.00 95.06 368 ILE A CA 1
ATOM 2836 C C . ILE A 1 368 ? 12.977 -2.168 -4.722 1.00 95.06 368 ILE A C 1
ATOM 2838 O O . ILE A 1 368 ? 12.225 -2.491 -3.812 1.00 95.06 368 ILE A O 1
ATOM 2842 N N . GLY A 1 369 ? 14.280 -2.016 -4.499 1.00 94.31 369 GLY A N 1
ATOM 2843 C CA . GLY A 1 369 ? 14.852 -2.091 -3.155 1.00 94.31 369 GLY A CA 1
ATOM 2844 C C . GLY A 1 369 ? 14.361 -0.917 -2.307 1.00 94.31 369 GLY A C 1
ATOM 2845 O O . GLY A 1 369 ? 13.530 -1.071 -1.418 1.00 94.31 369 GLY A O 1
ATOM 2846 N N . THR A 1 370 ? 14.845 0.289 -2.596 1.00 97.38 370 THR A N 1
ATOM 2847 C CA . THR A 1 370 ? 14.411 1.516 -1.913 1.00 97.38 370 THR A CA 1
ATOM 2848 C C . THR A 1 370 ? 13.850 2.537 -2.893 1.00 97.38 370 THR A C 1
ATOM 2850 O O . THR A 1 370 ? 14.542 2.951 -3.823 1.00 97.38 370 THR A O 1
ATOM 2853 N N . LEU A 1 371 ? 12.629 3.000 -2.632 1.00 97.69 371 LEU A N 1
ATOM 2854 C CA . LEU A 1 371 ? 12.013 4.157 -3.272 1.00 97.69 371 LEU A CA 1
ATOM 2855 C C . LEU A 1 371 ? 12.022 5.343 -2.300 1.00 97.69 371 LEU A C 1
ATOM 2857 O O . LEU A 1 371 ? 11.252 5.396 -1.345 1.00 97.69 371 LEU A O 1
ATOM 2861 N N . GLU A 1 372 ? 12.900 6.311 -2.536 1.00 98.00 372 GLU A N 1
ATOM 2862 C CA . GLU A 1 372 ? 12.961 7.553 -1.770 1.00 98.00 372 GLU A CA 1
ATOM 2863 C C . GLU A 1 372 ? 12.283 8.686 -2.544 1.00 98.00 372 GLU A C 1
ATOM 2865 O O . GLU A 1 372 ? 12.743 9.096 -3.605 1.00 98.00 372 GLU A O 1
ATOM 2870 N N . ILE A 1 373 ? 11.221 9.253 -1.991 1.00 97.50 373 ILE A N 1
ATOM 2871 C CA . ILE A 1 373 ? 10.521 10.413 -2.535 1.00 97.50 373 ILE A CA 1
ATOM 2872 C C . ILE A 1 373 ? 10.868 11.612 -1.652 1.00 97.50 373 ILE A C 1
ATOM 2874 O O . ILE A 1 373 ? 10.734 11.577 -0.425 1.00 97.50 373 ILE A O 1
ATOM 2878 N N . LYS A 1 374 ? 11.363 12.694 -2.257 1.00 96.81 374 LYS A N 1
ATOM 2879 C CA . LYS A 1 374 ? 11.734 13.886 -1.485 1.00 96.81 374 LYS A CA 1
ATOM 2880 C C . LYS A 1 374 ? 10.509 14.592 -0.922 1.00 96.81 374 LYS A C 1
ATOM 2882 O O . LYS A 1 374 ? 10.429 14.748 0.288 1.00 96.81 374 LYS A O 1
ATOM 2887 N N . ALA A 1 375 ? 9.571 14.976 -1.773 1.00 96.12 375 ALA A N 1
ATOM 2888 C CA . ALA A 1 375 ? 8.298 15.577 -1.401 1.00 96.12 375 ALA A CA 1
ATOM 2889 C C . ALA A 1 375 ? 7.288 15.336 -2.524 1.00 96.12 375 ALA A C 1
ATOM 2891 O O . ALA A 1 375 ? 7.700 15.007 -3.633 1.00 96.12 375 ALA A O 1
ATOM 2892 N N . ILE A 1 376 ? 6.004 15.534 -2.239 1.00 95.81 376 ILE A N 1
ATOM 2893 C CA . ILE A 1 376 ? 4.929 15.586 -3.239 1.00 95.81 376 ILE A CA 1
ATOM 2894 C C . ILE A 1 376 ? 4.124 16.839 -2.899 1.00 95.81 376 ILE A C 1
ATOM 2896 O O . ILE A 1 376 ? 3.551 16.915 -1.811 1.00 95.81 376 ILE A O 1
ATOM 2900 N N . LYS A 1 377 ? 4.168 17.869 -3.749 1.00 95.00 377 LYS A N 1
ATOM 2901 C CA . LYS A 1 377 ? 3.658 19.207 -3.405 1.00 95.00 377 LYS A CA 1
ATOM 2902 C C . LYS A 1 377 ? 2.735 19.751 -4.486 1.00 95.00 377 LYS A C 1
ATOM 2904 O O . LYS A 1 377 ? 2.780 19.330 -5.632 1.00 95.00 377 LYS A O 1
ATOM 2909 N N . GLY A 1 378 ? 1.940 20.769 -4.159 1.00 93.12 378 GLY A N 1
ATOM 2910 C CA . GLY A 1 378 ? 1.132 21.453 -5.176 1.00 93.12 378 GLY A CA 1
ATOM 2911 C C . GLY A 1 378 ? 0.124 20.489 -5.796 1.00 93.12 378 GLY A C 1
ATOM 2912 O O . GLY A 1 378 ? -0.675 19.958 -5.045 1.00 93.12 378 GLY A O 1
ATOM 2913 N N . TYR A 1 379 ? 0.166 20.267 -7.110 1.00 94.56 379 TYR A N 1
ATOM 2914 C CA . TYR A 1 379 ? -0.647 19.258 -7.808 1.00 94.56 379 TYR A CA 1
ATOM 2915 C C . TYR A 1 379 ? 0.209 18.109 -8.364 1.00 94.56 379 TYR A C 1
ATOM 2917 O O . TYR A 1 379 ? -0.090 17.577 -9.431 1.00 94.56 379 TYR A O 1
ATOM 2925 N N . ASP A 1 380 ? 1.320 17.776 -7.704 1.00 94.12 380 ASP A N 1
ATOM 2926 C CA . ASP A 1 380 ? 2.124 16.618 -8.094 1.00 94.12 380 ASP A CA 1
ATOM 2927 C C . ASP A 1 380 ? 1.310 15.322 -7.918 1.00 94.12 380 ASP A C 1
ATOM 2929 O O . ASP A 1 380 ? 0.654 15.124 -6.893 1.00 94.12 380 ASP A O 1
ATOM 2933 N N . TRP A 1 381 ? 1.387 14.434 -8.907 1.00 96.75 381 TRP A N 1
ATOM 2934 C CA . TRP A 1 381 ? 0.749 13.122 -8.936 1.00 96.75 381 TRP A CA 1
ATOM 2935 C C . TRP A 1 381 ? 1.817 12.036 -9.043 1.00 96.75 381 TRP A C 1
ATOM 2937 O O . TRP A 1 381 ? 2.619 12.029 -9.980 1.00 96.75 381 TRP A O 1
ATOM 2947 N N . LEU A 1 382 ? 1.815 11.090 -8.109 1.00 97.19 382 LEU A N 1
ATOM 2948 C CA . LEU A 1 382 ? 2.689 9.923 -8.131 1.00 97.19 382 LEU A CA 1
ATOM 2949 C C . LEU A 1 382 ? 1.860 8.642 -8.015 1.00 97.19 382 LEU A C 1
ATOM 2951 O O . LEU A 1 382 ? 1.138 8.459 -7.040 1.00 97.19 382 LEU A O 1
ATOM 2955 N N . GLU A 1 383 ? 2.014 7.744 -8.983 1.00 97.75 383 GLU A N 1
ATOM 2956 C CA . GLU A 1 383 ? 1.431 6.402 -8.987 1.00 97.75 383 GLU A CA 1
ATOM 2957 C C . GLU A 1 383 ? 2.543 5.345 -8.971 1.00 97.75 383 GLU A C 1
ATOM 2959 O O . GLU A 1 383 ? 3.411 5.311 -9.851 1.00 97.75 383 GLU A O 1
ATOM 2964 N N . LEU A 1 384 ? 2.482 4.456 -7.983 1.00 97.12 384 LEU A N 1
ATOM 2965 C CA . LEU A 1 384 ? 3.193 3.183 -7.944 1.00 97.12 384 LEU A CA 1
ATOM 2966 C C . LEU A 1 384 ? 2.169 2.062 -8.144 1.00 97.12 384 LEU A C 1
ATOM 2968 O O . LEU A 1 384 ? 1.099 2.104 -7.537 1.00 97.12 384 LEU A O 1
ATOM 2972 N N . LYS A 1 385 ? 2.471 1.102 -9.026 1.00 95.69 385 LYS A N 1
ATOM 2973 C CA . LYS A 1 385 ? 1.550 -0.001 -9.302 1.00 95.69 385 LYS A CA 1
ATOM 2974 C C . LYS A 1 385 ? 2.248 -1.323 -9.596 1.00 95.69 385 LYS A C 1
ATOM 2976 O O . LYS A 1 385 ? 3.176 -1.365 -10.412 1.00 95.69 385 LYS A O 1
ATOM 2981 N N . GLY A 1 386 ? 1.731 -2.410 -9.023 1.00 91.00 386 GLY A N 1
ATOM 2982 C CA . GLY A 1 386 ? 2.131 -3.786 -9.334 1.00 91.00 386 GLY A CA 1
ATOM 2983 C C . GLY A 1 386 ? 3.604 -4.090 -9.046 1.00 91.00 386 GLY A C 1
ATOM 2984 O O . GLY A 1 386 ? 4.239 -4.826 -9.803 1.00 91.00 386 GLY A O 1
ATOM 2985 N N . SER A 1 387 ? 4.171 -3.463 -8.017 1.00 94.25 387 SER A N 1
ATOM 2986 C CA . SER A 1 387 ? 5.597 -3.485 -7.692 1.00 94.25 387 SER A CA 1
ATOM 2987 C C . SER A 1 387 ? 5.853 -4.155 -6.338 1.00 94.25 387 SER A C 1
ATOM 2989 O O . SER A 1 387 ? 5.117 -3.963 -5.372 1.00 94.25 387 SER A O 1
ATOM 2991 N N . LYS A 1 388 ? 6.951 -4.910 -6.224 1.00 95.00 388 LYS A N 1
ATOM 2992 C CA . LYS A 1 388 ? 7.494 -5.350 -4.932 1.00 95.00 388 LYS A CA 1
ATOM 2993 C C . LYS A 1 388 ? 8.537 -4.343 -4.463 1.00 95.00 388 LYS A C 1
ATOM 2995 O O . LYS A 1 388 ? 9.589 -4.215 -5.091 1.00 95.00 388 LYS A O 1
ATOM 3000 N N . VAL A 1 389 ? 8.271 -3.647 -3.361 1.00 97.56 389 VAL A N 1
ATOM 3001 C CA . VAL A 1 389 ? 9.149 -2.597 -2.833 1.00 97.56 389 VAL A CA 1
ATOM 3002 C C . VAL A 1 389 ? 9.607 -2.925 -1.419 1.00 97.56 389 VAL A C 1
ATOM 3004 O O . VAL A 1 389 ? 8.790 -3.042 -0.515 1.00 97.56 389 VAL A O 1
ATOM 3007 N N . SER A 1 390 ? 10.913 -3.050 -1.176 1.00 96.94 390 SER A N 1
ATOM 3008 C CA . SER A 1 390 ? 11.383 -3.342 0.190 1.00 96.94 390 SER A CA 1
ATOM 3009 C C . SER A 1 390 ? 11.179 -2.155 1.131 1.00 96.94 390 SER A C 1
ATOM 3011 O O . SER A 1 390 ? 10.789 -2.338 2.282 1.00 96.94 390 SER A O 1
ATOM 3013 N N . THR A 1 391 ? 11.432 -0.929 0.661 1.00 98.00 391 THR A N 1
ATOM 3014 C CA . THR A 1 391 ? 11.232 0.275 1.475 1.00 98.00 391 THR A CA 1
ATOM 3015 C C . THR A 1 391 ? 10.785 1.479 0.653 1.00 98.00 391 THR A C 1
ATOM 3017 O O . THR A 1 391 ? 11.437 1.843 -0.327 1.00 98.00 391 THR A O 1
ATOM 3020 N N . ILE A 1 392 ? 9.740 2.167 1.113 1.00 98.31 392 ILE A N 1
ATOM 3021 C CA . ILE A 1 392 ? 9.302 3.475 0.615 1.00 98.31 392 ILE A CA 1
ATOM 3022 C C . ILE A 1 392 ? 9.585 4.537 1.684 1.00 98.31 392 ILE A C 1
ATOM 3024 O O . ILE A 1 392 ? 9.246 4.376 2.857 1.00 98.31 392 ILE A O 1
ATOM 3028 N N . LYS A 1 393 ? 10.214 5.650 1.293 1.00 98.44 393 LYS A N 1
ATOM 3029 C CA . LYS A 1 393 ? 10.492 6.786 2.186 1.00 98.44 393 LYS A CA 1
ATOM 3030 C C . LYS A 1 393 ? 10.059 8.097 1.553 1.00 98.44 393 LYS A C 1
ATOM 3032 O O . LYS A 1 393 ? 10.729 8.579 0.644 1.00 98.44 393 LYS A O 1
ATOM 3037 N N . VAL A 1 394 ? 9.010 8.722 2.077 1.00 97.94 394 VAL A N 1
ATOM 3038 C CA . VAL A 1 394 ? 8.669 10.119 1.783 1.00 97.94 394 VAL A CA 1
ATOM 3039 C C . VAL A 1 394 ? 9.332 10.997 2.844 1.00 97.94 394 VAL A C 1
ATOM 3041 O O . VAL A 1 394 ? 8.854 11.130 3.971 1.00 97.94 394 VAL A O 1
ATOM 3044 N N . THR A 1 395 ? 10.501 11.537 2.498 1.00 96.88 395 THR A N 1
ATOM 3045 C CA . THR A 1 395 ? 11.419 12.168 3.471 1.00 96.88 395 THR A CA 1
ATOM 3046 C C . THR A 1 395 ? 10.991 13.561 3.934 1.00 96.88 395 THR A C 1
ATOM 3048 O O . THR A 1 395 ? 11.402 13.994 5.009 1.00 96.88 395 THR A O 1
ATOM 3051 N N . GLN A 1 396 ? 10.176 14.261 3.147 1.00 96.88 396 GLN A N 1
ATOM 3052 C CA . GLN A 1 396 ? 9.490 15.494 3.538 1.00 96.88 396 GLN A CA 1
ATOM 3053 C C . GLN A 1 396 ? 7.972 15.245 3.542 1.00 96.88 396 GLN A C 1
ATOM 3055 O O . GLN A 1 396 ? 7.518 14.172 3.928 1.00 96.88 396 GLN A O 1
ATOM 3060 N N . ASN A 1 397 ? 7.172 16.226 3.127 1.00 96.88 397 ASN A N 1
ATOM 3061 C CA . ASN A 1 397 ? 5.719 16.161 3.225 1.00 96.88 397 ASN A CA 1
ATOM 3062 C C . ASN A 1 397 ? 5.084 15.754 1.890 1.00 96.88 397 ASN A C 1
ATOM 3064 O O . ASN A 1 397 ? 5.594 16.104 0.819 1.00 96.88 397 ASN A O 1
ATOM 3068 N N . ILE A 1 398 ? 3.925 15.105 1.983 1.00 97.56 398 ILE A N 1
ATOM 3069 C CA . ILE A 1 398 ? 2.882 15.167 0.958 1.00 97.56 398 ILE A CA 1
ATOM 3070 C C . ILE A 1 398 ? 2.011 16.369 1.340 1.00 97.56 398 ILE A C 1
ATOM 3072 O O . ILE A 1 398 ? 1.413 16.367 2.414 1.00 97.56 398 ILE A O 1
ATOM 3076 N N . GLU A 1 399 ? 2.012 17.446 0.554 1.00 97.12 399 GLU A N 1
ATOM 3077 C CA . GLU A 1 399 ? 1.351 18.703 0.934 1.00 97.12 399 GLU A CA 1
ATOM 3078 C C . GLU A 1 399 ? 0.640 19.417 -0.224 1.00 97.12 399 GLU A C 1
ATOM 3080 O O . GLU A 1 399 ? 0.934 19.208 -1.400 1.00 97.12 399 GLU A O 1
ATOM 3085 N N . GLY A 1 400 ? -0.294 20.311 0.107 1.00 95.25 400 GLY A N 1
ATOM 3086 C CA . GLY A 1 400 ? -1.069 21.052 -0.893 1.00 95.25 400 GLY A CA 1
ATOM 3087 C C . GLY A 1 400 ? -2.216 20.205 -1.436 1.00 95.25 400 GLY A C 1
ATOM 3088 O O . GLY A 1 400 ? -3.096 19.860 -0.664 1.00 95.25 400 GLY A O 1
ATOM 3089 N N . TYR A 1 401 ? -2.209 19.906 -2.732 1.00 96.69 401 TYR A N 1
ATOM 3090 C CA . TYR A 1 401 ? -3.093 18.947 -3.413 1.00 96.69 401 TYR A CA 1
ATOM 3091 C C . TYR A 1 401 ? -2.287 17.758 -3.970 1.00 96.69 401 TYR A C 1
ATOM 3093 O O . TYR A 1 401 ? -2.697 17.131 -4.944 1.00 96.69 401 TYR A O 1
ATOM 3101 N N . GLY A 1 402 ? -1.106 17.491 -3.398 1.00 97.25 402 GLY A N 1
ATOM 3102 C CA . GLY A 1 402 ? -0.263 16.380 -3.817 1.00 97.25 402 GLY A CA 1
ATOM 3103 C C . GLY A 1 402 ? -0.995 15.050 -3.648 1.00 97.25 402 GLY A C 1
ATOM 3104 O O . GLY A 1 402 ? -1.655 14.838 -2.628 1.00 97.25 402 GLY A O 1
ATOM 3105 N N . TYR A 1 403 ? -0.867 14.176 -4.641 1.00 98.06 403 TYR A N 1
ATOM 3106 C CA . TYR A 1 403 ? -1.537 12.882 -4.699 1.00 98.06 403 TYR A CA 1
ATOM 3107 C C . TYR A 1 403 ? -0.498 11.765 -4.799 1.00 98.06 403 TYR A C 1
ATOM 3109 O O . TYR A 1 403 ? 0.321 11.755 -5.722 1.00 98.06 403 TYR A O 1
ATOM 3117 N N . PHE A 1 404 ? -0.520 10.835 -3.846 1.00 98.31 404 PHE A N 1
ATOM 3118 C CA . PHE A 1 404 ? 0.305 9.631 -3.883 1.00 98.31 404 PHE A CA 1
ATOM 3119 C C . PHE A 1 404 ? -0.579 8.391 -3.824 1.00 98.31 404 PHE A C 1
ATOM 3121 O O . PHE A 1 404 ? -1.291 8.195 -2.844 1.00 98.31 404 PHE A O 1
ATOM 3128 N N . MET A 1 405 ? -0.500 7.549 -4.849 1.00 98.38 405 MET A N 1
ATOM 3129 C CA . MET A 1 405 ? -1.222 6.286 -4.923 1.00 98.38 405 MET A CA 1
ATOM 3130 C C . MET A 1 405 ? -0.254 5.110 -5.013 1.00 98.38 405 MET A C 1
ATOM 3132 O O . MET A 1 405 ? 0.667 5.121 -5.832 1.00 98.38 405 MET A O 1
ATOM 3136 N N . CYS A 1 406 ? -0.494 4.097 -4.184 1.00 98.12 406 CYS A N 1
ATOM 3137 C CA . CYS A 1 406 ? 0.085 2.759 -4.305 1.00 98.12 406 CYS A CA 1
ATOM 3138 C C . CYS A 1 406 ? -1.051 1.772 -4.588 1.00 98.12 406 CYS A C 1
ATOM 3140 O O . CYS A 1 406 ? -2.069 1.786 -3.884 1.00 98.12 406 CYS A O 1
ATOM 3142 N N . GLN A 1 407 ? -0.899 0.924 -5.600 1.00 97.50 407 GLN A N 1
ATOM 3143 C CA . GLN A 1 407 ? -1.935 -0.015 -6.014 1.00 97.50 407 GLN A CA 1
ATOM 3144 C C . GLN A 1 407 ? -1.352 -1.387 -6.350 1.00 97.50 407 GLN A C 1
ATOM 3146 O O . GLN A 1 407 ? -0.509 -1.506 -7.237 1.00 97.50 407 GLN A O 1
ATOM 3151 N N . GLU A 1 408 ? -1.920 -2.442 -5.758 1.00 96.19 408 GLU A N 1
ATOM 3152 C CA . GLU A 1 408 ? -1.542 -3.834 -6.064 1.00 96.19 408 GLU A CA 1
ATOM 3153 C C . GLU A 1 408 ? -0.040 -4.105 -5.815 1.00 96.19 408 GLU A C 1
ATOM 3155 O O . GLU A 1 408 ? 0.585 -4.903 -6.514 1.00 96.19 408 GLU A O 1
ATOM 3160 N N . ASP A 1 409 ? 0.553 -3.422 -4.832 1.00 97.62 409 ASP A N 1
ATOM 3161 C CA . ASP A 1 409 ? 1.966 -3.521 -4.472 1.00 97.62 409 ASP A CA 1
ATOM 3162 C C . ASP A 1 409 ? 2.187 -4.424 -3.241 1.00 97.62 409 ASP A C 1
ATOM 3164 O O . ASP A 1 409 ? 1.326 -4.572 -2.366 1.00 97.62 409 ASP A O 1
ATOM 3168 N N . ILE A 1 410 ? 3.390 -5.003 -3.153 1.00 97.19 410 ILE A N 1
ATOM 3169 C CA . ILE A 1 410 ? 3.895 -5.673 -1.943 1.00 97.19 410 ILE A CA 1
ATOM 3170 C C . ILE A 1 410 ? 5.007 -4.803 -1.372 1.00 97.19 410 ILE A C 1
ATOM 3172 O O . ILE A 1 410 ? 6.072 -4.680 -1.979 1.00 97.19 410 ILE A O 1
ATOM 3176 N N . ILE A 1 411 ? 4.772 -4.210 -0.208 1.00 98.31 411 ILE A N 1
ATOM 3177 C CA . ILE A 1 411 ? 5.657 -3.223 0.400 1.00 98.31 411 ILE A CA 1
ATOM 3178 C C . ILE A 1 411 ? 6.125 -3.747 1.757 1.00 98.31 411 ILE A C 1
ATOM 3180 O O . ILE A 1 411 ? 5.310 -4.149 2.576 1.00 98.31 411 ILE A O 1
ATOM 3184 N N . GLY A 1 412 ? 7.434 -3.727 2.009 1.00 98.06 412 GLY A N 1
ATOM 3185 C CA . GLY A 1 412 ? 7.963 -3.981 3.352 1.00 98.06 412 GLY A CA 1
ATOM 3186 C C . GLY A 1 412 ? 7.622 -2.816 4.281 1.00 98.06 412 GLY A C 1
ATOM 3187 O O . GLY A 1 412 ? 6.537 -2.736 4.852 1.00 98.06 412 GLY A O 1
ATOM 3188 N N . ASP A 1 413 ? 8.531 -1.845 4.368 1.00 98.38 413 ASP A N 1
ATOM 3189 C CA . ASP A 1 413 ? 8.323 -0.650 5.190 1.00 98.38 413 ASP A CA 1
ATOM 3190 C C . ASP A 1 413 ? 7.976 0.576 4.340 1.00 98.38 413 ASP A C 1
ATOM 3192 O O . ASP A 1 413 ? 8.722 0.958 3.434 1.00 98.38 413 ASP A O 1
ATOM 3196 N N . MET A 1 414 ? 6.899 1.274 4.688 1.00 98.62 414 MET A N 1
ATOM 3197 C CA . MET A 1 414 ? 6.584 2.605 4.178 1.00 98.62 414 MET A CA 1
ATOM 3198 C C . MET A 1 414 ? 6.702 3.629 5.306 1.00 98.62 414 MET A C 1
ATOM 3200 O O . MET A 1 414 ? 6.076 3.497 6.350 1.00 98.62 414 MET A O 1
ATOM 3204 N N . SER A 1 415 ? 7.492 4.681 5.087 1.00 98.50 415 SER A N 1
ATOM 3205 C CA . SER A 1 415 ? 7.651 5.786 6.038 1.00 98.50 415 SER A CA 1
ATOM 3206 C C . SER A 1 415 ? 7.357 7.133 5.382 1.00 98.50 415 SER A C 1
ATOM 3208 O O . SER A 1 415 ? 7.913 7.456 4.331 1.00 98.50 415 SER A O 1
ATOM 3210 N N . ILE A 1 416 ? 6.488 7.933 6.000 1.00 98.50 416 ILE A N 1
ATOM 3211 C CA . ILE A 1 416 ? 6.050 9.239 5.495 1.00 98.50 416 ILE A CA 1
ATOM 3212 C C . ILE A 1 416 ? 6.209 10.282 6.601 1.00 98.50 416 ILE A C 1
ATOM 3214 O O . ILE A 1 416 ? 5.637 10.154 7.683 1.00 98.50 416 ILE A O 1
ATOM 3218 N N . SER A 1 417 ? 6.975 11.349 6.343 1.00 98.19 417 SER A N 1
ATOM 3219 C CA . SER A 1 417 ? 7.221 12.374 7.370 1.00 98.19 417 SER A CA 1
ATOM 3220 C C . SER A 1 417 ? 5.943 13.111 7.778 1.00 98.19 417 SER A C 1
ATOM 3222 O O . SER A 1 417 ? 5.691 13.314 8.967 1.00 98.19 417 SER A O 1
ATOM 3224 N N . SER A 1 418 ? 5.120 13.527 6.812 1.00 98.25 418 SER A N 1
ATOM 3225 C CA . SER A 1 418 ? 3.765 14.007 7.095 1.00 98.25 418 SER A CA 1
ATOM 3226 C C . SER A 1 418 ? 2.896 14.133 5.846 1.00 98.25 418 SER A C 1
ATOM 3228 O O . SER A 1 418 ? 3.410 14.259 4.733 1.00 98.25 418 SER A O 1
ATOM 3230 N N . ILE A 1 419 ? 1.582 14.163 6.062 1.00 98.50 419 ILE A N 1
ATOM 3231 C CA . ILE A 1 419 ? 0.556 14.461 5.058 1.00 98.50 419 ILE A CA 1
ATOM 3232 C C . ILE A 1 419 ? -0.173 15.729 5.514 1.00 98.50 419 ILE A C 1
ATOM 3234 O O . ILE A 1 419 ? -0.666 15.782 6.644 1.00 98.50 419 ILE A O 1
ATOM 3238 N N . LYS A 1 420 ? -0.173 16.780 4.687 1.00 98.00 420 LYS A N 1
ATOM 3239 C CA . LYS A 1 420 ? -0.624 18.125 5.074 1.00 98.00 420 LYS A CA 1
ATOM 3240 C C . LYS A 1 420 ? -1.529 18.794 4.047 1.00 98.00 420 LYS A C 1
ATOM 3242 O O . LYS A 1 420 ? -1.360 18.605 2.847 1.00 98.00 420 LYS A O 1
ATOM 3247 N N . GLY A 1 421 ? -2.376 19.719 4.492 1.00 96.81 421 GLY A N 1
ATOM 3248 C CA . GLY A 1 421 ? -3.230 20.465 3.562 1.00 96.81 421 GLY A CA 1
ATOM 3249 C C . GLY A 1 421 ? -4.286 19.539 2.960 1.00 96.81 421 GLY A C 1
ATOM 3250 O O . GLY A 1 421 ? -4.668 18.575 3.597 1.00 96.81 421 GLY A O 1
ATOM 3251 N N . ASN A 1 422 ? -4.690 19.760 1.714 1.00 97.81 422 ASN A N 1
ATOM 3252 C CA . ASN A 1 422 ? -5.627 18.885 0.998 1.00 97.81 422 ASN A CA 1
ATOM 3253 C C . ASN A 1 422 ? -4.922 17.711 0.284 1.00 97.81 422 ASN A C 1
ATOM 3255 O O . ASN A 1 422 ? -5.395 17.249 -0.753 1.00 97.81 422 ASN A O 1
ATOM 3259 N N . ALA A 1 423 ? -3.757 17.284 0.779 1.00 98.12 423 ALA A N 1
ATOM 3260 C CA . ALA A 1 423 ? -3.003 16.185 0.192 1.00 98.12 423 ALA A CA 1
ATOM 3261 C C . ALA A 1 423 ? -3.736 14.853 0.377 1.00 98.12 423 ALA A C 1
ATOM 3263 O O . ALA A 1 423 ? -4.473 14.674 1.351 1.00 98.12 423 ALA A O 1
ATOM 3264 N N . ILE A 1 424 ? -3.499 13.927 -0.549 1.00 98.50 424 ILE A N 1
ATOM 3265 C CA . ILE A 1 424 ? -4.168 12.630 -0.598 1.00 98.50 424 ILE A CA 1
ATOM 3266 C C . ILE A 1 424 ? -3.124 11.512 -0.674 1.00 98.50 424 ILE A C 1
ATOM 3268 O O . ILE A 1 424 ? -2.189 11.574 -1.477 1.00 98.50 424 ILE A O 1
ATOM 3272 N N . LEU A 1 425 ? -3.305 10.495 0.167 1.00 98.50 425 LEU A N 1
ATOM 3273 C CA . LEU A 1 425 ? -2.595 9.221 0.105 1.00 98.50 425 LEU A CA 1
ATOM 3274 C C . LEU A 1 425 ? -3.604 8.084 -0.084 1.00 98.50 425 LEU A C 1
ATOM 3276 O O . LEU A 1 425 ? -4.407 7.838 0.816 1.00 98.50 425 LEU A O 1
ATOM 3280 N N . ASP A 1 426 ? -3.502 7.377 -1.206 1.00 98.62 426 ASP A N 1
ATOM 3281 C CA . ASP A 1 426 ? -4.356 6.239 -1.552 1.00 98.62 426 ASP A CA 1
ATOM 3282 C C . ASP A 1 426 ? -3.551 4.935 -1.537 1.00 98.62 426 ASP A C 1
ATOM 3284 O O . ASP A 1 426 ? -2.532 4.794 -2.218 1.00 98.62 426 ASP A O 1
ATOM 3288 N N . ILE A 1 427 ? -4.024 3.964 -0.760 1.00 98.50 427 ILE A N 1
ATOM 3289 C CA . ILE A 1 427 ? -3.438 2.630 -0.619 1.00 98.50 427 ILE A CA 1
ATOM 3290 C C . ILE A 1 427 ? -4.519 1.614 -0.979 1.00 98.50 427 ILE A C 1
ATOM 3292 O O . ILE A 1 427 ? -5.435 1.364 -0.202 1.00 98.50 427 ILE A O 1
ATOM 3296 N N . ILE A 1 428 ? -4.420 1.035 -2.174 1.00 98.31 428 ILE A N 1
ATOM 3297 C CA . ILE A 1 428 ? -5.462 0.185 -2.757 1.00 98.31 428 ILE A CA 1
ATOM 3298 C C . ILE A 1 428 ? -4.916 -1.216 -3.039 1.00 98.31 428 ILE A C 1
ATOM 3300 O O . ILE A 1 428 ? -4.013 -1.378 -3.857 1.00 98.31 428 ILE A O 1
ATOM 3304 N N . LYS A 1 429 ? -5.511 -2.249 -2.433 1.00 97.69 429 LYS A N 1
ATOM 3305 C CA . LYS A 1 429 ? -5.142 -3.659 -2.667 1.00 97.69 429 LYS A CA 1
ATOM 3306 C C . LYS A 1 429 ? -3.656 -3.953 -2.449 1.00 97.69 429 LYS A C 1
ATOM 3308 O O . LYS A 1 429 ? -3.055 -4.698 -3.217 1.00 97.69 429 LYS A O 1
ATOM 3313 N N . ASN A 1 430 ? -3.055 -3.343 -1.433 1.00 98.19 430 ASN A N 1
ATOM 3314 C CA . ASN A 1 430 ? -1.645 -3.557 -1.119 1.00 98.19 430 ASN A CA 1
ATOM 3315 C C . ASN A 1 430 ? -1.477 -4.568 0.010 1.00 98.19 430 ASN A C 1
ATOM 3317 O O . ASN A 1 430 ? -2.356 -4.708 0.861 1.00 98.19 430 ASN A O 1
ATOM 3321 N N . LYS A 1 431 ? -0.302 -5.198 0.045 1.00 98.12 431 LYS A N 1
ATOM 3322 C CA . LYS A 1 431 ? 0.223 -5.856 1.241 1.00 98.12 431 LYS A CA 1
ATOM 3323 C C . LYS A 1 431 ? 1.370 -5.018 1.793 1.00 98.12 431 LYS A C 1
ATOM 3325 O O . LYS A 1 431 ? 2.350 -4.819 1.078 1.00 98.12 431 LYS A O 1
ATOM 3330 N N . ILE A 1 432 ? 1.246 -4.510 3.018 1.00 98.38 432 ILE A N 1
ATOM 3331 C CA . ILE A 1 432 ? 2.254 -3.653 3.657 1.00 98.38 432 ILE A CA 1
ATOM 3332 C C . ILE A 1 432 ? 2.642 -4.232 5.017 1.00 98.38 432 ILE A C 1
ATOM 3334 O O . ILE A 1 432 ? 1.779 -4.395 5.876 1.00 98.38 432 ILE A O 1
ATOM 3338 N N . ASP A 1 433 ? 3.929 -4.490 5.259 1.00 98.19 433 ASP A N 1
ATOM 3339 C CA . ASP A 1 433 ? 4.354 -4.962 6.583 1.00 98.19 433 ASP A CA 1
ATOM 3340 C C . ASP A 1 433 ? 4.176 -3.838 7.618 1.00 98.19 433 ASP A C 1
ATOM 3342 O O . ASP A 1 433 ? 3.463 -3.997 8.610 1.00 98.19 433 ASP A O 1
ATOM 3346 N N . ASN A 1 434 ? 4.772 -2.665 7.375 1.00 98.44 434 ASN A N 1
ATOM 3347 C CA . ASN A 1 434 ? 4.631 -1.526 8.281 1.00 98.44 434 ASN A CA 1
ATOM 3348 C C . ASN A 1 434 ? 4.437 -0.197 7.546 1.00 98.44 434 ASN A C 1
ATOM 3350 O O . ASN A 1 434 ? 5.229 0.186 6.683 1.00 98.44 434 ASN A O 1
ATOM 3354 N N . LEU A 1 435 ? 3.421 0.554 7.960 1.00 98.56 435 LEU A N 1
ATOM 3355 C CA . LEU A 1 435 ? 3.104 1.889 7.477 1.00 98.56 435 LEU A CA 1
ATOM 3356 C C . LEU A 1 435 ? 3.261 2.914 8.602 1.00 98.56 435 LEU A C 1
ATOM 3358 O O . LEU A 1 435 ? 2.389 3.077 9.452 1.00 98.56 435 LEU A O 1
ATOM 3362 N N . TYR A 1 436 ? 4.373 3.641 8.571 1.00 98.62 436 TYR A N 1
ATOM 3363 C CA . TYR A 1 436 ? 4.713 4.678 9.537 1.00 98.62 436 TYR A CA 1
ATOM 3364 C C . TYR A 1 436 ? 4.458 6.065 8.957 1.00 98.62 436 TYR A C 1
ATOM 3366 O O . TYR A 1 436 ? 5.081 6.479 7.977 1.00 98.62 436 TYR A O 1
ATOM 3374 N N . ILE A 1 437 ? 3.592 6.835 9.601 1.00 98.50 437 ILE A N 1
ATOM 3375 C CA . ILE A 1 437 ? 3.307 8.217 9.234 1.00 98.50 437 ILE A CA 1
ATOM 3376 C C . ILE A 1 437 ? 3.545 9.070 10.462 1.00 98.50 437 ILE A C 1
ATOM 3378 O O . ILE A 1 437 ? 2.929 8.867 11.498 1.00 98.50 437 ILE A O 1
ATOM 3382 N N . ASN A 1 438 ? 4.420 10.066 10.382 1.00 98.38 438 ASN A N 1
ATOM 3383 C CA . ASN A 1 438 ? 4.659 10.857 11.581 1.00 98.38 438 ASN A CA 1
ATOM 3384 C C . ASN A 1 438 ? 3.454 11.757 11.916 1.00 98.38 438 ASN A C 1
ATOM 3386 O O . ASN A 1 438 ? 2.971 11.717 13.041 1.00 98.38 438 ASN A O 1
ATOM 3390 N N . ARG A 1 439 ? 2.881 12.495 10.955 1.00 97.81 439 ARG A N 1
ATOM 3391 C CA . ARG A 1 439 ? 1.690 13.333 11.209 1.00 97.81 439 ARG A CA 1
ATOM 3392 C C . ARG A 1 439 ? 0.751 13.471 10.013 1.00 97.81 439 ARG A C 1
ATOM 3394 O O . ARG A 1 439 ? 1.224 13.615 8.889 1.00 97.81 439 ARG A O 1
ATOM 3401 N N . VAL A 1 440 ? -0.556 13.569 10.274 1.00 98.44 440 VAL A N 1
ATOM 3402 C CA . VAL A 1 440 ? -1.595 13.880 9.275 1.00 98.44 440 VAL A CA 1
ATOM 3403 C C . VAL A 1 440 ? -2.389 15.122 9.717 1.00 98.44 440 VAL A C 1
ATOM 3405 O O . VAL A 1 440 ? -3.078 15.087 10.737 1.00 98.44 440 VAL A O 1
ATOM 3408 N N . GLU A 1 441 ? -2.300 16.245 8.989 1.00 97.88 441 GLU A N 1
ATOM 3409 C CA . GLU A 1 441 ? -2.885 17.535 9.414 1.00 97.88 441 GLU A CA 1
ATOM 3410 C C . GLU A 1 441 ? -3.460 18.417 8.285 1.00 97.88 441 GLU A C 1
ATOM 3412 O O . GLU A 1 441 ? -3.026 18.356 7.145 1.00 97.88 441 GLU A O 1
ATOM 3417 N N . GLY A 1 442 ? -4.390 19.319 8.608 1.00 96.00 442 GLY A N 1
ATOM 3418 C CA . GLY A 1 442 ? -4.758 20.433 7.723 1.00 96.00 442 GLY A CA 1
ATOM 3419 C C . GLY A 1 442 ? -5.693 20.082 6.562 1.00 96.00 442 GLY A C 1
ATOM 3420 O O . GLY A 1 442 ? -5.548 20.678 5.498 1.00 96.00 442 GLY A O 1
ATOM 3421 N N . ASN A 1 443 ? -6.676 19.211 6.800 1.00 97.56 443 ASN A N 1
ATOM 3422 C CA . ASN A 1 443 ? -7.617 18.624 5.834 1.00 97.56 443 ASN A CA 1
ATOM 3423 C C . ASN A 1 443 ? -7.004 17.532 4.943 1.00 97.56 443 ASN A C 1
ATOM 3425 O O . ASN A 1 443 ? -7.444 17.351 3.810 1.00 97.56 443 ASN A O 1
ATOM 3429 N N . ALA A 1 444 ? -5.988 16.821 5.431 1.00 98.12 444 ALA A N 1
ATOM 3430 C CA . ALA A 1 444 ? -5.356 15.757 4.661 1.00 98.12 444 ALA A CA 1
ATOM 3431 C C . ALA A 1 444 ? -6.269 14.529 4.600 1.00 98.12 444 ALA A C 1
ATOM 3433 O O . ALA A 1 444 ? -6.968 14.224 5.571 1.00 98.12 444 ALA A O 1
ATOM 3434 N N . TYR A 1 445 ? -6.234 13.810 3.482 1.00 98.50 445 TYR A N 1
ATOM 3435 C CA . TYR A 1 445 ? -7.023 12.603 3.278 1.00 98.50 445 TYR A CA 1
ATOM 3436 C C . TYR A 1 445 ? -6.111 11.399 3.100 1.00 98.50 445 TYR A C 1
ATOM 3438 O O . TYR A 1 445 ? -5.148 11.430 2.336 1.00 98.50 445 TYR A O 1
ATOM 3446 N N . MET A 1 446 ? -6.439 10.326 3.799 1.00 98.56 446 MET A N 1
ATOM 3447 C CA . MET A 1 446 ? -5.796 9.038 3.634 1.00 98.56 446 MET A CA 1
ATOM 3448 C C . MET A 1 446 ? -6.872 7.980 3.434 1.00 98.56 446 MET A C 1
ATOM 3450 O O . MET A 1 446 ? -7.781 7.866 4.259 1.00 98.56 446 MET A O 1
ATOM 3454 N N . TYR A 1 447 ? -6.764 7.227 2.346 1.00 98.62 447 TYR A N 1
ATOM 3455 C CA . TYR A 1 447 ? -7.679 6.150 2.000 1.00 98.62 447 TYR A CA 1
ATOM 3456 C C . TYR A 1 447 ? -6.905 4.838 1.924 1.00 98.62 447 TYR A C 1
ATOM 3458 O O . TYR A 1 447 ? -5.923 4.720 1.194 1.00 98.62 447 TYR A O 1
ATOM 3466 N N . ILE A 1 448 ? -7.348 3.854 2.698 1.00 98.56 448 ILE A N 1
ATOM 3467 C CA . ILE A 1 448 ? -6.843 2.486 2.677 1.00 98.56 448 ILE A CA 1
ATOM 3468 C C . ILE A 1 448 ? -8.014 1.590 2.289 1.00 98.56 448 ILE A C 1
ATOM 3470 O O . ILE A 1 448 ? -9.029 1.564 2.983 1.00 98.56 448 ILE A O 1
ATOM 3474 N N . THR A 1 449 ? -7.885 0.883 1.173 1.00 98.56 449 THR A N 1
ATOM 3475 C CA . THR A 1 449 ? -8.976 0.108 0.576 1.00 98.56 449 THR A CA 1
ATOM 3476 C C . THR A 1 449 ? -8.493 -1.293 0.234 1.00 98.56 449 THR A C 1
ATOM 3478 O O . THR A 1 449 ? -7.468 -1.447 -0.440 1.00 98.56 449 THR A O 1
ATOM 3481 N N . SER A 1 450 ? -9.226 -2.313 0.688 1.00 97.88 450 SER A N 1
ATOM 3482 C CA . SER A 1 450 ? -8.959 -3.733 0.396 1.00 97.88 450 SER A CA 1
ATOM 3483 C C . SER A 1 450 ? -7.499 -4.156 0.609 1.00 97.88 450 SER A C 1
ATOM 3485 O O . SER A 1 450 ? -6.957 -4.912 -0.194 1.00 97.88 450 SER A O 1
ATOM 3487 N N . SER A 1 451 ? -6.829 -3.609 1.625 1.00 98.31 451 SER A N 1
ATOM 3488 C CA . SER A 1 451 ? -5.393 -3.817 1.855 1.00 98.31 451 SER A CA 1
ATOM 3489 C C . SER A 1 451 ? -5.131 -4.635 3.120 1.00 98.31 451 SER A C 1
ATOM 3491 O O . SER A 1 451 ? -5.896 -4.562 4.081 1.00 98.31 451 SER A O 1
ATOM 3493 N N . ASP A 1 452 ? -4.036 -5.390 3.105 1.00 98.25 452 ASP A N 1
ATOM 3494 C CA . ASP A 1 452 ? -3.499 -6.140 4.242 1.00 98.25 452 ASP A CA 1
ATOM 3495 C C . ASP A 1 452 ? -2.305 -5.361 4.810 1.00 98.25 452 ASP A C 1
ATOM 3497 O O . ASP A 1 452 ? -1.305 -5.161 4.112 1.00 98.25 452 ASP A O 1
ATOM 3501 N N . ILE A 1 453 ? -2.433 -4.841 6.031 1.00 98.31 453 ILE A N 1
ATOM 3502 C CA . ILE A 1 453 ? -1.391 -4.037 6.681 1.00 98.31 453 ILE A CA 1
ATOM 3503 C C . ILE A 1 453 ? -1.112 -4.612 8.061 1.00 98.31 453 ILE A C 1
ATOM 3505 O O . ILE A 1 453 ? -1.977 -4.569 8.924 1.00 98.31 453 ILE A O 1
ATOM 3509 N N . ASN A 1 454 ? 0.108 -5.071 8.329 1.00 98.44 454 ASN A N 1
ATOM 3510 C CA . ASN A 1 454 ? 0.394 -5.605 9.660 1.00 98.44 454 ASN A CA 1
ATOM 3511 C C . ASN A 1 454 ? 0.401 -4.492 10.732 1.00 98.44 454 ASN A C 1
ATOM 3513 O O . ASN A 1 454 ? -0.287 -4.618 11.743 1.00 98.44 454 ASN A O 1
ATOM 3517 N N . LYS A 1 455 ? 1.089 -3.365 10.497 1.00 98.56 455 LYS A N 1
ATOM 3518 C CA . LYS A 1 455 ? 1.058 -2.208 11.413 1.00 98.56 455 LYS A CA 1
ATOM 3519 C C . LYS A 1 455 ? 0.855 -0.875 10.694 1.00 98.56 455 LYS A C 1
ATOM 3521 O O . LYS A 1 455 ? 1.643 -0.518 9.821 1.00 98.56 455 LYS A O 1
ATOM 3526 N N . LEU A 1 456 ? -0.138 -0.096 11.121 1.00 98.50 456 LEU A N 1
ATOM 3527 C CA . LEU A 1 456 ? -0.339 1.309 10.757 1.00 98.50 456 LEU A CA 1
ATOM 3528 C C . LEU A 1 456 ? -0.082 2.202 11.976 1.00 98.50 456 LEU A C 1
ATOM 3530 O O . LEU A 1 456 ? -0.825 2.157 12.951 1.00 98.50 456 LEU A O 1
ATOM 3534 N N . GLU A 1 457 ? 0.933 3.062 11.911 1.00 98.56 457 GLU A N 1
ATOM 3535 C CA . GLU A 1 457 ? 1.313 3.945 13.015 1.00 98.56 457 GLU A CA 1
ATOM 3536 C C . GLU A 1 457 ? 1.286 5.424 12.606 1.00 98.56 457 GLU A C 1
ATOM 3538 O O . GLU A 1 457 ? 2.027 5.844 11.716 1.00 98.56 457 GLU A O 1
ATOM 3543 N N . ILE A 1 458 ? 0.487 6.234 13.310 1.00 98.44 458 ILE A N 1
ATOM 3544 C CA . ILE A 1 458 ? 0.552 7.699 13.285 1.00 98.44 458 ILE A CA 1
ATOM 3545 C C . ILE A 1 458 ? 1.235 8.204 14.563 1.00 98.44 458 ILE A C 1
ATOM 3547 O O . ILE A 1 458 ? 0.599 8.340 15.614 1.00 98.44 458 ILE A O 1
ATOM 3551 N N . SER A 1 459 ? 2.537 8.494 14.482 1.00 97.88 459 SER A N 1
ATOM 3552 C CA . SER A 1 459 ? 3.397 8.659 15.667 1.00 97.88 459 SER A CA 1
ATOM 3553 C C . SER A 1 459 ? 3.309 10.021 16.377 1.00 97.88 459 SER A C 1
ATOM 3555 O O . SER A 1 459 ? 3.817 10.152 17.489 1.00 97.88 459 SER A O 1
ATOM 3557 N N . ASP A 1 460 ? 2.725 11.056 15.763 1.00 97.75 460 ASP A N 1
ATOM 3558 C CA . ASP A 1 460 ? 2.488 12.383 16.368 1.00 97.75 460 ASP A CA 1
ATOM 3559 C C . ASP A 1 460 ? 0.988 12.634 16.573 1.00 97.75 460 ASP A C 1
ATOM 3561 O O . ASP A 1 460 ? 0.498 12.610 17.701 1.00 97.75 460 ASP A O 1
ATOM 3565 N N . SER A 1 461 ? 0.245 12.897 15.494 1.00 96.19 461 SER A N 1
ATOM 3566 C CA . SER A 1 461 ? -1.190 13.195 15.580 1.00 96.19 461 SER A CA 1
ATOM 3567 C C . SER A 1 461 ? -1.930 13.080 14.246 1.00 96.19 461 SER A C 1
ATOM 3569 O O . SER A 1 461 ? -1.364 13.311 13.173 1.00 96.19 461 SER A O 1
ATOM 3571 N N . LEU A 1 462 ? -3.230 12.801 14.345 1.00 98.12 462 LEU A N 1
ATOM 3572 C CA . LEU A 1 462 ? -4.236 13.003 13.304 1.00 98.12 462 LEU A CA 1
ATOM 3573 C C . LEU A 1 462 ? -5.082 14.228 13.699 1.00 98.12 462 LEU A C 1
ATOM 3575 O O . LEU A 1 462 ? -5.753 14.210 14.731 1.00 98.12 462 LEU A O 1
ATOM 3579 N N . LYS A 1 463 ? -5.013 15.339 12.949 1.00 97.62 463 LYS A N 1
ATOM 3580 C CA . LYS A 1 463 ? -5.669 16.594 13.375 1.00 97.62 463 LYS A CA 1
ATOM 3581 C C . LYS A 1 463 ? -6.111 17.536 12.260 1.00 97.62 463 LYS A C 1
ATOM 3583 O O . LYS A 1 463 ? -5.673 17.427 11.127 1.00 97.62 463 LYS A O 1
ATOM 3588 N N . GLY A 1 464 ? -6.917 18.535 12.609 1.00 95.88 464 GLY A N 1
ATOM 3589 C CA . GLY A 1 464 ? -7.234 19.670 11.739 1.00 95.88 464 GLY A CA 1
ATOM 3590 C C . GLY A 1 464 ? -8.064 19.253 10.534 1.00 95.88 464 GLY A C 1
ATOM 3591 O O . GLY A 1 464 ? -7.619 19.459 9.410 1.00 95.88 464 GLY A O 1
ATOM 3592 N N . TYR A 1 465 ? -9.223 18.642 10.790 1.00 97.38 465 TYR A N 1
ATOM 3593 C CA . TYR A 1 465 ? -10.175 18.114 9.803 1.00 97.38 465 TYR A CA 1
ATOM 3594 C C . TYR A 1 465 ? -9.628 17.014 8.880 1.00 97.38 465 TYR A C 1
ATOM 3596 O O . TYR A 1 465 ? -10.274 16.647 7.899 1.00 97.38 465 TYR A O 1
ATOM 3604 N N . SER A 1 466 ? -8.439 16.482 9.170 1.00 98.25 466 SER A N 1
ATOM 3605 C CA . SER A 1 466 ? -7.884 15.357 8.423 1.00 98.25 466 SER A CA 1
ATOM 3606 C C . SER A 1 466 ? -8.699 14.084 8.625 1.00 98.25 466 SER A C 1
ATOM 3608 O O . SER A 1 466 ? -9.242 13.844 9.709 1.00 98.25 466 SER A O 1
ATOM 3610 N N . LYS A 1 467 ? -8.737 13.249 7.587 1.00 98.56 467 LYS A N 1
ATOM 3611 C CA . LYS A 1 467 ? -9.500 12.002 7.559 1.00 98.56 467 LYS A CA 1
ATOM 3612 C C . LYS A 1 467 ? -8.598 10.821 7.239 1.00 98.56 467 LYS A C 1
ATOM 3614 O O . LYS A 1 467 ? -7.878 10.850 6.243 1.00 98.56 467 LYS A O 1
ATOM 3619 N N . LEU A 1 468 ? -8.689 9.786 8.062 1.00 98.56 468 LEU A N 1
ATOM 3620 C CA . LEU A 1 468 ? -8.163 8.455 7.790 1.00 98.56 468 LEU A CA 1
ATOM 3621 C C . LEU A 1 468 ? -9.351 7.523 7.562 1.00 98.56 468 LEU A C 1
ATOM 3623 O O . LEU A 1 468 ? -10.151 7.315 8.468 1.00 98.56 468 LEU A O 1
ATOM 3627 N N . ASN A 1 469 ? -9.476 6.993 6.352 1.00 98.62 469 ASN A N 1
ATOM 3628 C CA . ASN A 1 469 ? -10.555 6.106 5.945 1.00 98.62 469 ASN A CA 1
ATOM 3629 C C . ASN A 1 469 ? -9.977 4.725 5.618 1.00 98.62 469 ASN A C 1
ATOM 3631 O O . ASN A 1 469 ? -9.126 4.617 4.742 1.00 98.62 469 ASN A O 1
ATOM 3635 N N . ILE A 1 470 ? -10.466 3.684 6.288 1.00 98.56 470 ILE A N 1
ATOM 3636 C CA . ILE A 1 470 ? -10.078 2.281 6.092 1.00 98.56 470 ILE A CA 1
ATOM 3637 C C . ILE A 1 470 ? -11.328 1.493 5.698 1.00 98.56 470 ILE A C 1
ATOM 3639 O O . ILE A 1 470 ? -12.258 1.428 6.495 1.00 98.56 470 ILE A O 1
ATOM 3643 N N . TRP A 1 471 ? -11.398 0.988 4.465 1.00 97.62 471 TRP A N 1
ATOM 3644 C CA . TRP A 1 471 ? -12.640 0.477 3.863 1.00 97.62 471 TRP A CA 1
ATOM 3645 C C . TRP A 1 471 ? -12.452 -0.812 3.048 1.00 97.62 471 TRP A C 1
ATOM 3647 O O . TRP A 1 471 ? -11.341 -1.185 2.669 1.00 97.62 471 TRP A O 1
ATOM 3657 N N . ASP A 1 472 ? -13.576 -1.450 2.726 1.00 95.94 472 ASP A N 1
ATOM 3658 C CA . ASP A 1 472 ? -13.728 -2.490 1.701 1.00 95.94 472 ASP A CA 1
ATOM 3659 C C . ASP A 1 472 ? -12.813 -3.711 1.870 1.00 95.94 472 ASP A C 1
ATOM 3661 O O . ASP A 1 472 ? -12.050 -4.073 0.973 1.00 95.94 472 ASP A O 1
ATOM 3665 N N . GLY A 1 473 ? -12.901 -4.374 3.019 1.00 97.00 473 GLY A N 1
ATOM 3666 C CA . GLY A 1 473 ? -12.229 -5.645 3.281 1.00 97.00 473 GLY A CA 1
ATOM 3667 C C . GLY A 1 473 ? -10.763 -5.497 3.667 1.00 97.00 473 GLY A C 1
ATOM 3668 O O . GLY A 1 473 ? -9.965 -6.375 3.341 1.00 97.00 473 GLY A O 1
ATOM 3669 N N . CYS A 1 474 ? -10.379 -4.394 4.319 1.00 98.25 474 CYS A N 1
ATOM 3670 C CA . CYS A 1 474 ? -9.034 -4.293 4.880 1.00 98.25 474 CYS A CA 1
ATOM 3671 C C . CYS A 1 474 ? -8.840 -5.309 6.014 1.00 98.25 474 CYS A C 1
ATOM 3673 O O . CYS A 1 474 ? -9.770 -5.571 6.781 1.00 98.25 474 CYS A O 1
ATOM 3675 N N . LYS A 1 475 ? -7.614 -5.822 6.140 1.00 98.31 475 LYS A N 1
ATOM 3676 C CA . LYS A 1 475 ? -7.154 -6.623 7.281 1.00 98.31 475 LYS A CA 1
ATOM 3677 C C . LYS A 1 475 ? -5.974 -5.908 7.918 1.00 98.31 475 LYS A C 1
ATOM 3679 O O . LYS A 1 475 ? -4.973 -5.688 7.241 1.00 98.31 475 LYS A O 1
ATOM 3684 N N . ILE A 1 476 ? -6.114 -5.466 9.168 1.00 98.44 476 ILE A N 1
ATOM 3685 C CA . ILE A 1 476 ? -5.050 -4.719 9.852 1.00 98.44 476 ILE A CA 1
ATOM 3686 C C . ILE A 1 476 ? -4.851 -5.237 11.271 1.00 98.44 476 ILE A C 1
ATOM 3688 O O . ILE A 1 476 ? -5.783 -5.197 12.072 1.00 98.44 476 ILE A O 1
ATOM 3692 N N . SER A 1 477 ? -3.639 -5.683 11.607 1.00 98.50 477 SER A N 1
ATOM 3693 C CA . SER A 1 477 ? -3.359 -6.204 12.953 1.00 98.50 477 SER A CA 1
ATOM 3694 C C . SER A 1 477 ? -3.343 -5.072 13.987 1.00 98.50 477 SER A C 1
ATOM 3696 O O . SER A 1 477 ? -4.030 -5.119 15.003 1.00 98.50 477 SER A O 1
ATOM 3698 N N . GLU A 1 478 ? -2.609 -3.990 13.718 1.00 98.56 478 GLU A N 1
ATOM 3699 C CA . GLU A 1 478 ? -2.500 -2.869 14.655 1.00 98.56 478 GLU A CA 1
ATOM 3700 C C . GLU A 1 478 ? -2.658 -1.514 13.958 1.00 98.56 478 GLU A C 1
ATOM 3702 O O . GLU A 1 478 ? -1.911 -1.167 13.042 1.00 98.56 478 GLU A O 1
ATOM 3707 N N . ILE A 1 479 ? -3.596 -0.706 14.454 1.00 98.69 479 ILE A N 1
ATOM 3708 C CA . ILE A 1 479 ? -3.685 0.730 14.194 1.00 98.69 479 ILE A CA 1
ATOM 3709 C C . ILE A 1 479 ? -3.292 1.458 15.472 1.00 98.69 479 ILE A C 1
ATOM 3711 O O . ILE A 1 479 ? -4.010 1.413 16.466 1.00 98.69 479 ILE A O 1
ATOM 3715 N N . TYR A 1 480 ? -2.195 2.200 15.430 1.00 98.62 480 TYR A N 1
ATOM 3716 C CA . TYR A 1 480 ? -1.759 3.055 16.525 1.00 98.62 480 TYR A CA 1
ATOM 3717 C C . TYR A 1 480 ? -1.791 4.519 16.097 1.00 98.62 480 TYR A C 1
ATOM 3719 O O . TYR A 1 480 ? -1.162 4.908 15.114 1.00 98.62 480 TYR A O 1
ATOM 3727 N N . ILE A 1 481 ? -2.477 5.367 16.857 1.00 98.44 481 ILE A N 1
ATOM 3728 C CA . ILE A 1 481 ? -2.504 6.814 16.643 1.00 98.44 481 ILE A CA 1
ATOM 3729 C C . ILE A 1 481 ? -2.186 7.494 17.968 1.00 98.44 481 ILE A C 1
ATOM 3731 O O . ILE A 1 481 ? -2.931 7.385 18.938 1.00 98.44 481 ILE A O 1
ATOM 3735 N N . LYS A 1 482 ? -1.102 8.268 18.020 1.00 98.25 482 LYS A N 1
ATOM 3736 C CA . LYS A 1 482 ? -0.696 8.928 19.268 1.00 98.25 482 LYS A CA 1
ATOM 3737 C C . LYS A 1 482 ? -1.707 9.963 19.776 1.00 98.25 482 LYS A C 1
ATOM 3739 O O . LYS A 1 482 ? -1.751 10.225 20.970 1.00 98.25 482 LYS A O 1
ATOM 3744 N N . GLY A 1 483 ? -2.518 10.571 18.911 1.00 97.19 483 GLY A N 1
ATOM 3745 C CA . GLY A 1 483 ? -3.585 11.480 19.336 1.00 97.19 483 GLY A CA 1
ATOM 3746 C C . GLY A 1 483 ? -4.472 11.958 18.192 1.00 97.19 483 GLY A C 1
ATOM 3747 O O . GLY A 1 483 ? -4.022 12.064 17.048 1.00 97.19 483 GLY A O 1
ATOM 3748 N N . MET A 1 484 ? -5.727 12.282 18.514 1.00 98.12 484 MET A N 1
ATOM 3749 C CA . MET A 1 484 ? -6.743 12.732 17.556 1.00 98.12 484 MET A CA 1
ATOM 3750 C C . MET A 1 484 ? -7.367 14.058 18.003 1.00 98.12 484 MET A C 1
ATOM 3752 O O . MET A 1 484 ? -7.945 14.158 19.084 1.00 98.12 484 MET A O 1
ATOM 3756 N N . GLN A 1 485 ? -7.253 15.110 17.190 1.00 96.69 485 GLN A N 1
ATOM 3757 C CA . GLN A 1 485 ? -7.703 16.458 17.572 1.00 96.69 485 GLN A CA 1
ATOM 3758 C C . GLN A 1 485 ? -8.396 17.214 16.433 1.00 96.69 485 GLN A C 1
ATOM 3760 O O . GLN A 1 485 ? -8.269 16.860 15.266 1.00 96.69 485 GLN A O 1
ATOM 3765 N N . SER A 1 486 ? -9.077 18.307 16.773 1.00 95.00 486 SER A N 1
ATOM 3766 C CA . SER A 1 486 ? -9.574 19.348 15.856 1.00 95.00 486 SER A CA 1
ATOM 3767 C C . SER A 1 486 ? -10.371 18.790 14.679 1.00 95.00 486 SER A C 1
ATOM 3769 O O . SER A 1 486 ? -9.919 18.876 13.537 1.00 95.00 486 SER A O 1
ATOM 3771 N N . ASP A 1 487 ? -11.513 18.177 14.988 1.00 96.88 487 ASP A N 1
ATOM 3772 C CA . ASP A 1 487 ? -12.480 17.646 14.023 1.00 96.88 487 ASP A CA 1
ATOM 3773 C C . ASP A 1 487 ? -11.886 16.585 13.072 1.00 96.88 487 ASP A C 1
ATOM 3775 O O . ASP A 1 487 ? -12.396 16.354 11.976 1.00 96.88 487 ASP A O 1
ATOM 3779 N N . SER A 1 488 ? -10.785 15.937 13.467 1.00 97.94 488 SER A N 1
ATOM 3780 C CA . SER A 1 488 ? -10.243 14.791 12.732 1.00 97.94 488 SER A CA 1
ATOM 3781 C C . SER A 1 488 ? -11.187 13.595 12.777 1.00 97.94 488 SER A C 1
ATOM 3783 O O . SER A 1 488 ? -11.971 13.428 13.713 1.00 97.94 488 SER A O 1
ATOM 3785 N N . THR A 1 489 ? -11.110 12.747 11.755 1.00 98.50 489 THR A N 1
ATOM 3786 C CA . THR A 1 489 ? -11.955 11.555 11.642 1.00 98.50 489 THR A CA 1
ATOM 3787 C C . THR A 1 489 ? -11.117 10.321 11.331 1.00 98.50 489 THR A C 1
ATOM 3789 O O . THR A 1 489 ? -10.324 10.336 10.390 1.00 98.50 489 THR A O 1
ATOM 3792 N N . LEU A 1 490 ? -11.325 9.255 12.100 1.00 98.56 490 LEU A N 1
ATOM 3793 C CA . LEU A 1 490 ? -10.949 7.887 11.748 1.00 98.56 490 LEU A CA 1
ATOM 3794 C C . LEU A 1 490 ? -12.232 7.141 11.370 1.00 98.56 490 LEU A C 1
ATOM 3796 O O . LEU A 1 490 ? -13.097 6.965 12.223 1.00 98.56 490 LEU A O 1
ATOM 3800 N N . SER A 1 491 ? -12.360 6.724 10.113 1.00 98.69 491 SER A N 1
ATOM 3801 C CA . SER A 1 491 ? -13.499 5.939 9.628 1.00 98.69 491 SER A CA 1
ATOM 3802 C C . SER A 1 491 ? -13.039 4.527 9.285 1.00 98.69 491 SER A C 1
ATOM 3804 O O . SER A 1 491 ? -12.151 4.376 8.448 1.00 98.69 491 SER A O 1
ATOM 3806 N N . ILE A 1 492 ? -13.655 3.511 9.882 1.00 98.62 492 ILE A N 1
ATOM 3807 C CA . ILE A 1 492 ? -13.379 2.095 9.627 1.00 98.62 492 ILE A CA 1
ATOM 3808 C C . ILE A 1 492 ? -14.664 1.454 9.099 1.00 98.62 492 ILE A C 1
ATOM 3810 O O . ILE A 1 492 ? -15.679 1.434 9.790 1.00 98.62 492 ILE A O 1
ATOM 3814 N N . GLY A 1 493 ? -14.622 0.971 7.862 1.00 98.25 493 GLY A N 1
ATOM 3815 C CA . GLY A 1 493 ? -15.747 0.412 7.126 1.00 98.25 493 GLY A CA 1
ATOM 3816 C C . GLY A 1 493 ? -15.461 -1.008 6.643 1.00 98.25 493 GLY A C 1
ATOM 3817 O O . GLY A 1 493 ? -14.393 -1.232 6.078 1.00 98.25 493 GLY A O 1
ATOM 3818 N N . ALA A 1 494 ? -16.391 -1.956 6.793 1.00 98.00 494 ALA A N 1
ATOM 3819 C CA . ALA A 1 494 ? -16.325 -3.262 6.110 1.00 98.00 494 ALA A CA 1
ATOM 3820 C C . ALA A 1 494 ? -14.967 -3.991 6.248 1.00 98.00 494 ALA A C 1
ATOM 3822 O O . ALA A 1 494 ? -14.466 -4.521 5.263 1.00 98.00 494 ALA A O 1
ATOM 3823 N N . SER A 1 495 ? -14.320 -3.946 7.417 1.00 98.31 495 SER A N 1
ATOM 3824 C CA . SER A 1 495 ? -12.921 -4.379 7.601 1.00 98.31 495 SER A CA 1
ATOM 3825 C C . SER A 1 495 ? -12.733 -5.215 8.870 1.00 98.31 495 SER A C 1
ATOM 3827 O O . SER A 1 495 ? -13.538 -5.124 9.798 1.00 98.31 495 SER A O 1
ATOM 3829 N N . GLU A 1 496 ? -11.657 -6.002 8.913 1.00 98.31 496 GLU A N 1
ATOM 3830 C CA . GLU A 1 496 ? -11.218 -6.800 10.064 1.00 98.31 496 GLU A CA 1
ATOM 3831 C C . GLU A 1 496 ? -9.979 -6.146 10.688 1.00 98.31 496 GLU A C 1
ATOM 3833 O O . GLU A 1 496 ? -8.929 -6.060 10.047 1.00 98.31 496 GLU A O 1
ATOM 3838 N N . ILE A 1 497 ? -10.095 -5.665 11.926 1.00 98.38 497 ILE A N 1
ATOM 3839 C CA . ILE A 1 497 ? -9.006 -4.998 12.645 1.00 98.38 497 ILE A CA 1
ATOM 3840 C C . ILE A 1 497 ? -8.795 -5.688 13.991 1.00 98.38 497 ILE A C 1
ATOM 3842 O O . ILE A 1 497 ? -9.736 -5.824 14.764 1.00 98.38 497 ILE A O 1
ATOM 3846 N N . GLU A 1 498 ? -7.575 -6.098 14.322 1.00 98.38 498 GLU A N 1
ATOM 3847 C CA . GLU A 1 498 ? -7.329 -6.702 15.637 1.00 98.38 498 GLU A CA 1
ATOM 3848 C C . GLU A 1 498 ? -7.289 -5.609 16.719 1.00 98.38 498 GLU A C 1
ATOM 3850 O O . GLU A 1 498 ? -8.144 -5.577 17.603 1.00 98.38 498 GLU A O 1
ATOM 3855 N N . THR A 1 499 ? -6.374 -4.641 16.633 1.00 98.56 499 THR A N 1
ATOM 3856 C CA . THR A 1 499 ? -6.258 -3.585 17.654 1.00 98.56 499 THR A CA 1
ATOM 3857 C C . THR A 1 499 ? -6.272 -2.181 17.060 1.00 98.56 499 THR A C 1
ATOM 3859 O O . THR A 1 499 ? -5.521 -1.867 16.139 1.00 98.56 499 THR A O 1
ATOM 3862 N N . VAL A 1 500 ? -7.083 -1.297 17.645 1.00 98.62 500 VAL A N 1
ATOM 3863 C CA . VAL A 1 500 ? -7.063 0.153 17.420 1.00 98.62 500 VAL A CA 1
ATOM 3864 C C . VAL A 1 500 ? -6.710 0.852 18.726 1.00 98.62 500 VAL A C 1
ATOM 3866 O O . VAL A 1 500 ? -7.481 0.800 19.679 1.00 98.62 500 VAL A O 1
ATOM 3869 N N . THR A 1 501 ? -5.585 1.560 18.750 1.00 98.56 501 THR A N 1
ATOM 3870 C CA . THR A 1 501 ? -5.078 2.268 19.929 1.00 98.56 501 THR A CA 1
ATOM 3871 C C . THR A 1 501 ? -4.950 3.761 19.663 1.00 98.56 501 THR A C 1
ATOM 3873 O O . THR A 1 501 ? -4.221 4.189 18.766 1.00 98.56 501 THR A O 1
ATOM 3876 N N . ILE A 1 502 ? -5.599 4.567 20.503 1.00 98.06 502 ILE A N 1
ATOM 3877 C CA . ILE A 1 502 ? -5.411 6.016 20.586 1.00 98.06 502 ILE A CA 1
ATOM 3878 C C . ILE A 1 502 ? -4.696 6.349 21.906 1.00 98.06 502 ILE A C 1
ATOM 3880 O O . ILE A 1 502 ? -5.348 6.534 22.933 1.00 98.06 502 ILE A O 1
ATOM 3884 N N . ASP A 1 503 ? -3.359 6.442 21.904 1.00 97.44 503 ASP A N 1
ATOM 3885 C CA . ASP A 1 503 ? -2.531 6.619 23.128 1.00 97.44 503 ASP A CA 1
ATOM 3886 C C . ASP A 1 503 ? -2.462 8.078 23.644 1.00 97.44 503 ASP A C 1
ATOM 3888 O O . ASP A 1 503 ? -1.661 8.453 24.507 1.00 97.44 503 ASP A O 1
ATOM 3892 N N . GLY A 1 504 ? -3.324 8.956 23.153 1.00 94.75 504 GLY A N 1
ATOM 3893 C CA . GLY A 1 504 ? -3.369 10.342 23.601 1.00 94.75 504 GLY A CA 1
ATOM 3894 C C . GLY A 1 504 ? -4.776 10.877 23.695 1.00 94.75 504 GLY A C 1
ATOM 3895 O O . GLY A 1 504 ? -5.760 10.141 23.721 1.00 94.75 504 GLY A O 1
ATOM 3896 N N . ASP A 1 505 ? -4.859 12.199 23.763 1.00 94.94 505 ASP A N 1
ATOM 3897 C CA . ASP A 1 505 ? -6.134 12.888 23.844 1.00 94.94 505 ASP A CA 1
ATOM 3898 C C . ASP A 1 505 ? -6.892 12.761 22.515 1.00 94.94 505 ASP A C 1
ATOM 3900 O O . ASP A 1 505 ? -6.415 13.222 21.474 1.00 94.94 505 ASP A O 1
ATOM 3904 N N . MET A 1 506 ? -8.105 12.211 22.578 1.00 96.81 506 MET A N 1
ATOM 3905 C CA . MET A 1 506 ? -9.123 12.342 21.540 1.00 96.81 506 MET A CA 1
ATOM 3906 C C . MET A 1 506 ? -10.038 13.519 21.897 1.00 96.81 506 MET A C 1
ATOM 3908 O O . MET A 1 506 ? -10.842 13.426 22.821 1.00 96.81 506 MET A O 1
ATOM 3912 N N . GLY A 1 507 ? -9.910 14.665 21.225 1.00 95.12 507 GLY A N 1
ATOM 3913 C CA . GLY A 1 507 ? -10.595 15.900 21.636 1.00 95.12 507 GLY A CA 1
ATOM 3914 C C . GLY A 1 507 ? -10.966 16.844 20.500 1.00 95.12 507 GLY A C 1
ATOM 3915 O O . GLY A 1 507 ? -10.652 16.594 19.341 1.00 95.12 507 GLY A O 1
ATOM 3916 N N . ASN A 1 508 ? -11.624 17.957 20.845 1.00 94.50 508 ASN A N 1
ATOM 3917 C CA . ASN A 1 508 ? -12.069 18.993 19.905 1.00 94.50 508 ASN A CA 1
ATOM 3918 C C . ASN A 1 508 ? -12.884 18.392 18.750 1.00 94.50 508 ASN A C 1
ATOM 3920 O O . ASN A 1 508 ? -12.498 18.520 17.593 1.00 94.50 508 ASN A O 1
ATOM 3924 N N . ASN A 1 509 ? -13.964 17.682 19.086 1.00 96.50 509 ASN A N 1
ATOM 3925 C CA . ASN A 1 509 ? -14.850 17.007 18.130 1.00 96.50 509 ASN A CA 1
ATOM 3926 C C . ASN A 1 509 ? -14.203 15.919 17.255 1.00 96.50 509 ASN A C 1
ATOM 3928 O O . ASN A 1 509 ? -14.776 15.571 16.225 1.00 96.50 509 ASN A O 1
ATOM 3932 N N . ALA A 1 510 ? -13.044 15.371 17.633 1.00 97.50 510 ALA A N 1
ATOM 3933 C CA . ALA A 1 510 ? -12.495 14.198 16.955 1.00 97.50 510 ALA A CA 1
ATOM 3934 C C . ALA A 1 510 ? -13.491 13.022 16.977 1.00 97.50 510 ALA A C 1
ATOM 3936 O O . ALA A 1 510 ? -14.169 12.791 17.985 1.00 97.50 510 ALA A O 1
ATOM 3937 N N . VAL A 1 511 ? -13.577 12.296 15.863 1.00 98.50 511 VAL A N 1
ATOM 3938 C CA . VAL A 1 511 ? -14.563 11.231 15.648 1.00 98.50 511 VAL A CA 1
ATOM 3939 C C . VAL A 1 511 ? -13.867 9.935 15.265 1.00 98.50 511 VAL A C 1
ATOM 3941 O O . VAL A 1 511 ? -13.046 9.923 14.347 1.00 98.50 511 VAL A O 1
ATOM 3944 N N . ILE A 1 512 ? -14.246 8.846 15.923 1.00 98.56 512 ILE A N 1
ATOM 3945 C CA . ILE A 1 512 ? -14.027 7.488 15.424 1.00 98.56 512 ILE A CA 1
ATOM 3946 C C . ILE A 1 512 ? -15.383 6.969 14.954 1.00 98.56 512 ILE A C 1
ATOM 3948 O O . ILE A 1 512 ? -16.329 6.942 15.738 1.00 98.56 512 ILE A O 1
ATOM 3952 N N . TYR A 1 513 ? -15.484 6.602 13.682 1.00 98.69 513 TYR A N 1
ATOM 3953 C CA . TYR A 1 513 ? -16.690 6.059 13.068 1.00 98.69 513 TYR A CA 1
ATOM 3954 C C . TYR A 1 513 ? -16.411 4.639 12.577 1.00 98.69 513 TYR A C 1
ATOM 3956 O O . TYR A 1 513 ? -15.525 4.437 11.751 1.00 98.69 513 TYR A O 1
ATOM 3964 N N . ILE A 1 514 ? -17.146 3.662 13.094 1.00 98.62 514 ILE A N 1
ATOM 3965 C CA . ILE A 1 514 ? -16.972 2.236 12.811 1.00 98.62 514 ILE A CA 1
ATOM 3966 C C . ILE A 1 514 ? -18.282 1.728 12.207 1.00 98.62 514 ILE A C 1
ATOM 3968 O O . ILE A 1 514 ? -19.334 1.862 12.831 1.00 98.62 514 ILE A O 1
ATOM 3972 N N . ASN A 1 515 ? -18.235 1.189 10.989 1.00 98.56 515 ASN A N 1
ATOM 3973 C CA . ASN A 1 515 ? -19.417 0.741 10.256 1.00 98.56 515 ASN A CA 1
ATOM 3974 C C . ASN A 1 515 ? -19.183 -0.588 9.527 1.00 98.56 515 ASN A C 1
ATOM 3976 O O . ASN A 1 515 ? -18.269 -0.686 8.713 1.00 98.56 515 ASN A O 1
ATOM 3980 N N . ASN A 1 516 ? -20.028 -1.597 9.741 1.00 98.31 516 ASN A N 1
ATOM 3981 C CA . ASN A 1 516 ? -19.855 -2.932 9.152 1.00 98.31 516 ASN A CA 1
ATOM 3982 C C . ASN A 1 516 ? -18.469 -3.556 9.411 1.00 98.31 516 ASN A C 1
ATOM 3984 O O . ASN A 1 516 ? -17.953 -4.265 8.554 1.00 98.31 516 ASN A O 1
ATOM 3988 N N . ALA A 1 517 ? -17.815 -3.261 10.535 1.00 98.25 517 ALA A N 1
ATOM 3989 C CA . ALA A 1 517 ? -16.451 -3.716 10.807 1.00 98.25 517 ALA A CA 1
ATOM 3990 C C . ALA A 1 517 ? -16.383 -4.669 12.007 1.00 98.25 517 ALA A C 1
ATOM 3992 O O . ALA A 1 517 ? -17.226 -4.622 12.902 1.00 98.25 517 ALA A O 1
ATOM 3993 N N . ASN A 1 518 ? -15.342 -5.500 12.026 1.00 98.44 518 ASN A N 1
ATOM 3994 C CA . ASN A 1 518 ? -14.997 -6.365 13.148 1.00 98.44 518 ASN A CA 1
ATOM 3995 C C . ASN A 1 518 ? -13.719 -5.833 13.798 1.00 98.44 518 ASN A C 1
ATOM 3997 O O . ASN A 1 518 ? -12.693 -5.737 13.125 1.00 98.44 518 ASN A O 1
ATOM 4001 N N . ILE A 1 519 ? -13.790 -5.472 15.081 1.00 98.56 519 ILE A N 1
ATOM 4002 C CA . ILE A 1 519 ? -12.650 -4.974 15.856 1.00 98.56 519 ILE A CA 1
ATOM 4003 C C . ILE A 1 519 ? -12.491 -5.792 17.140 1.00 98.56 519 ILE A C 1
ATOM 4005 O O . ILE A 1 519 ? -13.408 -5.824 17.958 1.00 98.56 519 ILE A O 1
ATOM 4009 N N . THR A 1 520 ? -11.328 -6.405 17.372 1.00 98.50 520 THR A N 1
ATOM 4010 C CA . THR A 1 520 ? -11.083 -7.147 18.626 1.00 98.50 520 THR A CA 1
ATOM 4011 C C . THR A 1 520 ? -10.910 -6.183 19.806 1.00 98.50 520 THR A C 1
ATOM 4013 O O . THR A 1 520 ? -11.589 -6.303 20.824 1.00 98.50 520 THR A O 1
ATOM 4016 N N . THR A 1 521 ? -10.045 -5.172 19.693 1.00 98.50 521 THR A N 1
ATOM 4017 C CA . THR A 1 521 ? -9.845 -4.179 20.763 1.00 98.50 521 THR A CA 1
ATOM 4018 C C . THR A 1 521 ? -9.811 -2.754 20.227 1.00 98.50 521 THR A C 1
ATOM 4020 O O . THR A 1 521 ? -8.980 -2.408 19.394 1.00 98.50 521 THR A O 1
ATOM 4023 N N . LEU A 1 522 ? -10.675 -1.896 20.769 1.00 98.44 522 LEU A N 1
ATOM 4024 C CA . LEU A 1 522 ? -10.612 -0.445 20.641 1.00 98.44 522 LEU A CA 1
ATOM 4025 C C . LEU A 1 522 ? -10.174 0.160 21.978 1.00 98.44 522 LEU A C 1
ATOM 4027 O O . LEU A 1 522 ? -10.951 0.258 22.927 1.00 98.44 522 LEU A O 1
ATOM 4031 N N . HIS A 1 523 ? -8.927 0.608 22.042 1.00 98.38 523 HIS A N 1
ATOM 4032 C CA . HIS A 1 523 ? -8.338 1.242 23.211 1.00 98.38 523 HIS A CA 1
ATOM 4033 C C . HIS A 1 523 ? -8.167 2.743 22.977 1.00 98.38 523 HIS A C 1
ATOM 4035 O O . HIS A 1 523 ? -7.468 3.178 22.066 1.00 98.38 523 HIS A O 1
ATOM 4041 N N . VAL A 1 524 ? -8.799 3.563 23.812 1.00 97.44 524 VAL A N 1
ATOM 4042 C CA . VAL A 1 524 ? -8.686 5.023 23.759 1.00 97.44 524 VAL A CA 1
ATOM 4043 C C . VAL A 1 524 ? -8.237 5.533 25.114 1.00 97.44 524 VAL A C 1
ATOM 4045 O O . VAL A 1 524 ? -8.968 5.450 26.093 1.00 97.44 524 VAL A O 1
ATOM 4048 N N . LYS A 1 525 ? -7.047 6.124 25.189 1.00 96.50 525 LYS A N 1
ATOM 4049 C CA . LYS A 1 525 ? -6.494 6.578 26.466 1.00 96.50 525 LYS A CA 1
ATOM 4050 C C . LYS A 1 525 ? -7.369 7.620 27.150 1.00 96.50 525 LYS A C 1
ATOM 4052 O O . LYS A 1 525 ? -7.706 7.465 28.318 1.00 96.50 525 LYS A O 1
ATOM 4057 N N . ARG A 1 526 ? -7.749 8.682 26.432 1.00 95.62 526 ARG A N 1
ATOM 4058 C CA . ARG A 1 526 ? -8.583 9.762 26.978 1.00 95.62 526 ARG A CA 1
ATOM 4059 C C . ARG A 1 526 ? -9.518 10.347 25.927 1.00 95.62 526 ARG A C 1
ATOM 4061 O O . ARG A 1 526 ? -9.066 10.809 24.882 1.00 95.62 526 ARG A O 1
ATOM 4068 N N . MET A 1 527 ? -10.808 10.449 26.256 1.00 96.25 527 MET A N 1
ATOM 4069 C CA . MET A 1 527 ? -11.783 11.215 25.470 1.00 96.25 527 MET A CA 1
ATOM 4070 C C . MET A 1 527 ? -12.095 12.573 26.124 1.00 96.25 527 MET A C 1
ATOM 4072 O O . MET A 1 527 ? -12.419 12.667 27.311 1.00 96.25 527 MET A O 1
ATOM 4076 N N . ASN A 1 528 ? -12.021 13.645 25.335 1.00 94.31 528 ASN A N 1
ATOM 4077 C CA . ASN A 1 528 ? -12.198 15.041 25.747 1.00 94.31 528 ASN A CA 1
ATOM 4078 C C . ASN A 1 528 ? -13.422 15.698 25.073 1.00 94.31 528 ASN A C 1
ATOM 4080 O O . ASN A 1 528 ? -14.179 15.055 24.343 1.00 94.31 528 ASN A O 1
ATOM 4084 N N . TRP A 1 529 ? -13.621 17.002 25.317 1.00 92.06 529 TRP A N 1
ATOM 4085 C CA . TRP A 1 529 ? -14.806 17.756 24.888 1.00 92.06 529 TRP A CA 1
ATOM 4086 C C . TRP A 1 529 ? -15.141 17.583 23.401 1.00 92.06 529 TRP A C 1
ATOM 4088 O O . TRP A 1 529 ? -14.300 17.789 22.520 1.00 92.06 529 TRP A O 1
ATOM 4098 N N . GLY A 1 530 ? -16.391 17.184 23.151 1.00 93.88 530 GLY A N 1
ATOM 4099 C CA . GLY A 1 530 ? -16.977 17.006 21.822 1.00 93.88 530 GLY A CA 1
ATOM 4100 C C . GLY A 1 530 ? -16.559 15.731 21.086 1.00 93.88 530 GLY A C 1
ATOM 4101 O O . GLY A 1 530 ? -17.164 15.414 20.064 1.00 93.88 530 GLY A O 1
ATOM 4102 N N . SER A 1 531 ? -15.555 14.998 21.581 1.00 97.00 531 SER A N 1
ATOM 4103 C CA . SER A 1 531 ? -15.107 13.762 20.934 1.00 97.00 531 SER A CA 1
ATOM 4104 C C . SER A 1 531 ? -16.172 12.670 20.986 1.00 97.00 531 SER A C 1
ATOM 4106 O O . SER A 1 531 ? -16.971 12.606 21.928 1.00 97.00 531 SER A O 1
ATOM 4108 N N . ARG A 1 532 ? -16.202 11.805 19.973 1.00 97.75 532 ARG A N 1
ATOM 4109 C CA . ARG A 1 532 ? -17.166 10.705 19.944 1.00 97.75 532 ARG A CA 1
ATOM 4110 C C . ARG A 1 532 ? -16.662 9.462 19.232 1.00 97.75 532 ARG A C 1
ATOM 4112 O O . ARG A 1 532 ? -15.895 9.557 18.279 1.00 97.75 532 ARG A O 1
ATOM 4119 N N . ILE A 1 533 ? -17.140 8.323 19.711 1.00 98.25 533 ILE A N 1
ATOM 4120 C CA . ILE A 1 533 ? -17.028 7.020 19.061 1.00 98.25 533 ILE A CA 1
ATOM 4121 C C . ILE A 1 533 ? -18.438 6.642 18.609 1.00 98.25 533 ILE A C 1
ATOM 4123 O O . ILE A 1 533 ? -19.365 6.670 19.419 1.00 98.25 533 ILE A O 1
ATOM 4127 N N . GLU A 1 534 ? -18.601 6.335 17.331 1.00 98.56 534 GLU A N 1
ATOM 4128 C CA . GLU A 1 534 ? -19.859 5.915 16.713 1.00 98.56 534 GLU A CA 1
ATOM 4129 C C . GLU A 1 534 ? -19.666 4.526 16.099 1.00 98.56 534 GLU A C 1
ATOM 4131 O O . GLU A 1 534 ? -18.759 4.338 15.290 1.00 98.56 534 GLU A O 1
ATOM 4136 N N . ILE A 1 535 ? -20.493 3.560 16.500 1.00 98.56 535 ILE A N 1
ATOM 4137 C CA . ILE A 1 535 ? -20.394 2.153 16.092 1.00 98.56 535 ILE A CA 1
ATOM 4138 C C . ILE A 1 535 ? -21.736 1.717 15.504 1.00 98.56 535 ILE A C 1
ATOM 4140 O O . ILE A 1 535 ? -22.725 1.638 16.232 1.00 98.56 535 ILE A O 1
ATOM 4144 N N . ALA A 1 536 ? -21.771 1.408 14.209 1.00 98.44 536 ALA A N 1
ATOM 4145 C CA . ALA A 1 536 ? -22.968 0.988 13.478 1.00 98.44 536 ALA A CA 1
ATOM 4146 C C . ALA A 1 536 ? -22.754 -0.356 12.767 1.00 98.44 536 ALA A C 1
ATOM 4148 O O . ALA A 1 536 ? -21.710 -0.561 12.151 1.00 98.44 536 ALA A O 1
ATOM 4149 N N . ASN A 1 537 ? -23.726 -1.272 12.833 1.00 98.12 537 ASN A N 1
ATOM 4150 C CA . ASN A 1 537 ? -23.680 -2.588 12.174 1.00 98.12 537 ASN A CA 1
ATOM 4151 C C . ASN A 1 537 ? -22.351 -3.349 12.368 1.00 98.12 537 ASN A C 1
ATOM 4153 O O . ASN A 1 537 ? -21.855 -3.986 11.445 1.00 98.12 537 ASN A O 1
ATOM 4157 N N . SER A 1 538 ? -21.696 -3.198 13.519 1.00 98.25 538 SER A N 1
ATOM 4158 C CA . SER A 1 538 ? -20.312 -3.653 13.720 1.00 98.25 538 SER A CA 1
ATOM 4159 C C . SER A 1 538 ? -20.191 -4.553 14.939 1.00 98.25 538 SER A C 1
ATOM 4161 O O . SER A 1 538 ? -20.996 -4.456 15.865 1.00 98.25 538 SER A O 1
ATOM 4163 N N . ASN A 1 539 ? -19.156 -5.391 14.962 1.00 98.38 539 ASN A N 1
ATOM 4164 C CA . ASN A 1 539 ? -18.773 -6.163 16.138 1.00 98.38 539 ASN A CA 1
ATOM 4165 C C . ASN A 1 539 ? -17.483 -5.586 16.730 1.00 98.38 539 ASN A C 1
ATOM 4167 O O . ASN A 1 539 ? -16.449 -5.583 16.065 1.00 98.38 539 ASN A O 1
ATOM 4171 N N . VAL A 1 540 ? -17.534 -5.101 17.970 1.00 98.38 540 VAL A N 1
ATOM 4172 C CA . VAL A 1 540 ? -16.349 -4.646 18.711 1.00 98.38 540 VAL A CA 1
ATOM 4173 C C . VAL A 1 540 ? -16.252 -5.432 20.012 1.00 98.38 540 VAL A C 1
ATOM 4175 O O . VAL A 1 540 ? -17.077 -5.241 20.899 1.00 98.38 540 VAL A O 1
ATOM 4178 N N . GLU A 1 541 ? -15.265 -6.314 20.158 1.00 98.44 541 GLU A N 1
ATOM 4179 C CA . GLU A 1 541 ? -15.216 -7.183 21.343 1.00 98.44 541 GLU A CA 1
ATOM 4180 C C . GLU A 1 541 ? -14.914 -6.368 22.606 1.00 98.44 541 GLU A C 1
ATOM 4182 O O . GLU A 1 541 ? -15.667 -6.426 23.576 1.00 98.44 541 GLU A O 1
ATOM 4187 N N . ASN A 1 542 ? -13.864 -5.543 22.589 1.00 98.38 542 ASN A N 1
ATOM 4188 C CA . ASN A 1 542 ? -13.447 -4.779 23.763 1.00 98.38 542 ASN A CA 1
ATOM 4189 C C . ASN A 1 542 ? -13.317 -3.289 23.453 1.00 98.38 542 ASN A C 1
ATOM 4191 O O . ASN A 1 542 ? -12.562 -2.893 22.567 1.00 98.38 542 ASN A O 1
ATOM 4195 N N . ILE A 1 543 ? -13.991 -2.451 24.238 1.00 98.06 543 ILE A N 1
ATOM 4196 C CA . ILE A 1 543 ? -13.752 -1.007 24.288 1.00 98.06 543 ILE A CA 1
ATOM 4197 C C . ILE A 1 543 ? -13.119 -0.676 25.634 1.00 98.06 543 ILE A C 1
ATOM 4199 O O . ILE A 1 543 ? -13.734 -0.884 26.678 1.00 98.06 543 ILE A O 1
ATOM 4203 N N . ILE A 1 544 ? -11.909 -0.123 25.613 1.00 97.44 544 ILE A N 1
ATOM 4204 C CA . ILE A 1 544 ? -11.155 0.244 26.814 1.00 97.44 544 ILE A CA 1
ATOM 4205 C C . ILE A 1 544 ? -10.897 1.746 26.795 1.00 97.44 544 ILE A C 1
ATOM 4207 O O . ILE A 1 544 ? -10.337 2.275 25.835 1.00 97.44 544 ILE A O 1
ATOM 4211 N N . ILE A 1 545 ? -11.270 2.430 27.876 1.00 96.56 545 ILE A N 1
ATOM 4212 C CA . ILE A 1 545 ? -10.978 3.845 28.094 1.00 96.56 545 ILE A CA 1
ATOM 4213 C C . ILE A 1 545 ? -10.205 4.009 29.400 1.00 96.56 545 ILE A C 1
ATOM 4215 O O . ILE A 1 545 ? -10.753 3.760 30.473 1.00 96.56 545 ILE A O 1
ATOM 4219 N N . ASP A 1 546 ? -8.936 4.421 29.321 1.00 93.12 546 ASP A N 1
ATOM 4220 C CA . ASP A 1 546 ? -8.047 4.450 30.497 1.00 93.12 546 ASP A CA 1
ATOM 4221 C C . ASP A 1 546 ? -8.323 5.611 31.453 1.00 93.12 546 ASP A C 1
ATOM 4223 O O . ASP A 1 546 ? -8.173 5.480 32.668 1.00 93.12 546 ASP A O 1
ATOM 4227 N N . GLU A 1 547 ? -8.683 6.770 30.917 1.00 90.19 547 GLU A N 1
ATOM 4228 C CA . GLU A 1 547 ? -8.877 7.976 31.703 1.00 90.19 547 GLU A CA 1
ATOM 4229 C C . GLU A 1 547 ? -10.313 8.478 31.622 1.00 90.19 547 GLU A C 1
ATOM 4231 O O . GLU A 1 547 ? -10.983 8.388 30.591 1.00 90.19 547 GLU A O 1
ATOM 4236 N N . LYS A 1 548 ? -10.793 9.075 32.718 1.00 79.19 548 LYS A N 1
ATOM 4237 C CA . LYS A 1 548 ? -12.176 9.537 32.806 1.00 79.19 548 LYS A CA 1
ATOM 4238 C C . LYS A 1 548 ? -12.491 10.551 31.701 1.00 79.19 548 LYS A C 1
ATOM 4240 O O . LYS A 1 548 ? -11.883 11.620 31.616 1.00 79.19 548 LYS A O 1
ATOM 4245 N N . ASN A 1 549 ? -13.536 10.245 30.936 1.00 78.94 549 ASN A N 1
ATOM 4246 C CA . ASN A 1 549 ? -14.104 11.126 29.922 1.00 78.94 549 ASN A CA 1
ATOM 4247 C C . ASN A 1 549 ? -14.392 12.526 30.483 1.00 78.94 549 ASN A C 1
ATOM 4249 O O . ASN A 1 549 ? -15.097 12.680 31.488 1.00 78.94 549 ASN A O 1
ATOM 4253 N N . LYS A 1 550 ? -13.880 13.561 29.810 1.00 82.75 550 LYS A N 1
ATOM 4254 C CA . LYS A 1 550 ? -14.160 14.962 30.156 1.00 82.75 550 LYS A CA 1
ATOM 4255 C C . LYS A 1 550 ? -15.376 15.478 29.389 1.00 82.75 550 LYS A C 1
ATOM 4257 O O . LYS A 1 550 ? -15.650 15.043 28.274 1.00 82.75 550 LYS A O 1
ATOM 4262 N N . ASN A 1 551 ? -16.101 16.395 30.041 1.00 77.56 551 ASN A N 1
ATOM 4263 C CA . ASN A 1 551 ? -17.354 17.044 29.630 1.00 77.56 551 ASN A CA 1
ATOM 4264 C C . ASN A 1 551 ? -17.714 16.846 28.151 1.00 77.56 551 ASN A C 1
ATOM 4266 O O . ASN A 1 551 ? -17.091 17.458 27.297 1.00 77.56 551 ASN A O 1
ATOM 4270 N N . GLY A 1 552 ? -18.742 16.048 27.852 1.00 87.25 552 GLY A N 1
ATOM 4271 C CA . GLY A 1 552 ? -19.360 15.978 26.522 1.00 87.25 552 GLY A CA 1
ATOM 4272 C C . GLY A 1 552 ? -18.812 14.932 25.545 1.00 87.25 552 GLY A C 1
ATOM 4273 O O . GLY A 1 552 ? -19.325 14.880 24.430 1.00 87.25 552 GLY A O 1
ATOM 4274 N N . ALA A 1 553 ? -17.829 14.112 25.932 1.00 94.94 553 ALA A N 1
ATOM 4275 C CA . ALA A 1 553 ? -17.442 12.938 25.147 1.00 94.94 553 ALA A CA 1
ATOM 4276 C C . ALA A 1 553 ? -18.586 11.905 25.077 1.00 94.94 553 ALA A C 1
ATOM 4278 O O . ALA A 1 553 ? -19.323 11.737 26.054 1.00 94.94 553 ALA A O 1
ATOM 4279 N N . LYS A 1 554 ? -18.749 11.223 23.936 1.00 96.69 554 LYS A N 1
ATOM 4280 C CA . LYS A 1 554 ? -19.849 10.267 23.709 1.00 96.69 554 LYS A CA 1
ATOM 4281 C C . LYS A 1 554 ? -19.366 8.951 23.109 1.00 96.69 554 LYS A C 1
ATOM 4283 O O . LYS A 1 554 ? -18.481 8.943 22.263 1.00 96.69 554 LYS A O 1
ATOM 4288 N N . ILE A 1 555 ? -20.016 7.864 23.501 1.00 97.00 555 ILE A N 1
ATOM 4289 C CA . ILE A 1 555 ? -19.960 6.581 22.802 1.00 97.00 555 ILE A CA 1
ATOM 4290 C C . ILE A 1 555 ? -21.389 6.303 22.350 1.00 97.00 555 ILE A C 1
ATOM 4292 O O . ILE A 1 555 ? -22.309 6.367 23.166 1.00 97.00 555 ILE A O 1
ATOM 4296 N N . ILE A 1 556 ? -21.577 6.092 21.055 1.00 97.88 556 ILE A N 1
ATOM 4297 C CA . ILE A 1 556 ? -22.873 5.855 20.426 1.00 97.88 556 ILE A CA 1
ATOM 4298 C C . ILE A 1 556 ? -22.779 4.502 19.736 1.00 97.88 556 ILE A C 1
ATOM 4300 O O . ILE A 1 556 ? -21.932 4.310 18.867 1.00 97.88 556 ILE A O 1
ATOM 4304 N N . ILE A 1 557 ? -23.629 3.574 20.157 1.00 98.06 557 ILE A N 1
ATOM 4305 C CA . ILE A 1 557 ? -23.686 2.209 19.641 1.00 98.06 557 ILE A CA 1
ATOM 4306 C C . ILE A 1 557 ? -25.078 2.040 19.045 1.00 98.06 557 ILE A C 1
ATOM 4308 O O . ILE A 1 557 ? -26.069 2.253 19.745 1.00 98.06 557 ILE A O 1
ATOM 4312 N N . ASP A 1 558 ? -25.127 1.752 17.750 1.00 97.81 558 ASP A N 1
ATOM 4313 C CA . ASP A 1 558 ? -26.361 1.484 17.015 1.00 97.81 558 ASP A CA 1
ATOM 4314 C C . ASP A 1 558 ? -26.997 0.155 17.450 1.00 97.81 558 ASP A C 1
ATOM 4316 O O . ASP A 1 558 ? -26.305 -0.721 17.971 1.00 97.81 558 ASP A O 1
ATOM 4320 N N . GLU A 1 559 ? -28.303 -0.006 17.231 1.00 96.31 559 GLU A N 1
ATOM 4321 C CA . GLU A 1 559 ? -29.061 -1.188 17.675 1.00 96.31 559 GLU A CA 1
ATOM 4322 C C . GLU A 1 559 ? -28.605 -2.491 17.003 1.00 96.31 559 GLU A C 1
ATOM 4324 O O . GLU A 1 559 ? -28.675 -3.557 17.613 1.00 96.31 559 GLU A O 1
ATOM 4329 N N . ASP A 1 560 ? -28.056 -2.378 15.794 1.00 97.44 560 ASP A N 1
ATOM 4330 C CA . ASP A 1 560 ? -27.516 -3.487 15.006 1.00 97.44 560 ASP A CA 1
ATOM 4331 C C . ASP A 1 560 ? -26.026 -3.776 15.293 1.00 97.44 560 ASP A C 1
ATOM 4333 O O . ASP A 1 560 ? -25.410 -4.625 14.647 1.00 97.44 560 ASP A O 1
ATOM 4337 N N . SER A 1 561 ? -25.413 -3.072 16.251 1.00 97.88 561 SER A N 1
ATOM 4338 C CA . SER A 1 561 ? -24.019 -3.289 16.652 1.00 97.88 561 SER A CA 1
ATOM 4339 C C . SER A 1 561 ? -23.905 -4.181 17.887 1.00 97.88 561 SER A C 1
ATOM 4341 O O . SER A 1 561 ? -24.668 -4.066 18.846 1.00 97.88 561 SER A O 1
ATOM 4343 N N . LYS A 1 562 ? -22.867 -5.019 17.916 1.00 98.12 562 LYS A N 1
ATOM 4344 C CA . LYS A 1 562 ? -22.497 -5.835 19.075 1.00 98.12 562 LYS A CA 1
ATOM 4345 C C . LYS A 1 562 ? -21.233 -5.271 19.720 1.00 98.12 562 LYS A C 1
ATOM 4347 O O . LYS A 1 562 ? -20.212 -5.112 19.057 1.00 98.12 562 LYS A O 1
ATOM 4352 N N . VAL A 1 563 ? -21.302 -4.995 21.021 1.00 98.06 563 VAL A N 1
ATOM 4353 C CA . VAL A 1 563 ? -20.130 -4.677 21.847 1.00 98.06 563 VAL A CA 1
ATOM 4354 C C . VAL A 1 563 ? -20.114 -5.605 23.051 1.00 98.06 563 VAL A C 1
ATOM 4356 O O . VAL A 1 563 ? -21.087 -5.620 23.805 1.00 98.06 563 VAL A O 1
ATOM 4359 N N . GLU A 1 564 ? -19.055 -6.399 23.223 1.00 98.06 564 GLU A N 1
ATOM 4360 C CA . GLU A 1 564 ? -19.031 -7.429 24.276 1.00 98.06 564 GLU A CA 1
ATOM 4361 C C . GLU A 1 564 ? -18.620 -6.859 25.635 1.00 98.06 564 GLU A C 1
ATOM 4363 O O . GLU A 1 564 ? -19.299 -7.098 26.634 1.00 98.06 564 GLU A O 1
ATOM 4368 N N . ASN A 1 565 ? -17.552 -6.060 25.670 1.00 97.88 565 ASN A N 1
ATOM 4369 C CA . ASN A 1 565 ? -17.045 -5.426 26.880 1.00 97.88 565 ASN A CA 1
ATOM 4370 C C . ASN A 1 565 ? -16.791 -3.933 26.687 1.00 97.88 565 ASN A C 1
ATOM 4372 O O . ASN A 1 565 ? -16.209 -3.492 25.697 1.00 97.88 565 ASN A O 1
ATOM 4376 N N . ILE A 1 566 ? -17.169 -3.158 27.705 1.00 97.31 566 ILE A N 1
ATOM 4377 C CA . ILE A 1 566 ? -16.810 -1.746 27.832 1.00 97.31 566 ILE A CA 1
ATOM 4378 C C . ILE A 1 566 ? -16.177 -1.536 29.207 1.00 97.31 566 ILE A C 1
ATOM 4380 O O . ILE A 1 566 ? -16.857 -1.597 30.232 1.00 97.31 566 ILE A O 1
ATOM 4384 N N . GLU A 1 567 ? -14.879 -1.254 29.226 1.00 96.50 567 GLU A N 1
ATOM 4385 C CA . GLU A 1 567 ? -14.120 -0.912 30.424 1.00 96.50 567 GLU A CA 1
ATOM 4386 C C . GLU A 1 567 ? -13.794 0.585 30.420 1.00 96.50 567 GLU A C 1
ATOM 4388 O O . GLU A 1 567 ? -13.099 1.085 29.539 1.00 96.50 567 GLU A O 1
ATOM 4393 N N . ILE A 1 568 ? -14.269 1.314 31.431 1.00 93.56 568 ILE A N 1
ATOM 4394 C CA . ILE A 1 568 ? -13.896 2.716 31.655 1.00 93.56 568 ILE A CA 1
ATOM 4395 C C . ILE A 1 568 ? -13.163 2.786 32.988 1.00 93.56 568 ILE A C 1
ATOM 4397 O O . ILE A 1 568 ? -13.779 2.709 34.057 1.00 93.56 568 ILE A O 1
ATOM 4401 N N . LYS A 1 569 ? -11.840 2.927 32.930 1.00 91.38 569 LYS A N 1
ATOM 4402 C CA . LYS A 1 569 ? -11.000 3.006 34.120 1.00 91.38 569 LYS A CA 1
ATOM 4403 C C . LYS A 1 569 ? -11.195 4.362 34.799 1.00 91.38 569 LYS A C 1
ATOM 4405 O O . LYS A 1 569 ? -11.348 5.418 34.181 1.00 91.38 569 LYS A O 1
ATOM 4410 N N . LYS A 1 570 ? -11.272 4.316 36.126 1.00 74.12 570 LYS A N 1
ATOM 4411 C CA . LYS A 1 570 ? -11.446 5.494 36.976 1.00 74.12 570 LYS A CA 1
ATOM 4412 C C . LYS A 1 570 ? -10.075 6.136 37.204 1.00 74.12 570 LYS A C 1
ATOM 4414 O O . LYS A 1 570 ? -9.139 5.427 37.554 1.00 74.12 570 LYS A O 1
ATOM 4419 N N . GLU A 1 571 ? -9.983 7.458 37.048 1.00 64.00 571 GLU A N 1
ATOM 4420 C CA . GLU A 1 571 ? -8.802 8.234 37.465 1.00 64.00 571 GLU A CA 1
ATOM 4421 C C . GLU A 1 571 ? -8.457 7.897 38.930 1.00 64.00 571 GLU A C 1
ATOM 4423 O O . GLU A 1 571 ? -9.353 7.908 39.787 1.00 64.00 571 GLU A O 1
ATOM 4428 N N . ILE A 1 572 ? -7.185 7.567 39.189 1.00 46.28 572 ILE A N 1
ATOM 4429 C CA . ILE A 1 572 ? -6.612 7.462 40.541 1.00 46.28 572 ILE A CA 1
ATOM 4430 C C . ILE A 1 572 ? -6.283 8.861 41.047 1.00 46.28 572 ILE A C 1
ATOM 4432 O O . ILE A 1 572 ? -5.623 9.608 40.289 1.00 46.28 572 ILE A O 1
#

Solvent-accessible surface area (backbone atoms only — not comparable to full-atom values): 29795 Å² total; per-residue (Å²): 139,84,85,80,81,79,78,82,74,79,51,68,66,58,55,52,51,52,50,52,53,52,52,52,53,50,53,53,50,51,57,56,57,73,49,64,88,77,67,77,51,94,46,76,66,53,42,49,49,57,64,48,46,77,78,43,92,79,72,82,82,75,78,89,74,80,91,82,81,88,85,83,90,81,90,77,91,79,92,80,83,90,75,96,69,82,73,76,73,70,75,80,63,29,18,24,57,29,54,78,41,78,47,78,41,36,68,87,40,95,63,88,77,65,44,50,32,34,40,56,78,64,78,79,84,71,84,59,88,85,67,80,87,72,88,57,74,51,78,50,56,52,56,54,56,31,54,28,33,41,39,35,35,33,32,21,77,25,73,23,62,37,60,56,39,40,35,39,30,26,50,71,85,40,82,75,47,75,48,77,43,74,59,41,46,58,73,34,74,50,82,45,75,50,78,45,66,52,63,48,48,89,72,84,75,76,81,79,81,77,76,88,74,78,90,88,77,91,75,88,71,81,78,83,66,86,76,71,61,76,59,70,41,41,41,33,40,31,44,37,75,79,66,73,60,79,46,75,51,84,86,52,21,60,44,72,47,80,47,80,61,53,77,44,82,54,61,97,85,66,95,64,80,80,42,73,6,34,29,58,43,34,35,39,37,32,26,24,58,14,39,36,41,37,28,41,53,75,47,87,90,28,49,78,43,56,43,78,42,80,46,74,46,58,52,80,63,40,71,47,45,30,19,38,39,34,54,30,28,42,38,40,38,39,28,33,48,17,37,40,38,42,12,19,29,48,36,28,50,27,37,39,39,38,52,35,62,35,11,38,38,40,40,41,31,56,34,30,40,33,43,37,33,46,40,31,37,50,60,14,35,40,39,40,38,59,24,37,30,51,30,39,34,34,73,36,42,33,23,44,51,6,36,42,37,42,32,53,25,43,34,38,40,37,38,34,49,28,36,26,30,58,8,40,38,40,39,34,47,26,40,33,51,34,41,40,32,35,31,35,28,51,41,12,41,35,40,37,32,40,22,41,31,49,33,39,36,28,73,54,32,40,19,44,50,12,36,43,37,38,28,65,56,21,39,32,48,34,39,38,32,36,21,30,27,45,47,10,36,42,37,38,27,40,26,44,34,44,35,40,37,30,75,25,56,28,19,51,41,12,36,40,39,37,33,50,22,41,32,50,31,41,38,37,35,29,40,23,44,53,9,35,41,38,36,33,55,20,42,34,44,32,38,40,27,56,34,62,65,34,74,69,41,46,79,46,74,38,95,72,31,47,69,76,41,80,47,73,39,72,72,129

Mean predicted aligned error: 17.43 Å

pLDDT: mean 81.37, std 21.14, range [31.86, 98.69]